Protein AF-A0A6A6R6V8-F1 (afdb_monomer_lite)

Structure (mmCIF, N/CA/C/O backbone):
data_AF-A0A6A6R6V8-F1
#
_entry.id   AF-A0A6A6R6V8-F1
#
loop_
_atom_site.group_PDB
_atom_site.id
_atom_site.type_symbol
_atom_site.label_atom_id
_atom_site.label_alt_id
_atom_site.label_comp_id
_atom_site.label_asym_id
_atom_site.label_entity_id
_atom_site.label_seq_id
_atom_site.pdbx_PDB_ins_code
_atom_site.Cartn_x
_atom_site.Cartn_y
_atom_site.Cartn_z
_atom_site.occupancy
_atom_site.B_iso_or_equiv
_atom_site.auth_seq_id
_atom_site.auth_comp_id
_atom_site.auth_asym_id
_atom_site.auth_atom_id
_atom_site.pdbx_PDB_model_num
ATOM 1 N N . MET A 1 1 ? -10.733 -10.592 30.084 1.00 70.94 1 MET A N 1
ATOM 2 C CA . MET A 1 1 ? -10.089 -10.961 28.802 1.00 70.94 1 MET A CA 1
ATOM 3 C C . MET A 1 1 ? -10.813 -10.243 27.678 1.00 70.94 1 MET A C 1
ATOM 5 O O . MET A 1 1 ? -12.031 -10.105 27.795 1.00 70.94 1 MET A O 1
ATOM 9 N N . PRO A 1 2 ? -10.103 -9.745 26.654 1.00 89.00 2 PRO A N 1
ATOM 10 C CA . PRO A 1 2 ? -10.753 -9.093 25.526 1.00 89.00 2 PRO A CA 1
ATOM 11 C C . PRO A 1 2 ? -11.587 -10.086 24.707 1.00 89.00 2 PRO A C 1
ATOM 13 O O . PRO A 1 2 ? -11.248 -11.266 24.635 1.00 89.00 2 PRO A O 1
ATOM 16 N N . ILE A 1 3 ? -12.652 -9.597 24.074 1.00 94.94 3 ILE A N 1
ATOM 17 C CA . ILE A 1 3 ? -13.376 -10.326 23.028 1.00 94.94 3 ILE A CA 1
ATOM 18 C C . ILE A 1 3 ? -12.622 -10.097 21.720 1.00 94.94 3 ILE A C 1
ATOM 20 O O . ILE A 1 3 ? -12.532 -8.960 21.260 1.00 94.94 3 ILE A O 1
ATOM 24 N N . ILE A 1 4 ? -12.068 -11.151 21.125 1.00 96.69 4 ILE A N 1
ATOM 25 C CA . ILE A 1 4 ? -11.413 -11.041 19.818 1.00 96.69 4 ILE A CA 1
ATOM 26 C C . ILE A 1 4 ? -12.488 -10.956 18.732 1.00 96.69 4 ILE A C 1
ATOM 28 O O . ILE A 1 4 ? -13.376 -11.805 18.679 1.00 96.69 4 ILE A O 1
ATOM 32 N N . LYS A 1 5 ? -12.405 -9.944 17.865 1.00 97.56 5 LYS A N 1
ATOM 33 C CA . LYS A 1 5 ? -13.323 -9.762 16.734 1.00 97.56 5 LYS A CA 1
ATOM 34 C C . LYS A 1 5 ? -12.534 -9.572 15.446 1.00 97.56 5 LYS A C 1
ATOM 36 O O . LYS A 1 5 ? -11.915 -8.526 15.257 1.00 97.56 5 LYS A O 1
ATOM 41 N N . THR A 1 6 ? -12.594 -10.557 14.556 1.00 98.00 6 THR A N 1
ATOM 42 C CA . THR A 1 6 ? -12.046 -10.434 13.201 1.00 98.00 6 THR A CA 1
ATOM 43 C C . THR A 1 6 ? -13.027 -9.692 12.306 1.00 98.00 6 THR A C 1
ATOM 45 O O . THR A 1 6 ? -14.222 -9.987 12.297 1.00 98.00 6 THR A O 1
ATOM 48 N N . ILE A 1 7 ? -12.526 -8.699 11.580 1.00 98.12 7 ILE A N 1
ATOM 49 C CA . ILE A 1 7 ? -13.296 -7.856 10.673 1.00 98.12 7 ILE A CA 1
ATOM 50 C C . ILE A 1 7 ? -12.628 -7.926 9.313 1.00 98.12 7 ILE A C 1
ATOM 52 O O . ILE A 1 7 ? -11.507 -7.450 9.128 1.00 98.12 7 ILE A O 1
ATOM 56 N N . GLN A 1 8 ? -13.359 -8.500 8.368 1.00 97.81 8 GLN A N 1
ATOM 57 C CA . GLN A 1 8 ? -12.901 -8.652 7.001 1.00 97.81 8 GLN A CA 1
ATOM 58 C C . GLN A 1 8 ? -13.144 -7.369 6.210 1.00 97.81 8 GLN A C 1
ATOM 60 O O . GLN A 1 8 ? -14.230 -6.781 6.254 1.00 97.81 8 GLN A O 1
ATOM 65 N N . LYS A 1 9 ? -12.120 -6.934 5.480 1.00 96.88 9 LYS A N 1
ATOM 66 C CA . LYS A 1 9 ? -12.185 -5.859 4.494 1.00 96.88 9 LYS A CA 1
ATOM 67 C C . LYS A 1 9 ? -11.776 -6.436 3.149 1.00 96.88 9 LYS A C 1
ATOM 69 O O . LYS A 1 9 ? -10.635 -6.843 2.956 1.00 96.88 9 LYS A O 1
ATOM 74 N N . GLN A 1 10 ? -12.730 -6.500 2.231 1.00 96.75 10 GLN A N 1
ATOM 75 C CA . GLN A 1 10 ? -12.463 -6.986 0.887 1.00 96.75 10 GLN A CA 1
ATOM 76 C C . GLN A 1 10 ? -11.745 -5.906 0.080 1.00 96.75 10 GLN A C 1
ATOM 78 O O . GLN A 1 10 ? -12.210 -4.766 0.006 1.00 96.75 10 GLN A O 1
ATOM 83 N N . CYS A 1 11 ? -10.622 -6.260 -0.537 1.00 96.62 11 CYS A N 1
ATOM 84 C CA . CYS A 1 11 ? -9.948 -5.383 -1.478 1.00 96.62 11 CYS A CA 1
ATOM 85 C C . CYS A 1 11 ? -10.754 -5.304 -2.778 1.00 96.62 11 CYS A C 1
ATOM 87 O O . CYS A 1 11 ? -11.062 -6.324 -3.397 1.00 96.62 11 CYS A O 1
ATOM 89 N N . ASP A 1 12 ? -11.116 -4.089 -3.177 1.00 94.75 12 ASP A N 1
ATOM 90 C CA . ASP A 1 12 ? -11.937 -3.830 -4.357 1.00 94.75 12 ASP A CA 1
ATOM 91 C C . ASP A 1 12 ? -11.038 -3.759 -5.603 1.00 94.75 12 ASP A C 1
ATOM 93 O O . ASP A 1 12 ? -10.549 -2.686 -5.961 1.00 94.75 12 ASP A O 1
ATOM 97 N N . PHE A 1 13 ? -10.787 -4.909 -6.246 1.00 92.19 13 PHE A N 1
ATOM 98 C CA . PHE A 1 13 ? -9.963 -4.986 -7.464 1.00 92.19 13 PHE A CA 1
ATOM 99 C C . PHE A 1 13 ? -10.490 -4.110 -8.598 1.00 92.19 13 PHE A C 1
ATOM 101 O O . PHE A 1 13 ? -9.693 -3.616 -9.393 1.00 92.19 13 PHE A O 1
ATOM 108 N N . ALA A 1 14 ? -11.809 -3.915 -8.678 1.00 89.88 14 ALA A N 1
ATOM 109 C CA . ALA A 1 14 ? -12.393 -3.069 -9.704 1.00 89.88 14 ALA A CA 1
ATOM 110 C C . ALA A 1 14 ? -11.923 -1.623 -9.510 1.00 89.88 14 ALA A C 1
ATOM 112 O O . ALA A 1 14 ? -11.436 -1.007 -10.448 1.00 89.88 14 ALA A O 1
ATOM 113 N N . LYS A 1 15 ? -11.966 -1.094 -8.282 1.00 91.44 15 LYS A N 1
ATOM 114 C CA . LYS A 1 15 ? -11.592 0.308 -8.024 1.00 91.44 15 LYS A CA 1
ATOM 115 C C . LYS A 1 15 ? -10.100 0.552 -7.819 1.00 91.44 15 LYS A C 1
ATOM 117 O O . LYS A 1 15 ? -9.621 1.638 -8.143 1.00 91.44 15 LYS A O 1
ATOM 122 N N . HIS A 1 16 ? -9.388 -0.400 -7.222 1.00 94.19 16 HIS A N 1
ATOM 123 C CA . HIS A 1 16 ? -8.018 -0.220 -6.728 1.00 94.19 16 HIS A CA 1
ATOM 124 C C . HIS A 1 16 ? -7.118 -1.396 -7.129 1.00 94.19 16 HIS A C 1
ATOM 126 O O . HIS A 1 16 ? -6.409 -1.967 -6.300 1.00 94.19 16 HIS A O 1
ATOM 132 N N . SER A 1 17 ? -7.184 -1.784 -8.404 1.00 93.75 17 SER A N 1
ATOM 133 C CA . SER A 1 17 ? -6.499 -2.945 -8.979 1.00 93.75 17 SER A CA 1
ATOM 134 C C . SER A 1 17 ? -5.032 -3.097 -8.557 1.00 93.75 17 SER A C 1
ATOM 136 O O . SER A 1 17 ? -4.663 -4.134 -8.014 1.00 93.75 17 SER A O 1
ATOM 138 N N . GLN A 1 18 ? -4.204 -2.064 -8.723 1.00 96.50 18 GLN A N 1
ATOM 139 C CA . GLN A 1 18 ? -2.767 -2.089 -8.459 1.00 96.50 18 GLN A CA 1
ATOM 140 C C . GLN A 1 18 ? -2.451 -2.167 -6.964 1.00 96.50 18 GLN A C 1
ATOM 142 O O . GLN A 1 18 ? -1.501 -2.849 -6.576 1.00 96.50 18 GLN A O 1
ATOM 147 N N . ALA A 1 19 ? -3.268 -1.530 -6.121 1.00 97.44 19 ALA A N 1
ATOM 148 C CA . ALA A 1 19 ? -3.169 -1.663 -4.669 1.00 97.44 19 ALA A CA 1
ATOM 149 C C . ALA A 1 19 ? -3.526 -3.095 -4.231 1.00 97.44 19 ALA A C 1
ATOM 151 O O . ALA A 1 19 ? -2.767 -3.751 -3.522 1.00 97.44 19 ALA A O 1
ATOM 152 N N . CYS A 1 20 ? -4.635 -3.643 -4.731 1.00 97.50 20 CYS A N 1
ATOM 153 C CA . CYS A 1 20 ? -5.040 -5.011 -4.415 1.00 97.50 20 CYS A CA 1
ATOM 154 C C . CYS A 1 20 ? -4.056 -6.061 -4.952 1.00 97.50 20 CYS A C 1
ATOM 156 O O . CYS A 1 20 ? -3.781 -7.042 -4.258 1.00 97.50 20 CYS A O 1
ATOM 158 N N . TYR A 1 21 ? -3.481 -5.848 -6.143 1.00 97.56 21 TYR A N 1
ATOM 159 C CA . TYR A 1 21 ? -2.396 -6.672 -6.673 1.00 97.56 21 TYR A CA 1
ATOM 160 C C . TYR A 1 21 ? -1.187 -6.660 -5.741 1.00 97.56 21 TYR A C 1
ATOM 162 O O . TYR A 1 21 ? -0.679 -7.732 -5.427 1.00 97.56 21 TYR A O 1
ATOM 170 N N . HIS A 1 22 ? -0.767 -5.487 -5.254 1.00 98.06 22 HIS A N 1
ATOM 171 C CA . HIS A 1 22 ? 0.332 -5.365 -4.295 1.00 98.06 22 HIS A CA 1
ATOM 172 C C . HIS A 1 22 ? 0.082 -6.161 -3.012 1.00 98.06 22 HIS A C 1
ATOM 174 O O . HIS A 1 22 ? 0.929 -6.956 -2.608 1.00 98.06 22 HIS A O 1
ATOM 180 N N . TYR A 1 23 ? -1.077 -5.976 -2.378 1.00 97.94 23 TYR A N 1
ATOM 181 C CA . TYR A 1 23 ? -1.377 -6.638 -1.107 1.00 97.94 23 TYR A CA 1
ATOM 182 C C . TYR A 1 23 ? -1.431 -8.148 -1.277 1.00 97.94 23 TYR A C 1
ATOM 184 O O . TYR A 1 23 ? -0.831 -8.886 -0.498 1.00 97.94 23 TYR A O 1
ATOM 192 N N . TYR A 1 24 ? -2.104 -8.613 -2.331 1.00 97.62 24 TYR A N 1
ATOM 193 C CA . TYR A 1 24 ? -2.189 -10.035 -2.613 1.00 97.62 24 TYR A CA 1
ATOM 194 C C . TYR A 1 24 ? -0.814 -10.636 -2.915 1.00 97.62 24 TYR A C 1
ATOM 196 O O . TYR A 1 24 ? -0.453 -11.649 -2.318 1.00 97.62 24 TYR A O 1
ATOM 204 N N . SER A 1 25 ? -0.024 -10.007 -3.791 1.00 96.19 25 SER A N 1
ATOM 205 C CA . SER A 1 25 ? 1.296 -10.516 -4.172 1.00 96.19 25 SER A CA 1
ATOM 206 C C . SER A 1 25 ? 2.257 -10.539 -2.990 1.00 96.19 25 SER A C 1
ATOM 208 O O . SER A 1 25 ? 2.974 -11.519 -2.817 1.00 96.19 25 SER A O 1
ATOM 210 N N . ALA A 1 26 ? 2.234 -9.512 -2.136 1.00 96.06 26 ALA A N 1
ATOM 211 C CA . ALA A 1 26 ? 3.025 -9.481 -0.912 1.00 96.06 26 ALA A CA 1
ATOM 212 C C . ALA A 1 26 ? 2.677 -10.668 0.002 1.00 96.06 26 ALA A C 1
ATOM 214 O O . ALA A 1 26 ? 3.571 -11.372 0.460 1.00 96.06 26 ALA A O 1
ATOM 215 N N . ILE A 1 27 ? 1.383 -10.933 0.217 1.00 96.19 27 ILE A N 1
ATOM 216 C CA . ILE A 1 27 ? 0.904 -12.037 1.065 1.00 96.19 27 ILE A CA 1
ATOM 217 C C . ILE A 1 27 ? 1.247 -13.408 0.471 1.00 96.19 27 ILE A C 1
ATOM 219 O O . ILE A 1 27 ? 1.635 -14.311 1.205 1.00 96.19 27 ILE A O 1
ATOM 223 N N . GLN A 1 28 ? 1.082 -13.591 -0.840 1.00 94.69 28 GLN A N 1
ATOM 224 C CA . GLN A 1 28 ? 1.309 -14.893 -1.474 1.00 94.69 28 GLN A CA 1
ATOM 225 C C . GLN A 1 28 ? 2.787 -15.212 -1.693 1.00 94.69 28 GLN A C 1
ATOM 227 O O . GLN A 1 28 ? 3.165 -16.383 -1.684 1.00 94.69 28 GLN A O 1
ATOM 232 N N . ASN A 1 29 ? 3.613 -14.195 -1.941 1.00 91.38 29 ASN A N 1
ATOM 233 C CA . ASN A 1 29 ? 4.980 -14.395 -2.412 1.00 91.38 29 ASN A CA 1
ATOM 234 C C . ASN A 1 29 ? 6.040 -14.216 -1.314 1.00 91.38 29 ASN A C 1
ATOM 236 O O . ASN A 1 29 ? 7.200 -14.565 -1.524 1.00 91.38 29 ASN A O 1
ATOM 240 N N . ASP A 1 30 ? 5.662 -13.709 -0.138 1.00 90.81 30 ASP A N 1
ATOM 241 C CA . ASP A 1 30 ? 6.565 -13.532 0.997 1.00 90.81 30 ASP A CA 1
ATOM 242 C C . ASP A 1 30 ? 5.942 -14.076 2.290 1.00 90.81 30 ASP A C 1
ATOM 244 O O . ASP A 1 30 ? 5.004 -13.510 2.847 1.00 90.81 30 ASP A O 1
ATOM 248 N N . ALA A 1 31 ? 6.518 -15.163 2.813 1.00 90.50 31 ALA A N 1
ATOM 249 C CA . ALA A 1 31 ? 6.041 -15.850 4.016 1.00 90.50 31 ALA A CA 1
ATOM 250 C C . ALA A 1 31 ? 6.082 -14.995 5.300 1.00 90.50 31 ALA A C 1
ATOM 252 O O . ALA A 1 31 ? 5.558 -15.407 6.334 1.00 90.50 31 ALA A O 1
ATOM 253 N N . ARG A 1 32 ? 6.724 -13.820 5.268 1.00 90.50 32 ARG A N 1
ATOM 254 C CA . ARG A 1 32 ? 6.736 -12.861 6.383 1.00 90.50 32 ARG A CA 1
ATOM 255 C C . ARG A 1 32 ? 5.489 -11.974 6.405 1.00 90.50 32 ARG A C 1
ATOM 257 O O . ARG A 1 32 ? 5.271 -11.271 7.392 1.00 90.50 32 ARG A O 1
ATOM 264 N N . MET A 1 33 ? 4.712 -11.962 5.323 1.00 93.75 33 MET A N 1
ATOM 265 C CA . MET A 1 33 ? 3.512 -11.145 5.171 1.00 93.75 33 MET A CA 1
ATOM 266 C C . MET A 1 33 ? 2.276 -11.899 5.659 1.00 93.75 33 MET A C 1
ATOM 268 O O . MET A 1 33 ? 2.191 -13.120 5.577 1.00 93.75 33 MET A O 1
ATOM 272 N N . SER A 1 34 ? 1.296 -11.153 6.165 1.00 95.00 34 SER A N 1
ATOM 273 C CA . SER A 1 34 ? 0.033 -11.691 6.670 1.00 95.00 34 SER A CA 1
ATOM 274 C C . SER A 1 34 ? -1.132 -10.956 6.012 1.00 95.00 34 SER A C 1
ATOM 276 O O . SER A 1 34 ? -1.008 -9.786 5.650 1.00 95.00 34 SER A O 1
ATOM 278 N N . SER A 1 35 ? -2.279 -11.619 5.871 1.00 96.88 35 SER A N 1
ATOM 279 C CA . SER A 1 35 ? -3.554 -10.946 5.588 1.00 96.88 35 SER A CA 1
ATOM 280 C C . SER A 1 35 ? -4.213 -10.398 6.858 1.00 96.88 35 SER A C 1
ATOM 282 O O . SER A 1 35 ? -5.145 -9.602 6.770 1.00 96.88 35 SER A O 1
ATOM 284 N N . VAL A 1 36 ? -3.731 -10.814 8.033 1.00 97.06 36 VAL A N 1
ATOM 285 C CA . VAL A 1 36 ? -4.365 -10.616 9.339 1.00 97.06 36 VAL A CA 1
ATOM 286 C C . VAL A 1 36 ? -3.474 -9.783 10.264 1.00 97.06 36 VAL A C 1
ATOM 288 O O . VAL A 1 36 ? -2.313 -10.136 10.489 1.00 97.06 36 VAL A O 1
ATOM 291 N N . TYR A 1 37 ? -4.028 -8.715 10.847 1.00 95.56 37 TYR A N 1
ATOM 292 C CA . TYR A 1 37 ? -3.339 -7.812 11.772 1.00 95.56 37 TYR A CA 1
ATOM 293 C C . TYR A 1 37 ? -4.209 -7.445 12.977 1.00 95.56 37 TYR A C 1
ATOM 295 O O . TYR A 1 37 ? -5.278 -6.853 12.850 1.00 95.56 37 TYR A O 1
ATOM 303 N N . THR A 1 38 ? -3.721 -7.750 14.178 1.00 95.06 38 THR A N 1
ATOM 304 C CA . THR A 1 38 ? -4.405 -7.416 15.433 1.00 95.06 38 THR A CA 1
ATOM 305 C C . THR A 1 38 ? -4.090 -5.988 15.869 1.00 95.06 38 THR A C 1
ATOM 307 O O . THR A 1 38 ? -2.925 -5.588 15.933 1.00 95.06 38 THR A O 1
ATOM 310 N N . CYS A 1 39 ? -5.123 -5.229 16.230 1.00 95.19 39 CYS A N 1
ATOM 311 C CA . CYS A 1 39 ? -4.962 -3.909 16.823 1.00 95.19 39 CYS A CA 1
ATOM 312 C C . CYS A 1 39 ? -4.189 -3.978 18.143 1.00 95.19 39 CYS A C 1
ATOM 314 O O . CYS A 1 39 ? -4.372 -4.882 18.956 1.00 95.19 39 CYS A O 1
ATOM 316 N N . ARG A 1 40 ? -3.330 -2.989 18.382 1.00 91.81 40 ARG A N 1
ATOM 317 C CA . ARG A 1 40 ? -2.621 -2.820 19.657 1.00 91.81 40 ARG A CA 1
ATOM 318 C C . ARG A 1 40 ? -3.219 -1.665 20.431 1.00 91.81 40 ARG A C 1
ATOM 320 O O . ARG A 1 40 ? -3.938 -0.846 19.869 1.00 91.81 40 ARG A O 1
ATOM 327 N N . ASP A 1 41 ? -2.869 -1.565 21.703 1.00 91.38 41 ASP A N 1
ATOM 328 C CA . ASP A 1 41 ? -3.176 -0.368 22.477 1.00 91.38 41 ASP A CA 1
ATOM 329 C C . ASP A 1 41 ? -2.436 0.846 21.900 1.00 91.38 41 ASP A C 1
ATOM 331 O O . ASP A 1 41 ? -1.282 0.744 21.472 1.00 91.38 41 ASP A O 1
ATOM 335 N N . ASN A 1 42 ? -3.104 1.999 21.909 1.00 90.31 42 ASN A N 1
ATOM 336 C CA . ASN A 1 42 ? -2.634 3.261 21.347 1.00 90.31 42 ASN A CA 1
ATOM 337 C C . ASN A 1 42 ? -2.187 3.118 19.885 1.00 90.31 42 ASN A C 1
ATOM 339 O O . ASN A 1 42 ? -1.107 3.597 19.517 1.00 90.31 42 ASN A O 1
ATOM 343 N N . ASN A 1 43 ? -2.977 2.428 19.056 1.00 91.38 43 ASN A N 1
ATOM 344 C CA . ASN A 1 43 ? -2.556 2.133 17.695 1.00 91.38 43 ASN A CA 1
ATOM 345 C C . ASN A 1 43 ? -2.399 3.427 16.890 1.00 91.38 43 ASN A C 1
ATOM 347 O O . ASN A 1 43 ? -3.340 4.196 16.706 1.00 91.38 43 ASN A O 1
ATOM 351 N N . LYS A 1 44 ? -1.189 3.664 16.391 1.00 88.69 44 LYS A N 1
ATOM 352 C CA . LYS A 1 44 ? -0.851 4.823 15.568 1.00 88.69 44 LYS A CA 1
ATOM 353 C C . LYS A 1 44 ? 0.018 4.369 14.413 1.00 88.69 44 LYS A C 1
ATOM 355 O O . LYS A 1 44 ? 0.818 3.447 14.561 1.00 88.69 44 LYS A O 1
ATOM 360 N N . ARG A 1 45 ? -0.123 5.053 13.276 1.00 88.94 45 ARG A N 1
ATOM 361 C CA . ARG A 1 45 ? 0.742 4.838 12.117 1.00 88.94 45 ARG A CA 1
ATOM 362 C C . ARG A 1 45 ? 2.196 5.087 12.502 1.00 88.94 45 ARG A C 1
ATOM 364 O O . ARG A 1 45 ? 2.528 6.144 13.035 1.00 88.94 45 ARG A O 1
ATOM 371 N N . VAL A 1 46 ? 3.047 4.131 12.157 1.00 87.94 46 VAL A N 1
ATOM 372 C CA . VAL A 1 46 ? 4.499 4.247 12.231 1.00 87.94 46 VAL A CA 1
ATOM 373 C C . VAL A 1 46 ? 5.023 4.151 10.807 1.00 87.94 46 VAL A C 1
ATOM 375 O O . VAL A 1 46 ? 4.936 3.100 10.171 1.00 87.94 46 VAL A O 1
ATOM 378 N N . ASN A 1 47 ? 5.540 5.267 10.292 1.00 83.12 47 ASN A N 1
ATOM 379 C CA . ASN A 1 47 ? 6.181 5.282 8.978 1.00 83.12 47 ASN A CA 1
ATOM 380 C C . ASN A 1 47 ? 7.388 4.351 9.021 1.00 83.12 47 ASN A C 1
ATOM 382 O O . ASN A 1 47 ? 8.250 4.566 9.867 1.00 83.12 47 ASN A O 1
ATOM 386 N N . GLY A 1 48 ? 7.420 3.337 8.158 1.00 78.50 48 GLY A N 1
ATOM 387 C CA . GLY A 1 48 ? 8.556 2.430 8.050 1.00 78.50 48 GLY A CA 1
ATOM 388 C C . GLY A 1 48 ? 9.729 3.056 7.292 1.00 78.50 48 GLY A C 1
ATOM 389 O O . GLY A 1 48 ? 9.658 4.176 6.783 1.00 78.50 48 GLY A O 1
ATOM 390 N N . VAL A 1 49 ? 10.823 2.302 7.183 1.00 85.75 49 VAL A N 1
ATOM 391 C CA . VAL A 1 49 ? 12.014 2.708 6.414 1.00 85.75 49 VAL A CA 1
ATOM 392 C C . VAL A 1 49 ? 11.953 2.293 4.942 1.00 85.75 49 VAL A C 1
ATOM 394 O O . VAL A 1 49 ? 12.726 2.792 4.131 1.00 85.75 49 VAL A O 1
ATOM 397 N N . LYS A 1 50 ? 11.021 1.414 4.563 1.00 89.88 50 LYS A N 1
ATOM 398 C CA . LYS A 1 50 ? 11.037 0.743 3.256 1.00 89.88 50 LYS A CA 1
ATOM 399 C C . LYS A 1 50 ? 10.707 1.659 2.082 1.00 89.88 50 LYS A C 1
ATOM 401 O O . LYS A 1 50 ? 11.300 1.518 1.018 1.00 89.88 50 LYS A O 1
ATOM 406 N N . THR A 1 51 ? 9.876 2.681 2.275 1.00 91.12 51 THR A N 1
ATOM 407 C CA . THR A 1 51 ? 9.651 3.712 1.244 1.00 91.12 51 THR A CA 1
ATOM 408 C C . THR A 1 51 ? 10.879 4.591 1.006 1.00 91.12 51 THR A C 1
ATOM 410 O O . THR A 1 51 ? 11.104 5.050 -0.118 1.00 91.12 51 THR A O 1
ATOM 413 N N . ARG A 1 52 ? 11.709 4.802 2.036 1.00 90.81 52 ARG A N 1
ATOM 414 C CA . ARG A 1 52 ? 13.027 5.434 1.890 1.00 90.81 52 ARG A CA 1
ATOM 415 C C . ARG A 1 52 ? 13.988 4.504 1.154 1.00 90.81 52 ARG A C 1
ATOM 417 O O . ARG A 1 52 ? 14.669 4.971 0.248 1.00 90.81 52 ARG A O 1
ATOM 424 N N . ASP A 1 53 ? 14.018 3.221 1.499 1.00 91.88 53 ASP A N 1
ATOM 425 C CA . ASP A 1 53 ? 14.882 2.240 0.832 1.00 91.88 53 ASP A CA 1
ATOM 426 C C . ASP A 1 53 ? 14.538 2.126 -0.659 1.00 91.88 53 ASP A C 1
ATOM 428 O O . ASP A 1 53 ? 15.436 2.185 -1.496 1.00 91.88 53 ASP A O 1
ATOM 432 N N . TRP A 1 54 ? 13.246 2.099 -1.003 1.00 93.69 54 TRP A N 1
ATOM 433 C CA . TRP A 1 54 ? 12.782 2.150 -2.391 1.00 93.69 54 TRP A CA 1
ATOM 434 C C . TRP A 1 54 ? 13.310 3.394 -3.111 1.00 93.69 54 TRP A C 1
ATOM 436 O O . TRP A 1 54 ? 13.848 3.298 -4.210 1.00 93.69 54 TRP A O 1
ATOM 446 N N . ARG A 1 55 ? 13.238 4.572 -2.476 1.00 92.12 55 ARG A N 1
ATOM 447 C CA . ARG A 1 55 ? 13.763 5.819 -3.058 1.00 92.12 55 ARG A CA 1
ATOM 448 C C . ARG A 1 55 ? 15.275 5.768 -3.278 1.00 92.12 55 ARG A C 1
ATOM 450 O O . ARG A 1 55 ? 15.755 6.315 -4.259 1.00 92.12 55 ARG A O 1
ATOM 457 N N . ILE A 1 56 ? 16.023 5.140 -2.372 1.00 91.56 56 ILE A N 1
ATOM 458 C CA . ILE A 1 56 ? 17.476 4.964 -2.511 1.00 91.56 56 ILE A CA 1
ATOM 459 C C . ILE A 1 56 ? 17.796 4.012 -3.666 1.00 91.56 56 ILE A C 1
ATOM 461 O O . ILE A 1 56 ? 18.767 4.233 -4.388 1.00 91.56 56 ILE A O 1
ATOM 465 N N . GLN A 1 57 ? 16.998 2.958 -3.839 1.00 91.50 57 GLN A N 1
ATOM 466 C CA . GLN A 1 57 ? 17.149 2.035 -4.958 1.00 91.50 57 GLN A CA 1
ATOM 467 C C . GLN A 1 57 ? 16.891 2.747 -6.289 1.00 91.50 57 GLN A C 1
ATOM 469 O O . GLN A 1 57 ? 17.687 2.554 -7.190 1.00 91.50 57 GLN A O 1
ATOM 474 N N . HIS A 1 58 ? 15.907 3.649 -6.359 1.00 91.12 58 HIS A N 1
ATOM 475 C CA . HIS A 1 58 ? 15.492 4.372 -7.573 1.00 91.12 58 HIS A CA 1
ATOM 476 C C . HIS A 1 58 ? 15.933 5.846 -7.584 1.00 91.12 58 HIS A C 1
ATOM 478 O O . HIS A 1 58 ? 15.192 6.734 -8.006 1.00 91.12 58 HIS A O 1
ATOM 484 N N . ALA A 1 59 ? 17.120 6.148 -7.051 1.00 85.19 59 ALA A N 1
ATOM 485 C CA . ALA A 1 59 ? 17.525 7.528 -6.765 1.00 85.19 59 ALA A CA 1
ATOM 486 C C . ALA A 1 59 ? 17.841 8.375 -8.013 1.00 85.19 59 ALA A C 1
ATOM 488 O O . ALA A 1 59 ? 17.898 9.605 -7.923 1.00 85.19 59 ALA A O 1
ATOM 489 N N . LYS A 1 60 ? 18.103 7.743 -9.164 1.00 83.00 60 LYS A N 1
ATOM 490 C CA . LYS A 1 60 ? 18.434 8.453 -10.404 1.00 83.00 60 LYS A CA 1
ATOM 491 C C . LYS A 1 60 ? 17.171 9.028 -11.036 1.00 83.00 60 LYS A C 1
ATOM 493 O O . LYS A 1 60 ? 16.169 8.341 -11.171 1.00 83.00 60 LYS A O 1
ATOM 498 N N . LYS A 1 61 ? 17.231 10.309 -11.403 1.00 77.50 61 LYS A N 1
ATOM 499 C CA . LYS A 1 61 ? 16.141 11.026 -12.080 1.00 77.50 61 LYS A CA 1
ATOM 500 C C . LYS A 1 61 ? 16.098 10.674 -13.572 1.00 77.50 61 LYS A C 1
ATOM 502 O O . LYS A 1 61 ? 17.090 10.186 -14.107 1.00 77.50 61 LYS A O 1
ATOM 507 N N . GLY A 1 62 ? 14.974 10.966 -14.222 1.00 79.25 62 GLY A N 1
ATOM 508 C CA . GLY A 1 62 ? 14.791 10.858 -15.674 1.00 79.25 62 GLY A CA 1
ATOM 509 C C . GLY A 1 62 ? 13.884 9.707 -16.105 1.00 79.25 62 GLY A C 1
ATOM 510 O O . GLY A 1 62 ? 13.132 9.858 -17.052 1.00 79.25 62 GLY A O 1
ATOM 511 N N . TRP A 1 63 ? 13.855 8.582 -15.380 1.00 85.00 63 TRP A N 1
ATOM 512 C CA . TRP A 1 63 ? 12.941 7.478 -15.720 1.00 85.00 63 TRP A CA 1
ATOM 513 C C . TRP A 1 63 ? 11.460 7.845 -15.506 1.00 85.00 63 TRP A C 1
ATOM 515 O O . TRP A 1 63 ? 10.596 7.326 -16.206 1.00 85.00 63 TRP A O 1
ATOM 525 N N . GLU A 1 64 ? 11.165 8.753 -14.567 1.00 87.56 64 GLU A N 1
ATOM 526 C CA . GLU A 1 64 ? 9.805 9.249 -14.301 1.00 87.56 64 GLU A CA 1
ATOM 527 C C . GLU A 1 64 ? 9.227 10.030 -15.494 1.00 87.56 64 GLU A C 1
ATOM 529 O O . GLU A 1 64 ? 8.011 10.034 -15.683 1.00 87.56 64 GLU A O 1
ATOM 534 N N . ASP A 1 65 ? 10.081 10.631 -16.331 1.00 86.06 65 ASP A N 1
ATOM 535 C CA . ASP A 1 65 ? 9.662 11.370 -17.531 1.00 86.06 65 ASP A CA 1
ATOM 536 C C . ASP A 1 65 ? 9.062 10.434 -18.595 1.00 86.06 65 ASP A C 1
ATOM 538 O O . ASP A 1 65 ? 8.295 10.869 -19.455 1.00 86.06 65 ASP A O 1
ATOM 542 N N . TYR A 1 66 ? 9.347 9.133 -18.481 1.00 87.12 66 TYR A N 1
ATOM 543 C CA . TYR A 1 66 ? 8.837 8.085 -19.360 1.00 87.12 66 TYR A CA 1
ATOM 544 C C . TYR A 1 66 ? 7.559 7.419 -18.846 1.00 87.12 66 TYR A C 1
ATOM 546 O O . TYR A 1 66 ? 7.072 6.453 -19.438 1.00 87.12 66 TYR A O 1
ATOM 554 N N . LEU A 1 67 ? 6.995 7.917 -17.745 1.00 90.50 67 LEU A N 1
ATOM 555 C CA . LEU A 1 67 ? 5.681 7.483 -17.295 1.00 90.50 67 LEU A CA 1
ATOM 556 C C . LEU A 1 67 ? 4.582 8.081 -18.188 1.00 90.50 67 LEU A C 1
ATOM 558 O O . LEU A 1 67 ? 4.701 9.215 -18.664 1.00 90.50 67 LEU A O 1
ATOM 562 N N . PRO A 1 68 ? 3.459 7.367 -18.382 1.00 89.00 68 PRO A N 1
ATOM 563 C CA . PRO A 1 68 ? 2.289 7.938 -19.030 1.00 89.00 68 PRO A CA 1
ATOM 564 C C . PRO A 1 68 ? 1.858 9.239 -18.340 1.00 89.00 68 PRO A C 1
ATOM 566 O O . PRO A 1 68 ? 1.678 9.286 -17.126 1.00 89.00 68 PRO A O 1
ATOM 569 N N . LYS A 1 69 ? 1.617 10.304 -19.114 1.00 88.38 69 LYS A N 1
ATOM 570 C CA . LYS A 1 69 ? 1.161 11.599 -18.564 1.00 88.38 69 LYS A CA 1
ATOM 571 C C . LYS A 1 69 ? -0.222 11.513 -17.910 1.00 88.38 69 LYS A C 1
ATOM 573 O O . LYS A 1 69 ? -0.547 12.292 -17.012 1.00 88.38 69 LYS A O 1
ATOM 578 N N . SER A 1 70 ? -1.048 10.582 -18.381 1.00 90.44 70 SER A N 1
ATOM 579 C CA . SER A 1 70 ? -2.403 10.358 -17.888 1.00 90.44 70 SER A CA 1
ATOM 580 C C . SER A 1 70 ? -2.741 8.875 -17.849 1.00 90.44 70 SER A C 1
ATOM 582 O O . SER A 1 70 ? -2.142 8.075 -18.567 1.00 90.44 70 SER A O 1
ATOM 584 N N . TYR A 1 71 ? -3.705 8.530 -17.007 1.00 89.94 71 TYR A N 1
ATOM 585 C CA . TYR A 1 71 ? -4.183 7.175 -16.796 1.00 89.94 71 TYR A CA 1
ATOM 586 C C . TYR A 1 71 ? -5.698 7.185 -16.579 1.00 89.94 71 TYR A C 1
ATOM 588 O O . TYR A 1 71 ? -6.245 8.100 -15.954 1.00 89.94 71 TYR A O 1
ATOM 596 N N . MET A 1 72 ? -6.380 6.175 -17.118 1.00 88.50 72 MET A N 1
ATOM 597 C CA . MET A 1 72 ? -7.810 5.977 -16.903 1.00 88.50 72 MET A CA 1
ATOM 598 C C . MET A 1 72 ? -8.013 5.223 -15.590 1.00 88.50 72 MET A C 1
ATOM 600 O O . MET A 1 72 ? -7.887 4.003 -15.539 1.00 88.50 72 MET A O 1
ATOM 604 N N . PHE A 1 73 ? -8.322 5.953 -14.524 1.00 84.88 73 PHE A N 1
ATOM 605 C CA . PHE A 1 73 ? -8.726 5.335 -13.264 1.00 84.88 73 PHE A CA 1
ATOM 606 C C . PHE A 1 73 ? -10.130 4.746 -13.406 1.00 84.88 73 PHE A C 1
ATOM 608 O O . PHE A 1 73 ? -10.976 5.314 -14.092 1.00 84.88 73 PHE A O 1
ATOM 615 N N . HIS A 1 74 ? -10.405 3.636 -12.726 1.00 77.94 74 HIS A N 1
ATOM 616 C CA . HIS A 1 74 ? -11.680 2.926 -12.868 1.00 77.94 74 HIS A CA 1
ATOM 617 C C . HIS A 1 74 ? -12.913 3.784 -12.524 1.00 77.94 74 HIS A C 1
ATOM 619 O O . HIS A 1 74 ? -13.984 3.617 -13.098 1.00 77.94 74 HIS A O 1
ATOM 625 N N . ASP A 1 75 ? -12.786 4.710 -11.575 1.00 78.25 75 ASP A N 1
ATOM 626 C CA . ASP A 1 75 ? -13.863 5.617 -11.161 1.00 78.25 75 ASP A CA 1
ATOM 627 C C . ASP A 1 75 ? -14.015 6.853 -12.067 1.00 78.25 75 ASP A C 1
ATOM 629 O O . ASP A 1 75 ? -14.834 7.737 -11.801 1.00 78.25 75 ASP A O 1
ATOM 633 N N . SER A 1 76 ? -13.199 6.948 -13.114 1.00 83.94 76 SER A N 1
ATOM 634 C CA . SER A 1 76 ? -13.053 8.142 -13.931 1.00 83.94 76 SER A CA 1
ATOM 635 C C . SER A 1 76 ? -13.656 7.931 -15.315 1.00 83.94 76 SER A C 1
ATOM 637 O O . SER A 1 76 ? -13.520 6.878 -15.925 1.00 83.94 76 SER A O 1
ATOM 639 N N . LYS A 1 77 ? -14.351 8.958 -15.813 1.00 88.62 77 LYS A N 1
ATOM 640 C CA . LYS A 1 77 ? -14.929 8.971 -17.170 1.00 88.62 77 LYS A CA 1
ATOM 641 C C . LYS A 1 77 ? -13.937 9.444 -18.233 1.00 88.62 77 LYS A C 1
ATOM 643 O O . LYS A 1 77 ? -14.192 9.304 -19.422 1.00 88.62 77 LYS A O 1
ATOM 648 N N . GLU A 1 78 ? -12.834 10.032 -17.791 1.00 90.19 78 GLU A N 1
ATOM 649 C CA . GLU A 1 78 ? -11.786 10.612 -18.617 1.00 90.19 78 GLU A CA 1
ATOM 650 C C . GLU A 1 78 ? -10.413 10.309 -17.999 1.00 90.19 78 GLU A C 1
ATOM 652 O O . GLU A 1 78 ? -10.321 10.127 -16.776 1.00 90.19 78 GLU A O 1
ATOM 657 N N . PRO A 1 79 ? -9.339 10.254 -18.809 1.00 90.62 79 PRO A N 1
ATOM 658 C CA . PRO A 1 79 ? -7.989 10.085 -18.293 1.00 90.62 79 PRO A CA 1
ATOM 659 C C . PRO A 1 79 ? -7.624 11.230 -17.347 1.00 90.62 79 PRO A C 1
ATOM 661 O O . PRO A 1 79 ? -7.763 12.405 -17.685 1.00 90.62 79 PRO A O 1
ATOM 664 N N . LYS A 1 80 ? -7.101 10.896 -16.168 1.00 90.75 80 LYS A N 1
ATOM 665 C CA . LYS A 1 80 ? -6.588 11.881 -15.207 1.00 90.75 80 LYS A CA 1
ATOM 666 C C . LYS A 1 80 ? -5.071 11.885 -15.228 1.00 90.75 80 LYS A C 1
ATOM 668 O O . LYS A 1 80 ? -4.449 10.893 -15.601 1.00 90.75 80 LYS A O 1
ATOM 673 N N . LYS A 1 81 ? -4.466 12.991 -14.785 1.00 92.19 81 LYS A N 1
ATOM 674 C CA . LYS A 1 81 ? -3.013 13.078 -14.598 1.00 92.19 81 LYS A CA 1
ATOM 675 C C . LYS A 1 81 ? -2.535 11.914 -13.729 1.00 92.19 81 LYS A C 1
ATOM 677 O O . LYS A 1 81 ? -3.037 11.731 -12.619 1.00 92.19 81 LYS A O 1
ATOM 682 N N . LEU A 1 82 ? -1.563 11.155 -14.230 1.00 93.75 82 LEU A N 1
ATOM 683 C CA . LEU A 1 82 ? -0.959 10.079 -13.460 1.00 93.75 82 LEU A CA 1
ATOM 684 C C . LEU A 1 82 ? -0.040 10.692 -12.400 1.00 93.75 82 LEU A C 1
ATOM 686 O O . LEU A 1 82 ? 0.851 11.486 -12.698 1.00 93.75 82 LEU A O 1
ATOM 690 N N . ALA A 1 83 ? -0.282 10.325 -11.150 1.00 94.81 83 ALA A N 1
ATOM 691 C CA . ALA A 1 83 ? 0.635 10.539 -10.047 1.00 94.81 83 ALA A CA 1
ATOM 692 C C . ALA A 1 83 ? 0.825 9.190 -9.364 1.00 94.81 83 ALA A C 1
ATOM 694 O O . ALA A 1 83 ? -0.144 8.456 -9.175 1.00 94.81 83 ALA A O 1
ATOM 695 N N . CYS A 1 84 ? 2.064 8.865 -9.021 1.00 96.31 84 CYS A N 1
ATOM 696 C CA . CYS A 1 84 ? 2.425 7.561 -8.492 1.00 96.31 84 CYS A CA 1
ATOM 697 C C . CYS A 1 84 ? 3.015 7.702 -7.086 1.00 96.31 84 CYS A C 1
ATOM 699 O O . CYS A 1 84 ? 3.748 8.647 -6.775 1.00 96.31 84 CYS A O 1
ATOM 701 N N . GLU A 1 85 ? 2.682 6.753 -6.222 1.00 96.50 85 GLU A N 1
ATOM 702 C CA . GLU A 1 85 ? 3.062 6.714 -4.818 1.00 96.50 85 GLU A CA 1
ATOM 703 C C . GLU A 1 85 ? 3.634 5.352 -4.445 1.00 96.50 85 GLU A C 1
ATOM 705 O O . GLU A 1 85 ? 3.381 4.341 -5.090 1.00 96.50 85 GLU A O 1
ATOM 710 N N . ARG A 1 86 ? 4.438 5.341 -3.383 1.00 96.69 86 ARG A N 1
ATOM 711 C CA . ARG A 1 86 ? 5.028 4.126 -2.824 1.00 96.69 86 ARG A CA 1
ATOM 712 C C . ARG A 1 86 ? 4.060 3.577 -1.789 1.00 96.69 86 ARG A C 1
ATOM 714 O O . ARG A 1 86 ? 4.034 4.071 -0.661 1.00 96.69 86 ARG A O 1
ATOM 721 N N . ASP A 1 87 ? 3.252 2.624 -2.208 1.00 97.62 87 ASP A N 1
ATOM 722 C CA . ASP A 1 87 ? 2.327 1.921 -1.336 1.00 97.62 87 ASP A CA 1
ATOM 723 C C . ASP A 1 87 ? 3.066 0.845 -0.533 1.00 97.62 87 ASP A C 1
ATOM 725 O O . ASP A 1 87 ? 4.093 0.328 -0.972 1.00 97.62 87 ASP A O 1
ATOM 729 N N . GLU A 1 88 ? 2.575 0.540 0.665 1.00 95.62 88 GLU A N 1
ATOM 730 C CA . GLU A 1 88 ? 3.263 -0.268 1.674 1.00 95.62 88 GLU A CA 1
ATOM 731 C C . GLU A 1 88 ? 2.400 -1.465 2.101 1.00 95.62 88 GLU A C 1
ATOM 733 O O . GLU A 1 88 ? 1.272 -1.272 2.558 1.00 95.62 88 GLU A O 1
ATOM 738 N N . TRP A 1 89 ? 2.953 -2.686 2.063 1.00 95.31 89 TRP A N 1
ATOM 739 C CA . TRP A 1 89 ? 2.330 -3.855 2.697 1.00 95.31 89 TRP A CA 1
ATOM 740 C C . TRP A 1 89 ? 3.279 -4.562 3.678 1.00 95.31 89 TRP A C 1
ATOM 742 O O . TRP A 1 89 ? 4.367 -4.956 3.265 1.00 95.31 89 TRP A O 1
ATOM 752 N N . PRO A 1 90 ? 2.899 -4.750 4.957 1.00 93.88 90 PRO A N 1
ATOM 753 C CA . PRO A 1 90 ? 1.705 -4.202 5.576 1.00 93.88 90 PRO A CA 1
ATOM 754 C C . PRO A 1 90 ? 1.718 -2.675 5.591 1.00 93.88 90 PRO A C 1
ATOM 756 O O . PRO A 1 90 ? 2.791 -2.059 5.585 1.00 93.88 90 PRO A O 1
ATOM 759 N N . PRO A 1 91 ? 0.536 -2.051 5.697 1.00 93.56 91 PRO A N 1
ATOM 760 C CA . PRO A 1 91 ? 0.448 -0.618 5.878 1.00 93.56 91 PRO A CA 1
ATOM 761 C C . PRO A 1 91 ? 1.208 -0.196 7.132 1.00 93.56 91 PRO A C 1
ATOM 763 O O . PRO A 1 91 ? 1.107 -0.845 8.180 1.00 93.56 91 PRO A O 1
ATOM 766 N N . GLY A 1 92 ? 1.862 0.968 7.091 1.00 91.44 92 GLY A N 1
ATOM 767 C CA . GLY A 1 92 ? 2.509 1.545 8.274 1.00 91.44 92 GLY A CA 1
ATOM 768 C C . GLY A 1 92 ? 1.585 1.718 9.491 1.00 91.44 92 GLY A C 1
ATOM 769 O O . GLY A 1 92 ? 2.053 1.898 10.613 1.00 91.44 92 GLY A O 1
ATOM 770 N N . TYR A 1 93 ? 0.265 1.631 9.303 1.00 92.31 93 TYR A N 1
ATOM 771 C CA . TYR A 1 93 ? -0.724 1.588 10.383 1.00 92.31 93 TYR A CA 1
ATOM 772 C C . TYR A 1 93 ? -0.581 0.369 11.314 1.00 92.31 93 TYR A C 1
ATOM 774 O O . TYR A 1 93 ? -0.870 0.476 12.507 1.00 92.31 93 TYR A O 1
ATOM 782 N N . PHE A 1 94 ? -0.103 -0.766 10.797 1.00 91.88 94 PHE A N 1
ATOM 783 C CA . PHE A 1 94 ? 0.084 -2.002 11.563 1.00 91.88 94 PHE A CA 1
ATOM 784 C C . PHE A 1 94 ? 1.548 -2.265 11.951 1.00 91.88 94 PHE A C 1
ATOM 786 O O . PHE A 1 94 ? 1.820 -3.132 12.789 1.00 91.88 94 PHE A O 1
ATOM 793 N N . ASN A 1 95 ? 2.492 -1.462 11.450 1.00 89.50 95 ASN A N 1
ATOM 794 C CA . ASN A 1 95 ? 3.903 -1.537 11.838 1.00 89.50 95 ASN A CA 1
ATOM 795 C C . ASN A 1 95 ? 4.083 -1.424 13.356 1.00 89.50 95 ASN A C 1
ATOM 797 O O . ASN A 1 95 ? 3.407 -0.608 13.987 1.00 89.50 95 ASN A O 1
ATOM 801 N N . PRO A 1 96 ? 4.977 -2.213 13.976 1.00 84.00 96 PRO A N 1
ATOM 802 C CA . PRO A 1 96 ? 5.219 -2.133 15.411 1.00 84.00 96 PRO A CA 1
ATOM 803 C C . PRO A 1 96 ? 5.739 -0.754 15.844 1.00 84.00 96 PRO A C 1
ATOM 805 O O . PRO A 1 96 ? 6.420 -0.088 15.065 1.00 84.00 96 PRO A O 1
ATOM 808 N N . PRO A 1 97 ? 5.465 -0.305 17.089 1.00 83.31 97 PRO A N 1
ATOM 809 C CA . PRO A 1 97 ? 5.910 1.006 17.584 1.00 83.31 97 PRO A CA 1
ATOM 810 C C . PRO A 1 97 ? 7.420 1.245 17.456 1.00 83.31 97 PRO A C 1
ATOM 812 O O . PRO A 1 97 ? 7.878 2.380 17.365 1.00 83.31 97 PRO A O 1
ATOM 815 N N . ASN A 1 98 ? 8.202 0.166 17.450 1.00 82.50 98 ASN A N 1
ATOM 816 C CA . ASN A 1 98 ? 9.651 0.164 17.312 1.00 82.50 98 ASN A CA 1
ATOM 817 C C . ASN A 1 98 ? 10.140 -0.163 15.888 1.00 82.50 98 ASN A C 1
ATOM 819 O O . ASN A 1 98 ? 11.332 -0.409 15.737 1.00 82.50 98 ASN A O 1
ATOM 823 N N . ALA A 1 99 ? 9.285 -0.127 14.857 1.00 80.88 99 ALA A N 1
ATOM 824 C CA . ALA A 1 99 ? 9.648 -0.446 13.465 1.00 80.88 99 ALA A CA 1
ATOM 825 C C . ALA A 1 99 ? 10.787 0.411 12.880 1.00 80.88 99 ALA A C 1
ATOM 827 O O . ALA A 1 99 ? 11.376 0.039 11.873 1.00 80.88 99 ALA A O 1
ATOM 828 N N . ASN A 1 100 ? 11.096 1.549 13.508 1.00 74.44 100 ASN A N 1
ATOM 829 C CA . ASN A 1 100 ? 12.173 2.453 13.096 1.00 74.44 100 ASN A CA 1
ATOM 830 C C . ASN A 1 100 ? 13.448 2.316 13.934 1.00 74.44 100 ASN A C 1
ATOM 832 O O . ASN A 1 100 ? 14.404 3.061 13.718 1.00 74.44 100 ASN A O 1
ATOM 836 N N . ARG A 1 101 ? 13.475 1.412 14.922 1.00 75.94 101 ARG A N 1
ATOM 837 C CA . ARG A 1 101 ? 14.678 1.187 15.725 1.00 75.94 101 ARG A CA 1
ATOM 838 C C . ARG A 1 101 ? 15.700 0.379 14.919 1.00 75.94 101 ARG A C 1
ATOM 840 O O . ARG A 1 101 ? 15.311 -0.590 14.265 1.00 75.94 101 ARG A O 1
ATOM 847 N N . PRO A 1 102 ? 17.001 0.713 15.002 1.00 68.75 102 PRO A N 1
ATOM 848 C CA . PRO A 1 102 ? 18.053 -0.119 14.428 1.00 68.75 102 PRO A CA 1
ATOM 849 C C . PRO A 1 102 ? 17.905 -1.581 14.878 1.00 68.75 102 PRO A C 1
ATOM 851 O O . PRO A 1 102 ? 17.685 -1.846 16.058 1.00 68.75 102 PRO A O 1
ATOM 854 N N . GLY A 1 103 ? 17.983 -2.520 13.933 1.00 67.50 103 GLY A N 1
ATOM 855 C CA . GLY A 1 103 ? 17.835 -3.958 14.195 1.00 67.50 103 GLY A CA 1
ATOM 856 C C . GLY A 1 103 ? 16.394 -4.487 14.223 1.00 67.50 103 GLY A C 1
ATOM 857 O O . GLY A 1 103 ? 16.209 -5.700 14.219 1.00 67.50 103 GLY A O 1
ATOM 858 N N . VAL A 1 104 ? 15.372 -3.622 14.191 1.00 67.75 104 VAL A N 1
ATOM 859 C CA . VAL A 1 104 ? 13.964 -4.028 14.050 1.00 67.75 104 VAL A CA 1
ATOM 860 C C . VAL A 1 104 ? 13.507 -3.698 12.635 1.00 67.75 104 VAL A C 1
ATOM 862 O O . VAL A 1 104 ? 13.157 -2.562 12.336 1.00 67.75 104 VAL A O 1
ATOM 865 N N . VAL A 1 105 ? 13.515 -4.693 11.749 1.00 63.56 105 VAL A N 1
ATOM 866 C CA . VAL A 1 105 ? 13.004 -4.527 10.383 1.00 63.56 105 VAL A CA 1
ATOM 867 C C . VAL A 1 105 ? 11.580 -5.059 10.350 1.00 63.56 105 VAL A C 1
ATOM 869 O O . VAL A 1 105 ? 11.368 -6.271 10.351 1.00 63.56 105 VAL A O 1
ATOM 872 N N . ALA A 1 106 ? 10.596 -4.156 10.337 1.00 72.94 106 ALA A N 1
ATOM 873 C CA . ALA A 1 106 ? 9.237 -4.553 9.993 1.00 72.94 106 ALA A CA 1
ATOM 874 C C . ALA A 1 106 ? 9.265 -5.156 8.575 1.00 72.94 106 ALA A C 1
ATOM 876 O O . ALA A 1 106 ? 9.837 -4.528 7.674 1.00 72.94 106 ALA A O 1
ATOM 877 N N . PRO A 1 107 ? 8.715 -6.366 8.365 1.00 82.81 107 PRO A N 1
ATOM 878 C CA . PRO A 1 107 ? 8.660 -6.962 7.042 1.00 82.81 107 PRO A CA 1
ATOM 879 C C . PRO A 1 107 ? 7.630 -6.170 6.243 1.00 82.81 107 PRO A C 1
ATOM 881 O O . PRO A 1 107 ? 6.445 -6.444 6.339 1.00 82.81 107 PRO A O 1
ATOM 884 N N . GLN A 1 108 ? 8.084 -5.139 5.535 1.00 91.44 108 GLN A N 1
ATOM 885 C CA . GLN A 1 108 ? 7.259 -4.286 4.693 1.00 91.44 108 GLN A CA 1
ATOM 886 C C . GLN A 1 108 ? 7.825 -4.297 3.274 1.00 91.44 108 GLN A C 1
ATOM 888 O O . GLN A 1 108 ? 9.030 -4.122 3.070 1.00 91.44 108 GLN A O 1
ATOM 893 N N . LEU A 1 109 ? 6.952 -4.543 2.308 1.00 94.88 109 LEU A N 1
ATOM 894 C CA . LEU A 1 109 ? 7.216 -4.438 0.883 1.00 94.88 109 LEU A CA 1
ATOM 895 C C . LEU A 1 109 ? 6.640 -3.128 0.362 1.00 94.88 109 LEU A C 1
ATOM 897 O O . LEU A 1 109 ? 5.789 -2.501 1.003 1.00 94.88 109 LEU A O 1
ATOM 901 N N . VAL A 1 110 ? 7.171 -2.694 -0.776 1.00 97.06 110 VAL A N 1
ATOM 902 C CA . VAL A 1 110 ? 6.752 -1.464 -1.437 1.00 97.06 110 VAL A CA 1
ATOM 903 C C . VAL A 1 110 ? 6.503 -1.745 -2.904 1.00 97.06 110 VAL A C 1
ATOM 905 O O . VAL A 1 110 ? 7.352 -2.345 -3.563 1.00 97.06 110 VAL A O 1
ATOM 908 N N . ARG A 1 111 ? 5.385 -1.224 -3.412 1.00 98.00 111 ARG A N 1
ATOM 909 C CA . ARG A 1 111 ? 5.093 -1.128 -4.842 1.00 98.00 111 ARG A CA 1
ATOM 910 C C . ARG A 1 111 ? 4.773 0.318 -5.201 1.00 98.00 111 ARG A C 1
ATOM 912 O O . ARG A 1 111 ? 4.021 0.996 -4.502 1.00 98.00 111 ARG A O 1
ATOM 919 N N . TYR A 1 112 ? 5.349 0.797 -6.294 1.00 97.94 112 TYR A N 1
ATOM 920 C CA . TYR A 1 112 ? 5.056 2.104 -6.863 1.00 97.94 112 TYR A CA 1
ATOM 921 C C . TYR A 1 112 ? 3.791 2.013 -7.720 1.00 97.94 112 TYR A C 1
ATOM 923 O O . TYR A 1 112 ? 3.797 1.349 -8.754 1.00 97.94 112 TYR A O 1
ATOM 931 N N . ILE A 1 113 ? 2.691 2.612 -7.268 1.00 97.88 113 ILE A N 1
ATOM 932 C CA . ILE A 1 113 ? 1.349 2.457 -7.855 1.00 97.88 113 ILE A CA 1
ATOM 933 C C . ILE A 1 113 ? 0.641 3.811 -8.005 1.00 97.88 113 ILE A C 1
ATOM 935 O O . ILE A 1 113 ? 1.071 4.789 -7.389 1.00 97.88 113 ILE A O 1
ATOM 939 N N . PRO A 1 114 ? -0.458 3.906 -8.776 1.00 97.44 114 PRO A N 1
ATOM 940 C CA . PRO A 1 114 ? -1.213 5.149 -8.905 1.00 97.44 114 PRO A CA 1
ATOM 941 C C . PRO A 1 114 ? -1.732 5.662 -7.557 1.00 97.44 114 PRO A C 1
ATOM 943 O O . PRO A 1 114 ? -2.349 4.920 -6.793 1.00 97.44 114 PRO A O 1
ATOM 946 N N . SER A 1 115 ? -1.544 6.953 -7.284 1.00 95.12 115 SER A N 1
ATOM 947 C CA . SER A 1 115 ? -1.910 7.591 -6.012 1.00 95.12 115 SER A CA 1
ATOM 948 C C . SER A 1 115 ? -3.403 7.486 -5.700 1.00 95.12 115 SER A C 1
ATOM 950 O O . SER A 1 115 ? -3.782 7.278 -4.550 1.00 95.12 115 SER A O 1
ATOM 952 N N . GLY A 1 116 ? -4.261 7.574 -6.723 1.00 93.38 116 GLY A N 1
ATOM 953 C CA . GLY A 1 116 ? -5.708 7.402 -6.574 1.00 93.38 116 GLY A CA 1
ATOM 954 C C . GLY A 1 116 ? -6.095 6.005 -6.077 1.00 93.38 116 GLY A C 1
ATOM 955 O O . GLY A 1 116 ? -6.989 5.874 -5.244 1.00 93.38 116 GLY A O 1
ATOM 956 N N . GLU A 1 117 ? -5.385 4.967 -6.528 1.00 95.38 117 GLU A N 1
ATOM 957 C CA . GLU A 1 117 ? -5.616 3.590 -6.081 1.00 95.38 117 GLU A CA 1
ATOM 958 C C . GLU A 1 117 ? -5.024 3.346 -4.688 1.00 95.38 117 GLU A C 1
ATOM 960 O O . GLU A 1 117 ? -5.702 2.772 -3.838 1.00 95.38 117 GLU A O 1
ATOM 965 N N . ASN A 1 118 ? -3.818 3.863 -4.418 1.00 96.50 118 ASN A N 1
ATOM 966 C CA . ASN A 1 118 ? -3.185 3.822 -3.096 1.00 96.50 118 ASN A CA 1
ATOM 967 C C . ASN A 1 118 ? -4.069 4.477 -2.018 1.00 96.50 118 ASN A C 1
ATOM 969 O O . ASN A 1 118 ? -4.478 3.847 -1.041 1.00 96.50 118 ASN A O 1
ATOM 973 N N . GLY A 1 119 ? -4.424 5.750 -2.215 1.00 93.69 119 GLY A N 1
ATOM 974 C CA . GLY A 1 119 ? -5.217 6.521 -1.258 1.00 93.69 119 GLY A CA 1
ATOM 975 C C . GLY A 1 119 ? -6.643 5.994 -1.084 1.00 93.69 119 GLY A C 1
ATOM 976 O O . GLY A 1 119 ? -7.196 6.081 0.018 1.00 93.69 119 GLY A O 1
ATOM 977 N N . GLY A 1 120 ? -7.227 5.431 -2.147 1.00 92.81 120 GLY A N 1
ATOM 978 C CA . GLY A 1 120 ? -8.539 4.792 -2.116 1.00 92.81 120 GLY A CA 1
ATOM 979 C C . GLY A 1 120 ? -8.538 3.499 -1.300 1.00 92.81 120 GLY A C 1
ATOM 980 O O . GLY A 1 120 ? -9.323 3.369 -0.358 1.00 92.81 120 GLY A O 1
ATOM 981 N N . ALA A 1 121 ? -7.602 2.587 -1.575 1.00 95.12 121 ALA A N 1
ATOM 982 C CA . ALA A 1 121 ? -7.473 1.348 -0.813 1.00 95.12 121 ALA A CA 1
ATOM 983 C C . ALA A 1 121 ? -7.112 1.609 0.661 1.00 95.12 121 ALA A C 1
ATOM 985 O O . ALA A 1 121 ? -7.652 0.958 1.559 1.00 95.12 121 ALA A O 1
ATOM 986 N N . ALA A 1 122 ? -6.303 2.639 0.938 1.00 93.38 122 ALA A N 1
ATOM 987 C CA . ALA A 1 122 ? -5.912 3.017 2.295 1.00 93.38 122 ALA A CA 1
ATOM 988 C C . ALA A 1 122 ? -7.074 3.388 3.227 1.00 93.38 122 ALA A C 1
ATOM 990 O O . ALA A 1 122 ? -6.941 3.311 4.456 1.00 93.38 122 ALA A O 1
ATOM 991 N N . GLN A 1 123 ? -8.239 3.744 2.681 1.00 92.00 123 GLN A N 1
ATOM 992 C CA . GLN A 1 123 ? -9.434 4.002 3.486 1.00 92.00 123 GLN A CA 1
ATOM 993 C C . GLN A 1 123 ? -9.899 2.769 4.274 1.00 92.00 123 GLN A C 1
ATOM 995 O O . GLN A 1 123 ? -10.575 2.922 5.288 1.00 92.00 123 GLN A O 1
ATOM 1000 N N . GLN A 1 124 ? -9.518 1.554 3.863 1.00 93.25 124 GLN A N 1
ATOM 1001 C CA . GLN A 1 124 ? -9.957 0.319 4.519 1.00 93.25 124 GLN A CA 1
ATOM 1002 C C . GLN A 1 124 ? -9.363 0.125 5.922 1.00 93.25 124 GLN A C 1
ATOM 1004 O O . GLN A 1 124 ? -10.031 -0.440 6.791 1.00 93.25 124 GLN A O 1
ATOM 1009 N N . TRP A 1 125 ? -8.140 0.610 6.163 1.00 93.06 125 TRP A N 1
ATOM 1010 C CA . TRP A 1 125 ? -7.466 0.534 7.470 1.00 93.06 125 TRP A CA 1
ATOM 1011 C C . TRP A 1 125 ? -7.277 1.890 8.152 1.00 93.06 125 TRP A C 1
ATOM 1013 O O . TRP A 1 125 ? -6.848 1.940 9.307 1.00 93.06 125 TRP A O 1
ATOM 1023 N N . THR A 1 126 ? -7.592 3.001 7.480 1.00 90.12 126 THR A N 1
ATOM 1024 C CA . THR A 1 126 ? -7.506 4.331 8.092 1.00 90.12 126 THR A CA 1
ATOM 1025 C C . THR A 1 126 ? -8.392 4.397 9.335 1.00 90.12 126 THR A C 1
ATOM 1027 O O . THR A 1 126 ? -9.603 4.202 9.265 1.00 90.12 126 THR A O 1
ATOM 1030 N N . SER A 1 127 ? -7.773 4.658 10.492 1.00 91.12 127 SER A N 1
ATOM 1031 C CA . SER A 1 127 ? -8.442 4.680 11.802 1.00 91.12 127 SER A CA 1
ATOM 1032 C C . SER A 1 127 ? -9.179 3.386 12.176 1.00 91.12 127 SER A C 1
ATOM 1034 O O . SER A 1 127 ? -10.023 3.412 13.065 1.00 91.12 127 SER A O 1
ATOM 1036 N N . PHE A 1 128 ? -8.855 2.244 11.559 1.00 95.00 128 PHE A N 1
ATOM 1037 C CA . PHE A 1 128 ? -9.543 0.977 11.823 1.00 95.00 128 PHE A CA 1
ATOM 1038 C C . PHE A 1 128 ? -9.574 0.624 13.317 1.00 95.00 128 PHE A C 1
ATOM 1040 O O . PHE A 1 128 ? -10.641 0.355 13.861 1.00 95.00 128 PHE A O 1
ATOM 1047 N N . CYS A 1 129 ? -8.438 0.711 14.016 1.00 94.94 129 CYS A N 1
ATOM 1048 C CA . CYS A 1 129 ? -8.397 0.400 15.446 1.00 94.94 129 CYS A CA 1
ATOM 1049 C C . CYS A 1 129 ? -9.157 1.434 16.284 1.00 94.94 129 CYS A C 1
ATOM 1051 O O . CYS A 1 129 ? -9.816 1.068 17.247 1.00 94.94 129 CYS A O 1
ATOM 1053 N N . ASP A 1 130 ? -9.152 2.712 15.901 1.00 93.06 130 ASP A N 1
ATOM 1054 C CA . ASP A 1 130 ? -9.939 3.733 16.606 1.00 93.06 130 ASP A CA 1
ATOM 1055 C C . ASP A 1 130 ? -11.453 3.508 16.475 1.00 93.06 130 ASP A C 1
ATOM 1057 O O . ASP A 1 130 ? -12.228 3.964 17.317 1.00 93.06 130 ASP A O 1
ATOM 1061 N N . LEU A 1 131 ? -11.883 2.837 15.405 1.00 92.19 131 LEU A N 1
ATOM 1062 C CA . LEU A 1 131 ? -13.291 2.600 15.103 1.00 92.19 131 LEU A CA 1
ATOM 1063 C C . LEU A 1 131 ? -13.801 1.253 15.615 1.00 92.19 131 LEU A C 1
ATOM 1065 O O . LEU A 1 131 ? -14.984 1.168 15.946 1.00 92.19 131 LEU A O 1
ATOM 1069 N N . GLU A 1 132 ? -12.932 0.244 15.675 1.00 95.19 132 GLU A N 1
ATOM 1070 C CA . GLU A 1 132 ? -13.312 -1.155 15.896 1.00 95.19 132 GLU A CA 1
ATOM 1071 C C . GLU A 1 132 ? -12.696 -1.782 17.161 1.00 95.19 132 GLU A C 1
ATOM 1073 O O . GLU A 1 132 ? -13.167 -2.824 17.618 1.00 95.19 132 GLU A O 1
ATOM 1078 N N . ASP A 1 133 ? -11.655 -1.180 17.751 1.00 96.50 133 ASP A N 1
ATOM 1079 C CA . ASP A 1 133 ? -10.942 -1.720 18.916 1.00 96.50 133 ASP A CA 1
ATOM 1080 C C . ASP A 1 133 ? -11.286 -0.955 20.204 1.00 96.50 133 ASP A C 1
ATOM 1082 O O . ASP A 1 133 ? -11.127 0.262 20.297 1.00 96.50 133 ASP A O 1
ATOM 1086 N N . GLY A 1 134 ? -11.731 -1.683 21.230 1.00 95.69 134 GLY A N 1
ATOM 1087 C CA . GLY A 1 134 ? -12.011 -1.162 22.573 1.00 95.69 134 GLY A CA 1
ATOM 1088 C C . GLY A 1 134 ? -10.806 -1.216 23.518 1.00 95.69 134 GLY A C 1
ATOM 1089 O O . GLY A 1 134 ? -10.962 -1.031 24.725 1.00 95.69 134 GLY A O 1
ATOM 1090 N N . GLY A 1 135 ? -9.611 -1.518 23.011 1.00 93.38 135 GLY A N 1
ATOM 1091 C CA . GLY A 1 135 ? -8.369 -1.501 23.772 1.00 93.38 135 GLY A CA 1
ATOM 1092 C C . GLY A 1 135 ? -7.917 -0.091 24.144 1.00 93.38 135 GLY A C 1
ATOM 1093 O O . GLY A 1 135 ? -8.435 0.919 23.654 1.00 93.38 135 GLY A O 1
ATOM 1094 N N . LEU A 1 136 ? -6.935 -0.022 25.044 1.00 91.62 136 LEU A N 1
ATOM 1095 C CA . LEU A 1 136 ? -6.478 1.239 25.619 1.00 91.62 136 LEU A CA 1
ATOM 1096 C C . LEU A 1 136 ? -6.024 2.208 24.525 1.00 91.62 136 LEU A C 1
ATOM 1098 O O . LEU A 1 136 ? -5.214 1.855 23.676 1.00 91.62 136 LEU A O 1
ATOM 1102 N N . GLY A 1 137 ? -6.526 3.442 24.563 1.00 90.38 137 GLY A N 1
ATOM 1103 C CA . GLY A 1 137 ? -6.103 4.505 23.645 1.00 90.38 137 GLY A CA 1
ATOM 1104 C C . GLY A 1 137 ? -6.763 4.490 22.265 1.00 90.38 137 GLY A C 1
ATOM 1105 O O . GLY A 1 137 ? -6.587 5.457 21.526 1.00 90.38 137 GLY A O 1
ATOM 1106 N N . ASN A 1 138 ? -7.568 3.472 21.957 1.00 93.62 138 ASN A N 1
ATOM 1107 C CA . ASN A 1 138 ? -8.282 3.337 20.689 1.00 93.62 138 ASN A CA 1
ATOM 1108 C C . ASN A 1 138 ? -9.726 3.882 20.813 1.00 93.62 138 ASN A C 1
ATOM 1110 O O . ASN A 1 138 ? -9.941 5.010 21.287 1.00 93.62 138 ASN A O 1
ATOM 1114 N N . GLY A 1 139 ? -10.719 3.078 20.417 1.00 93.69 139 GLY A N 1
ATOM 1115 C CA . GLY A 1 139 ? -12.141 3.412 20.329 1.00 93.69 139 GLY A CA 1
ATOM 1116 C C . GLY A 1 139 ? -12.941 3.291 21.626 1.00 93.69 139 GLY A C 1
ATOM 1117 O O . GLY A 1 139 ? -14.168 3.347 21.574 1.00 93.69 139 GLY A O 1
ATOM 1118 N N . GLN A 1 140 ? -12.281 3.145 22.784 1.00 93.19 140 GLN A N 1
ATOM 1119 C CA . GLN A 1 140 ? -12.922 3.043 24.110 1.00 93.19 140 GLN A CA 1
ATOM 1120 C C . GLN A 1 140 ? -13.916 4.162 24.399 1.00 93.19 140 GLN A C 1
ATOM 1122 O O . GLN A 1 140 ? -14.959 3.939 25.008 1.00 93.19 140 GLN A O 1
ATOM 1127 N N . ILE A 1 141 ? -13.556 5.369 23.971 1.00 92.00 141 ILE A N 1
ATOM 1128 C CA . ILE A 1 141 ? -14.330 6.586 24.152 1.00 92.00 141 ILE A CA 1
ATOM 1129 C C . ILE A 1 141 ? -14.734 7.089 22.774 1.00 92.00 141 ILE A C 1
ATOM 1131 O O . ILE A 1 141 ? -13.909 7.131 21.856 1.00 92.00 141 ILE A O 1
ATOM 1135 N N . ARG A 1 142 ? -15.993 7.501 22.627 1.00 90.06 142 ARG A N 1
ATOM 1136 C CA . ARG A 1 142 ? -16.514 8.068 21.385 1.00 90.06 142 ARG A CA 1
ATOM 1137 C C . ARG A 1 142 ? -15.788 9.376 21.087 1.00 90.06 142 ARG A C 1
ATOM 1139 O O . ARG A 1 142 ? -15.841 10.328 21.862 1.00 90.06 142 ARG A O 1
ATOM 1146 N N . LYS A 1 143 ? -15.127 9.428 19.935 1.00 88.44 143 LYS A N 1
ATOM 1147 C CA . LYS A 1 143 ? -14.368 10.582 19.442 1.00 88.44 143 LYS A CA 1
ATOM 1148 C C . LYS A 1 143 ? -14.848 10.937 18.036 1.00 88.44 143 LYS A C 1
ATOM 1150 O O . LYS A 1 143 ? -15.338 10.072 17.310 1.00 88.44 143 LYS A O 1
ATOM 1155 N N . ALA A 1 144 ? -14.678 12.196 17.648 1.00 83.69 144 ALA A N 1
ATOM 1156 C CA . ALA A 1 144 ? -14.877 12.622 16.269 1.00 83.69 144 ALA A CA 1
ATOM 1157 C C . ALA A 1 144 ? -13.671 12.168 15.430 1.00 83.69 144 ALA A C 1
ATOM 1159 O O . ALA A 1 144 ? -12.608 12.781 15.501 1.00 83.69 144 ALA A O 1
ATOM 1160 N N . ILE A 1 145 ? -13.807 11.063 14.692 1.00 79.62 145 ILE A N 1
ATOM 1161 C CA . ILE A 1 145 ? -12.715 10.459 13.909 1.00 79.62 145 ILE A CA 1
ATOM 1162 C C . ILE A 1 145 ? -13.226 10.055 12.524 1.00 79.62 145 ILE A C 1
ATOM 1164 O O . ILE A 1 145 ? -14.303 9.469 12.388 1.00 79.62 145 ILE A O 1
ATOM 1168 N N . GLY A 1 146 ? -12.432 10.353 11.491 1.00 70.25 146 GLY A N 1
ATOM 1169 C CA . GLY A 1 146 ? -12.726 9.994 10.103 1.00 70.25 146 GLY A CA 1
ATOM 1170 C C . GLY A 1 146 ? -14.086 10.526 9.639 1.00 70.25 146 GLY A C 1
ATOM 1171 O O . GLY A 1 146 ? -14.387 11.714 9.766 1.00 70.25 146 GLY A O 1
ATOM 1172 N N . ALA A 1 147 ? -14.926 9.632 9.113 1.00 61.91 147 ALA A N 1
ATOM 1173 C CA . ALA A 1 147 ? -16.279 9.961 8.662 1.00 61.91 147 ALA A CA 1
ATOM 1174 C C . ALA A 1 147 ? -17.291 10.162 9.811 1.00 61.91 147 ALA A C 1
ATOM 1176 O O . ALA A 1 147 ? -18.349 10.758 9.597 1.00 61.91 147 ALA A O 1
ATOM 1177 N N . ARG A 1 148 ? -16.990 9.717 11.044 1.00 72.06 148 ARG A N 1
ATOM 1178 C CA . ARG A 1 148 ? -17.870 9.904 12.213 1.00 72.06 148 ARG A CA 1
ATOM 1179 C C . ARG A 1 148 ? -17.736 11.329 12.751 1.00 72.06 148 ARG A C 1
ATOM 1181 O O . ARG A 1 148 ? -17.066 11.585 13.747 1.00 72.06 148 ARG A O 1
ATOM 1188 N N . LYS A 1 149 ? -18.406 12.269 12.078 1.00 77.12 149 LYS A N 1
ATOM 1189 C CA . LYS A 1 149 ? -18.463 13.691 12.471 1.00 77.12 149 LYS A CA 1
ATOM 1190 C C . LYS A 1 149 ? -19.568 14.010 13.483 1.00 77.12 149 LYS A C 1
ATOM 1192 O O . LYS A 1 149 ? -19.616 15.124 13.995 1.00 77.12 149 LYS A O 1
ATOM 1197 N N . LYS A 1 150 ? -20.455 13.055 13.775 1.00 82.75 150 LYS A N 1
ATOM 1198 C CA . LYS A 1 150 ? -21.526 13.184 14.772 1.00 82.75 150 LYS A CA 1
ATOM 1199 C C . LYS A 1 150 ? -21.640 11.889 15.584 1.00 82.75 150 LYS A C 1
ATOM 1201 O O . LYS A 1 150 ? -21.454 10.816 15.005 1.00 82.75 150 LYS A O 1
ATOM 1206 N N . PRO A 1 151 ? -21.919 11.968 16.896 1.00 82.75 151 PRO A N 1
ATOM 1207 C CA . PRO A 1 151 ? -22.221 10.785 17.687 1.00 82.75 151 PRO A CA 1
ATOM 1208 C C . PRO A 1 151 ? -23.590 10.202 17.280 1.00 82.75 151 PRO A C 1
ATOM 1210 O O . PRO A 1 151 ? -24.415 10.923 16.710 1.00 82.75 151 PRO A O 1
ATOM 1213 N N . PRO A 1 152 ? -23.852 8.913 17.567 1.00 84.50 152 PRO A N 1
ATOM 1214 C CA . PRO A 1 152 ? -25.182 8.330 17.407 1.00 84.50 152 PRO A CA 1
ATOM 1215 C C . PRO A 1 152 ? -26.252 9.104 18.197 1.00 84.50 152 PRO A C 1
ATOM 1217 O O . PRO A 1 152 ? -25.920 9.732 19.209 1.00 84.50 152 PRO A O 1
ATOM 1220 N N . PRO A 1 153 ? -27.533 9.041 17.785 1.00 88.38 153 PRO A N 1
ATOM 1221 C CA . PRO A 1 153 ? -28.629 9.651 18.532 1.00 88.38 153 PRO A CA 1
ATOM 1222 C C . PRO A 1 153 ? -28.595 9.252 20.014 1.00 88.38 153 PRO A C 1
ATOM 1224 O O . PRO A 1 153 ? -28.454 8.078 20.347 1.00 88.38 153 PRO A O 1
ATOM 1227 N N . GLY A 1 154 ? -28.693 10.241 20.905 1.00 88.81 154 GLY A N 1
ATOM 1228 C CA . GLY A 1 154 ? -28.676 10.022 22.356 1.00 88.81 154 GLY A CA 1
ATOM 1229 C C . GLY A 1 154 ? -27.293 9.804 22.985 1.00 88.81 154 GLY A C 1
ATOM 1230 O O . GLY A 1 154 ? -27.221 9.591 24.191 1.00 88.81 154 GLY A O 1
ATOM 1231 N N . LYS A 1 155 ? -26.199 9.880 22.217 1.00 90.81 155 LYS A N 1
ATOM 1232 C CA . LYS A 1 155 ? -24.818 9.790 22.722 1.00 90.81 155 LYS A CA 1
ATOM 1233 C C . LYS A 1 155 ? -24.042 11.082 22.444 1.00 90.81 155 LYS A C 1
ATOM 1235 O O . LYS A 1 155 ? -24.410 11.872 21.573 1.00 90.81 155 LYS A O 1
ATOM 1240 N N . LYS A 1 156 ? -22.942 11.298 23.163 1.00 91.12 156 LYS A N 1
ATOM 1241 C CA . LYS A 1 156 ? -22.018 12.429 23.003 1.00 91.12 156 LYS A CA 1
ATOM 1242 C C . LYS A 1 156 ? -20.594 11.935 22.757 1.00 91.12 156 LYS A C 1
ATOM 1244 O O . LYS A 1 156 ? -20.231 10.802 23.071 1.00 91.12 156 LYS A O 1
ATOM 1249 N N . PHE A 1 157 ? -19.764 12.793 22.172 1.00 90.88 157 PHE A N 1
ATOM 1250 C CA . PHE A 1 157 ? -18.321 12.561 22.215 1.00 90.88 157 PHE A CA 1
ATOM 1251 C C . PHE A 1 157 ? -17.836 12.672 23.663 1.00 90.88 157 PHE A C 1
ATOM 1253 O O . PHE A 1 157 ? -18.319 13.520 24.408 1.00 90.88 157 PHE A O 1
ATOM 1260 N N . GLY A 1 158 ? -16.901 11.810 24.050 1.00 89.56 158 GLY A N 1
ATOM 1261 C CA . GLY A 1 158 ? -16.492 11.635 25.444 1.00 89.56 158 GLY A CA 1
ATOM 1262 C C . GLY A 1 158 ? -17.210 10.490 26.164 1.00 89.56 158 GLY A C 1
ATOM 1263 O O . GLY A 1 158 ? -16.681 9.998 27.156 1.00 89.56 158 GLY A O 1
ATOM 1264 N N . ASP A 1 159 ? -18.340 10.002 25.640 1.00 92.25 159 ASP A N 1
ATOM 1265 C CA . ASP A 1 159 ? -19.026 8.840 26.210 1.00 92.25 159 ASP A CA 1
ATOM 1266 C C . ASP A 1 159 ? -18.237 7.551 25.968 1.00 92.25 159 ASP A C 1
ATOM 1268 O O . ASP A 1 159 ? -17.546 7.397 24.953 1.00 92.25 159 ASP A O 1
ATOM 1272 N N . ILE A 1 160 ? -18.411 6.579 26.862 1.00 91.56 160 ILE A N 1
ATOM 1273 C CA . ILE A 1 160 ? -17.923 5.217 26.648 1.00 91.56 160 ILE A CA 1
ATOM 1274 C C . ILE A 1 160 ? -18.583 4.645 25.394 1.00 91.56 160 ILE A C 1
ATOM 1276 O O . ILE A 1 160 ? -19.793 4.753 25.167 1.00 91.56 160 ILE A O 1
ATOM 1280 N N . ASN A 1 161 ? -17.766 4.031 24.547 1.00 93.75 161 ASN A N 1
ATOM 1281 C CA . ASN A 1 161 ? -18.252 3.342 23.374 1.00 93.75 161 ASN A CA 1
ATOM 1282 C C . ASN A 1 161 ? -18.756 1.950 23.764 1.00 93.75 161 ASN A C 1
ATOM 1284 O O . ASN A 1 161 ? -18.022 0.968 23.700 1.00 93.75 161 ASN A O 1
ATOM 1288 N N . GLU A 1 162 ? -20.023 1.884 24.162 1.00 92.94 162 GLU A N 1
ATOM 1289 C CA . GLU A 1 162 ? -20.703 0.653 24.593 1.00 92.94 162 GLU A CA 1
ATOM 1290 C C . GLU A 1 162 ? -20.703 -0.473 23.539 1.00 92.94 162 GLU A C 1
ATOM 1292 O O . GLU A 1 162 ? -20.883 -1.635 23.889 1.00 92.94 162 GLU A O 1
ATOM 1297 N N . GLU A 1 163 ? -20.453 -0.164 22.259 1.00 91.81 163 GLU A N 1
ATOM 1298 C CA . GLU A 1 163 ? -20.283 -1.172 21.196 1.00 91.81 163 GLU A CA 1
ATOM 1299 C C . GLU A 1 163 ? -18.944 -1.920 21.307 1.00 91.81 163 GLU A C 1
ATOM 1301 O O . GLU A 1 163 ? -18.812 -3.048 20.834 1.00 91.81 163 GLU A O 1
ATOM 1306 N N . LEU A 1 164 ? -17.936 -1.286 21.912 1.00 95.06 164 LEU A N 1
ATOM 1307 C CA . LEU A 1 164 ? -16.571 -1.802 22.010 1.00 95.06 164 LEU A CA 1
ATOM 1308 C C . LEU A 1 164 ? -16.153 -2.116 23.446 1.00 95.06 164 LEU A C 1
ATOM 1310 O O . LEU A 1 164 ? -15.203 -2.874 23.640 1.00 95.06 164 LEU A O 1
ATOM 1314 N N . VAL A 1 165 ? -16.828 -1.533 24.438 1.00 95.31 165 VAL A N 1
ATOM 1315 C CA . VAL A 1 165 ? -16.509 -1.661 25.860 1.00 95.31 165 VAL A CA 1
ATOM 1316 C C . VAL A 1 165 ? -17.785 -1.898 26.655 1.00 95.31 165 VAL A C 1
ATOM 1318 O O . VAL A 1 165 ? -18.671 -1.051 26.708 1.00 95.31 165 VAL A O 1
ATOM 1321 N N . ARG A 1 166 ? -17.841 -3.032 27.350 1.00 94.31 166 ARG A N 1
ATOM 1322 C CA . ARG A 1 166 ? -18.891 -3.365 28.308 1.00 94.31 166 ARG A CA 1
ATOM 1323 C C . ARG A 1 166 ? -18.349 -3.232 29.725 1.00 94.31 166 ARG A C 1
ATOM 1325 O O . ARG A 1 166 ? -17.478 -4.002 30.132 1.00 94.31 166 ARG A O 1
ATOM 1332 N N . LEU A 1 167 ? -18.895 -2.286 30.485 1.00 92.25 167 LEU A N 1
ATOM 1333 C CA . LEU A 1 167 ? -18.653 -2.200 31.924 1.00 92.25 167 LEU A CA 1
ATOM 1334 C C . LEU A 1 167 ? -19.387 -3.348 32.623 1.00 92.25 167 LEU A C 1
ATOM 1336 O O . LEU A 1 167 ? -20.551 -3.615 32.327 1.00 92.25 167 LEU A O 1
ATOM 1340 N N . ILE A 1 168 ? -18.699 -4.051 33.518 1.00 88.94 168 ILE A N 1
ATOM 1341 C CA . ILE A 1 168 ? -19.226 -5.244 34.188 1.00 88.94 168 ILE A CA 1
ATOM 1342 C C . ILE A 1 168 ? -19.624 -4.906 35.618 1.00 88.94 168 ILE A C 1
ATOM 1344 O O . ILE A 1 168 ? -20.760 -5.147 36.015 1.00 88.94 168 ILE A O 1
ATOM 1348 N N . ARG A 1 169 ? -18.685 -4.371 36.405 1.00 81.06 169 ARG A N 1
ATOM 1349 C CA . ARG A 1 169 ? -18.911 -4.052 37.817 1.00 81.06 169 ARG A CA 1
ATOM 1350 C C . ARG A 1 169 ? -18.230 -2.740 38.185 1.00 81.06 169 ARG A C 1
ATOM 1352 O O . ARG A 1 169 ? -17.052 -2.589 37.848 1.00 81.06 169 ARG A O 1
ATOM 1359 N N . PRO A 1 170 ? -18.934 -1.823 38.871 1.00 82.44 170 PRO A N 1
ATOM 1360 C CA . PRO A 1 170 ? -18.286 -0.687 39.502 1.00 82.44 170 PRO A CA 1
ATOM 1361 C C . PRO A 1 170 ? -17.364 -1.191 40.617 1.00 82.44 170 PRO A C 1
ATOM 1363 O O . PRO A 1 170 ? -17.719 -2.056 41.418 1.00 82.44 170 PRO A O 1
ATOM 1366 N N . GLY A 1 171 ? -16.151 -0.667 40.619 1.00 78.00 171 GLY A N 1
ATOM 1367 C CA . GLY A 1 171 ? -15.186 -0.727 41.700 1.00 78.00 171 GLY A CA 1
ATOM 1368 C C . GLY A 1 171 ? -15.475 0.347 42.747 1.00 78.00 171 GLY A C 1
ATOM 1369 O O . GLY A 1 171 ? -16.567 0.905 42.818 1.00 78.00 171 GLY A O 1
ATOM 1370 N N . LYS A 1 172 ? -14.484 0.633 43.596 1.00 79.75 172 LYS A N 1
ATOM 1371 C CA . LYS A 1 172 ? -14.640 1.618 44.673 1.00 79.75 172 LYS A CA 1
ATOM 1372 C C . LYS A 1 172 ? -14.656 3.039 44.115 1.00 79.75 172 LYS A C 1
ATOM 1374 O O . LYS A 1 172 ? -13.802 3.394 43.301 1.00 79.75 172 LYS A O 1
ATOM 1379 N N . GLU A 1 173 ? -15.576 3.851 44.618 1.00 87.56 173 GLU A N 1
ATOM 1380 C CA . GLU A 1 173 ? -15.571 5.291 44.390 1.00 87.56 173 GLU A CA 1
ATOM 1381 C C . GLU A 1 173 ? -14.423 5.948 45.164 1.00 87.56 173 GLU A C 1
ATOM 1383 O O . GLU A 1 173 ? -14.152 5.625 46.323 1.00 87.56 173 GLU A O 1
ATOM 1388 N N . LYS A 1 174 ? -13.733 6.877 44.509 1.00 87.38 174 LYS A N 1
ATOM 1389 C CA . LYS A 1 174 ? -12.705 7.730 45.102 1.00 87.38 174 LYS A CA 1
ATOM 1390 C C . LYS A 1 174 ? -13.135 9.176 44.928 1.00 87.38 174 LYS A C 1
ATOM 1392 O O . LYS A 1 174 ? -13.192 9.659 43.801 1.00 87.38 174 LYS A O 1
ATOM 1397 N N . VAL A 1 175 ? -13.410 9.859 46.032 1.00 86.88 175 VAL A N 1
ATOM 1398 C CA . VAL A 1 175 ? -13.724 11.290 46.035 1.00 86.88 175 VAL A CA 1
ATOM 1399 C C . VAL A 1 175 ? -12.442 12.066 46.308 1.00 86.88 175 VAL A C 1
ATOM 1401 O O . VAL A 1 175 ? -11.799 11.864 47.334 1.00 86.88 175 VAL A O 1
ATOM 1404 N N . ASN A 1 176 ? -12.062 12.946 45.388 1.00 85.94 176 ASN A N 1
ATOM 1405 C CA . ASN A 1 176 ? -10.914 13.835 45.535 1.00 85.94 176 ASN A CA 1
ATOM 1406 C C . ASN A 1 176 ? -11.381 15.287 45.489 1.00 85.94 176 ASN A C 1
ATOM 1408 O O . ASN A 1 176 ? -12.125 15.668 44.588 1.00 85.94 176 ASN A O 1
ATOM 1412 N N . LYS A 1 177 ? -10.909 16.116 46.421 1.00 88.31 177 LYS A N 1
ATOM 1413 C CA . LYS A 1 177 ? -11.194 17.553 46.424 1.00 88.31 177 LYS A CA 1
ATOM 1414 C C . LYS A 1 177 ? -10.131 18.296 45.613 1.00 88.31 177 LYS A C 1
ATOM 1416 O O . LYS A 1 177 ? -8.940 18.207 45.910 1.00 88.31 177 LYS A O 1
ATOM 1421 N N . GLY A 1 178 ? -10.558 18.982 44.561 1.00 82.88 178 GLY A N 1
ATOM 1422 C CA . GLY A 1 178 ? -9.715 19.794 43.696 1.00 82.88 178 GLY A CA 1
ATOM 1423 C C . GLY A 1 178 ? -9.187 21.044 44.402 1.00 82.88 178 GLY A C 1
ATOM 1424 O O . GLY A 1 178 ? -9.712 21.477 45.429 1.00 82.88 178 GLY A O 1
ATOM 1425 N N . LYS A 1 179 ? -8.145 21.658 43.825 1.00 83.06 179 LYS A N 1
ATOM 1426 C CA . LYS A 1 179 ? -7.579 22.935 44.310 1.00 83.06 179 LYS A CA 1
ATOM 1427 C C . LYS A 1 179 ? -8.579 24.098 44.237 1.00 83.06 179 LYS A C 1
ATOM 1429 O O . LYS A 1 179 ? -8.400 25.094 44.923 1.00 83.06 179 LYS A O 1
ATOM 1434 N N . ASP A 1 180 ? -9.615 23.960 43.417 1.00 87.88 180 ASP A N 1
ATOM 1435 C CA . ASP A 1 180 ? -10.758 24.866 43.286 1.00 87.88 180 ASP A CA 1
ATOM 1436 C C . ASP A 1 180 ? -11.869 24.594 44.321 1.00 87.88 180 ASP A C 1
ATOM 1438 O O . ASP A 1 180 ? -12.932 25.207 44.267 1.00 87.88 180 ASP A O 1
ATOM 1442 N N . GLY A 1 181 ? -11.646 23.658 45.250 1.00 85.25 181 GLY A N 1
ATOM 1443 C CA . GLY A 1 181 ? -12.603 23.261 46.279 1.00 85.25 181 GLY A CA 1
ATOM 1444 C C . GLY A 1 181 ? -13.697 22.306 45.797 1.00 85.25 181 GLY A C 1
ATOM 1445 O O . GLY A 1 181 ? -14.500 21.875 46.627 1.00 85.25 181 GLY A O 1
ATOM 1446 N N . LYS A 1 182 ? -13.734 21.942 44.506 1.00 89.44 182 LYS A N 1
ATOM 1447 C CA . LYS A 1 182 ? -14.749 21.036 43.950 1.00 89.44 182 LYS A CA 1
ATOM 1448 C C . LYS A 1 182 ? -14.395 19.578 44.202 1.00 89.44 182 LYS A C 1
ATOM 1450 O O . LYS A 1 182 ? -13.253 19.166 44.026 1.00 89.44 182 LYS A O 1
ATOM 1455 N N . GLU A 1 183 ? -15.381 18.776 44.573 1.00 90.88 183 GLU A N 1
ATOM 1456 C CA . GLU A 1 183 ? -15.206 17.333 44.738 1.00 90.88 183 GLU A CA 1
ATOM 1457 C C . GLU A 1 183 ? -15.383 16.618 43.394 1.00 90.88 183 GLU A C 1
ATOM 1459 O O . GLU A 1 183 ? -16.311 16.891 42.638 1.00 90.88 183 GLU A O 1
ATOM 1464 N N . THR A 1 184 ? -14.458 15.717 43.078 1.00 87.69 184 THR A N 1
ATOM 1465 C CA . THR A 1 184 ? -14.497 14.846 41.902 1.00 87.69 184 THR A CA 1
ATOM 1466 C C . THR A 1 184 ? -14.582 13.406 42.375 1.00 87.69 184 THR A C 1
ATOM 1468 O O . THR A 1 184 ? -13.656 12.918 43.024 1.00 87.69 184 THR A O 1
ATOM 1471 N N . THR A 1 185 ? -15.668 12.721 42.025 1.00 87.19 185 THR A N 1
ATOM 1472 C CA . THR A 1 185 ? -15.832 11.287 42.280 1.00 87.19 185 THR A CA 1
ATOM 1473 C C . THR A 1 185 ? -15.364 10.490 41.069 1.00 87.19 185 THR A C 1
ATOM 1475 O O . THR A 1 185 ? -15.893 10.641 39.969 1.00 87.19 185 THR A O 1
ATOM 1478 N N . THR A 1 186 ? -14.391 9.609 41.274 1.00 87.06 186 THR A N 1
ATOM 1479 C CA . THR A 1 186 ? -13.911 8.655 40.274 1.00 87.06 186 THR A CA 1
ATOM 1480 C C . THR A 1 186 ? -14.387 7.260 40.644 1.00 87.06 186 THR A C 1
ATOM 1482 O O . THR A 1 186 ? -14.076 6.776 41.729 1.00 87.06 186 THR A O 1
ATOM 1485 N N . THR A 1 187 ? -15.079 6.588 39.727 1.00 86.44 187 THR A N 1
ATOM 1486 C CA . THR A 1 187 ? -15.455 5.175 39.877 1.00 86.44 187 THR A CA 1
ATOM 1487 C C . THR A 1 187 ? -14.586 4.336 38.951 1.00 86.44 187 THR A C 1
ATOM 1489 O O . THR A 1 187 ? -14.558 4.566 37.743 1.00 86.44 187 THR A O 1
ATOM 1492 N N . GLU A 1 188 ? -13.850 3.378 39.506 1.00 86.75 188 GLU A N 1
ATOM 1493 C CA . GLU A 1 188 ? -13.133 2.376 38.706 1.00 86.75 188 GLU A CA 1
ATOM 1494 C C . GLU A 1 188 ? -14.122 1.304 38.227 1.00 86.75 188 GLU A C 1
ATOM 1496 O O . GLU A 1 188 ? -15.116 1.072 38.896 1.00 86.75 188 GLU A O 1
ATOM 1501 N N . PHE A 1 189 ? -13.894 0.641 37.091 1.00 87.12 189 PHE A N 1
ATOM 1502 C CA . PHE A 1 189 ? -14.771 -0.435 36.609 1.00 87.12 189 PHE A CA 1
ATOM 1503 C C . PHE A 1 189 ? -13.961 -1.625 36.103 1.00 87.12 189 PHE A C 1
ATOM 1505 O O . PHE A 1 189 ? -12.960 -1.449 35.406 1.00 87.12 189 PHE A O 1
ATOM 1512 N N . ASP A 1 190 ? -14.463 -2.834 36.358 1.00 89.06 190 ASP A N 1
ATOM 1513 C CA . ASP A 1 190 ? -14.108 -3.997 35.544 1.00 89.06 190 ASP A CA 1
ATOM 1514 C C . ASP A 1 190 ? -14.758 -3.827 34.166 1.00 89.06 190 ASP A C 1
ATOM 1516 O O . ASP A 1 190 ? -15.976 -3.648 34.072 1.00 89.06 190 ASP A O 1
ATOM 1520 N N . ALA A 1 191 ? -13.973 -3.922 33.093 1.00 90.12 191 ALA A N 1
ATOM 1521 C CA . ALA A 1 191 ? -14.474 -3.805 31.729 1.00 90.12 191 ALA A CA 1
ATOM 1522 C C . ALA A 1 191 ? -14.051 -4.996 30.862 1.00 90.12 191 ALA A C 1
ATOM 1524 O O . ALA A 1 191 ? -12.909 -5.461 30.903 1.00 90.12 191 ALA A O 1
ATOM 1525 N N . GLN A 1 192 ? -14.976 -5.462 30.030 1.00 94.12 192 GLN A N 1
ATOM 1526 C CA . GLN A 1 192 ? -14.679 -6.319 28.891 1.00 94.12 192 GLN A CA 1
ATOM 1527 C C . GLN A 1 192 ? -14.665 -5.452 27.640 1.00 94.12 192 GLN A C 1
ATOM 1529 O O . GLN A 1 192 ? -15.565 -4.643 27.436 1.00 94.12 192 GLN A O 1
ATOM 1534 N N . PHE A 1 193 ? -13.652 -5.615 26.799 1.00 95.19 193 PHE A N 1
ATOM 1535 C CA . PHE A 1 193 ? -13.503 -4.807 25.598 1.00 95.19 193 PHE A CA 1
ATOM 1536 C C . PHE A 1 193 ? -13.184 -5.660 24.378 1.00 95.19 193 PHE A C 1
ATOM 1538 O O . PHE A 1 193 ? -12.668 -6.774 24.498 1.00 95.19 193 PHE A O 1
ATOM 1545 N N . THR A 1 194 ? -13.486 -5.120 23.206 1.00 97.38 194 THR A N 1
ATOM 1546 C CA . THR A 1 194 ? -13.178 -5.737 21.919 1.00 97.38 194 THR A CA 1
ATOM 1547 C C . THR A 1 194 ? -11.708 -5.535 21.577 1.00 97.38 194 THR A C 1
ATOM 1549 O O . THR A 1 194 ? -11.202 -4.417 21.654 1.00 97.38 194 THR A O 1
ATOM 1552 N N . ARG A 1 195 ? -11.035 -6.607 21.163 1.00 97.31 195 ARG A N 1
ATOM 1553 C CA . ARG A 1 195 ? -9.744 -6.561 20.479 1.00 97.31 195 ARG A CA 1
ATOM 1554 C C . ARG A 1 195 ? -9.987 -6.857 19.003 1.00 97.31 195 ARG A C 1
ATOM 1556 O O . ARG A 1 195 ? -10.293 -7.996 18.645 1.00 97.31 195 ARG A O 1
ATOM 1563 N N . ALA A 1 196 ? -9.899 -5.832 18.169 1.00 97.81 196 ALA A N 1
ATOM 1564 C CA . ALA A 1 196 ? -10.166 -5.956 16.746 1.00 97.81 196 ALA A CA 1
ATOM 1565 C C . ALA A 1 196 ? -8.982 -6.589 16.015 1.00 97.81 196 ALA A C 1
ATOM 1567 O O . ALA A 1 196 ? -7.815 -6.284 16.278 1.00 97.81 196 ALA A O 1
ATOM 1568 N N . VAL A 1 197 ? -9.308 -7.448 15.059 1.00 97.88 197 VAL A N 1
ATOM 1569 C CA . VAL A 1 197 ? -8.369 -8.065 14.131 1.00 97.88 197 VAL A CA 1
ATOM 1570 C C . VAL A 1 197 ? -8.800 -7.672 12.725 1.00 97.88 197 VAL A C 1
ATOM 1572 O O . VAL A 1 197 ? -9.906 -7.990 12.297 1.00 97.88 197 VAL A O 1
ATOM 1575 N N . TYR A 1 198 ? -7.947 -6.934 12.025 1.00 98.12 198 TYR A N 1
ATOM 1576 C CA . TYR A 1 198 ? -8.121 -6.615 10.616 1.00 98.12 198 TYR A CA 1
ATOM 1577 C C . TYR A 1 198 ? -7.758 -7.839 9.781 1.00 98.12 198 TYR A C 1
ATOM 1579 O O . TYR A 1 198 ? -6.693 -8.414 9.989 1.00 98.12 198 TYR A O 1
ATOM 1587 N N . GLU A 1 199 ? -8.600 -8.207 8.823 1.00 98.19 199 GLU A N 1
ATOM 1588 C CA . GLU A 1 199 ? -8.278 -9.206 7.807 1.00 98.19 199 GLU A CA 1
ATOM 1589 C C . GLU A 1 199 ? -8.586 -8.636 6.421 1.00 98.19 199 GLU A C 1
ATOM 1591 O O . GLU A 1 199 ? -9.723 -8.247 6.154 1.00 98.19 199 GLU A O 1
ATOM 1596 N N . ILE A 1 200 ? -7.591 -8.586 5.533 1.00 98.12 200 ILE A N 1
ATOM 1597 C CA . ILE A 1 200 ? -7.845 -8.286 4.121 1.00 98.12 200 ILE A CA 1
ATOM 1598 C C . ILE A 1 200 ? -8.269 -9.557 3.386 1.00 98.12 200 ILE A C 1
ATOM 1600 O O . ILE A 1 200 ? -7.644 -10.610 3.526 1.00 98.12 200 ILE A O 1
ATOM 1604 N N . THR A 1 201 ? -9.322 -9.454 2.582 1.00 97.81 201 THR A N 1
ATOM 1605 C CA . THR A 1 201 ? -9.810 -10.541 1.727 1.00 97.81 201 THR A CA 1
ATOM 1606 C C . THR A 1 201 ? -9.823 -10.116 0.262 1.00 97.81 201 THR A C 1
ATOM 1608 O O . THR A 1 201 ? -9.770 -8.929 -0.062 1.00 97.81 201 THR A O 1
ATOM 1611 N N . PHE A 1 202 ? -9.870 -11.093 -0.642 1.00 97.25 202 PHE A N 1
ATOM 1612 C CA . PHE A 1 202 ? -9.717 -10.875 -2.079 1.00 97.25 202 PHE A CA 1
ATOM 1613 C C . PHE A 1 202 ? -10.785 -11.648 -2.846 1.00 97.25 202 PHE A C 1
ATOM 1615 O O . PHE A 1 202 ? -11.033 -12.818 -2.548 1.00 97.25 202 PHE A O 1
ATOM 1622 N N . ASP A 1 203 ? -11.394 -11.006 -3.844 1.00 93.94 203 ASP A N 1
ATOM 1623 C CA . ASP A 1 203 ? -12.300 -11.689 -4.767 1.00 93.94 203 ASP A CA 1
ATOM 1624 C C . ASP A 1 203 ? -11.507 -12.531 -5.773 1.00 93.94 203 ASP A C 1
ATOM 1626 O O . ASP A 1 203 ? -10.924 -11.995 -6.714 1.00 93.94 203 ASP A O 1
ATOM 1630 N N . LYS A 1 204 ? -11.499 -13.854 -5.583 1.00 90.75 204 LYS A N 1
ATOM 1631 C CA . LYS A 1 204 ? -10.820 -14.801 -6.483 1.00 90.75 204 LYS A CA 1
ATOM 1632 C C . LYS A 1 204 ? -11.499 -14.948 -7.847 1.00 90.75 204 LYS A C 1
ATOM 1634 O O . LYS A 1 204 ? -10.907 -15.544 -8.740 1.00 90.75 204 LYS A O 1
ATOM 1639 N N . HIS A 1 205 ? -12.713 -14.427 -8.014 1.00 91.62 205 HIS A N 1
ATOM 1640 C CA . HIS A 1 205 ? -13.440 -14.456 -9.283 1.00 91.62 205 HIS A CA 1
ATOM 1641 C C . HIS A 1 205 ? -13.177 -13.224 -10.153 1.00 91.62 205 HIS A C 1
ATOM 1643 O O . HIS A 1 205 ? -13.712 -13.128 -11.258 1.00 91.62 205 HIS A O 1
ATOM 1649 N N . PHE A 1 206 ? -12.340 -12.290 -9.695 1.00 90.94 206 PHE A N 1
ATOM 1650 C CA . PHE A 1 206 ? -11.928 -11.156 -10.509 1.00 90.94 206 PHE A CA 1
ATOM 1651 C C . PHE A 1 206 ? -11.230 -11.634 -11.794 1.00 90.94 206 PHE A C 1
ATOM 1653 O O . PHE A 1 206 ? -10.276 -12.404 -11.744 1.00 90.94 206 PHE A O 1
ATOM 1660 N N . ALA A 1 207 ? -11.681 -11.163 -12.960 1.00 87.81 207 ALA A N 1
ATOM 1661 C CA . ALA A 1 207 ? -11.250 -11.702 -14.256 1.00 87.81 207 ALA A CA 1
ATOM 1662 C C . ALA A 1 207 ? -9.730 -11.624 -14.502 1.00 87.81 207 ALA A C 1
ATOM 1664 O O . ALA A 1 207 ? -9.174 -12.473 -15.193 1.00 87.81 207 ALA A O 1
ATOM 1665 N N . ARG A 1 208 ? -9.052 -10.619 -13.933 1.00 88.69 208 ARG A N 1
ATOM 1666 C CA . ARG A 1 208 ? -7.591 -10.446 -14.018 1.00 88.69 208 ARG A CA 1
ATOM 1667 C C . ARG A 1 208 ? -6.922 -10.703 -12.667 1.00 88.69 208 ARG A C 1
ATOM 1669 O O . ARG A 1 208 ? -6.019 -9.976 -12.275 1.00 88.69 208 ARG A O 1
ATOM 1676 N N . PHE A 1 209 ? -7.402 -11.696 -11.919 1.00 93.38 209 PHE A N 1
ATOM 1677 C CA . PHE A 1 209 ? -6.875 -12.016 -10.594 1.00 93.38 209 PHE A CA 1
ATOM 1678 C C . PHE A 1 209 ? -5.336 -12.160 -10.609 1.00 93.38 209 PHE A C 1
ATOM 1680 O O . PHE A 1 209 ? -4.792 -12.781 -11.527 1.00 93.38 209 PHE A O 1
ATOM 1687 N N . PRO A 1 210 ? -4.610 -11.573 -9.640 1.00 92.88 210 PRO A N 1
ATOM 1688 C CA . PRO A 1 210 ? -3.150 -11.630 -9.610 1.00 92.88 210 PRO A CA 1
ATOM 1689 C C . PRO A 1 210 ? -2.648 -13.060 -9.377 1.00 92.88 210 PRO A C 1
ATOM 1691 O O . PRO A 1 210 ? -3.117 -13.775 -8.493 1.00 92.88 210 PRO A O 1
ATOM 1694 N N . SER A 1 211 ? -1.656 -13.457 -10.161 1.00 91.81 211 SER A N 1
ATOM 1695 C CA . SER A 1 211 ? -1.079 -14.799 -10.219 1.00 91.81 211 SER A CA 1
ATOM 1696 C C . SER A 1 211 ? 0.384 -14.716 -10.666 1.00 91.81 211 SER A C 1
ATOM 1698 O O . SER A 1 211 ? 0.864 -13.644 -11.035 1.00 91.81 211 SER A O 1
ATOM 1700 N N . LYS A 1 212 ? 1.115 -15.834 -10.662 1.00 88.56 212 LYS A N 1
ATOM 1701 C CA . LYS A 1 212 ? 2.487 -15.838 -11.199 1.00 88.56 212 LYS A CA 1
ATOM 1702 C C . LYS A 1 212 ? 2.485 -15.677 -12.718 1.00 88.56 212 LYS A C 1
ATOM 1704 O O . LYS A 1 212 ? 3.367 -15.033 -13.272 1.00 88.56 212 LYS A O 1
ATOM 1709 N N . GLU A 1 213 ? 1.472 -16.234 -13.369 1.00 86.62 213 GLU A N 1
ATOM 1710 C CA . GLU A 1 213 ? 1.309 -16.308 -14.817 1.00 86.62 213 GLU A CA 1
ATOM 1711 C C . GLU A 1 213 ? 1.072 -14.930 -15.446 1.00 86.62 213 GLU A C 1
ATOM 1713 O O . GLU A 1 213 ? 1.469 -14.695 -16.584 1.00 86.62 213 GLU A O 1
ATOM 1718 N N . ASN A 1 214 ? 0.465 -14.004 -14.699 1.00 89.75 214 ASN A N 1
ATOM 1719 C CA . ASN A 1 214 ? 0.282 -12.609 -15.101 1.00 89.75 214 ASN A CA 1
ATOM 1720 C C . ASN A 1 214 ? 1.170 -11.647 -14.306 1.00 89.75 214 ASN A C 1
ATOM 1722 O O . ASN A 1 214 ? 0.732 -10.533 -14.049 1.00 89.75 214 ASN A O 1
ATOM 1726 N N . ASP A 1 215 ? 2.352 -12.095 -13.865 1.00 90.81 215 ASP A N 1
ATOM 1727 C CA . ASP A 1 215 ? 3.348 -11.303 -13.130 1.00 90.81 215 ASP A CA 1
ATOM 1728 C C . ASP A 1 215 ? 2.803 -10.483 -11.955 1.00 90.81 215 ASP A C 1
ATOM 1730 O O . ASP A 1 215 ? 3.316 -9.416 -11.634 1.00 90.81 215 ASP A O 1
ATOM 1734 N N . TRP A 1 216 ? 1.768 -10.981 -11.277 1.00 94.12 216 TRP A N 1
ATOM 1735 C CA . TRP A 1 216 ? 1.092 -10.264 -10.196 1.00 94.12 216 TRP A CA 1
ATOM 1736 C C . TRP A 1 216 ? 0.556 -8.885 -10.631 1.00 94.12 216 TRP A C 1
ATOM 1738 O O . TRP A 1 216 ? 0.507 -7.933 -9.838 1.00 94.12 216 TRP A O 1
ATOM 1748 N N . GLY A 1 217 ? 0.189 -8.764 -11.909 1.00 94.56 217 GLY A N 1
ATOM 1749 C CA . GLY A 1 217 ? -0.328 -7.556 -12.542 1.00 94.56 217 GLY A CA 1
ATOM 1750 C C . GLY A 1 217 ? 0.680 -6.409 -12.615 1.00 94.56 217 GLY A C 1
ATOM 1751 O O . GLY A 1 217 ? 0.269 -5.246 -12.634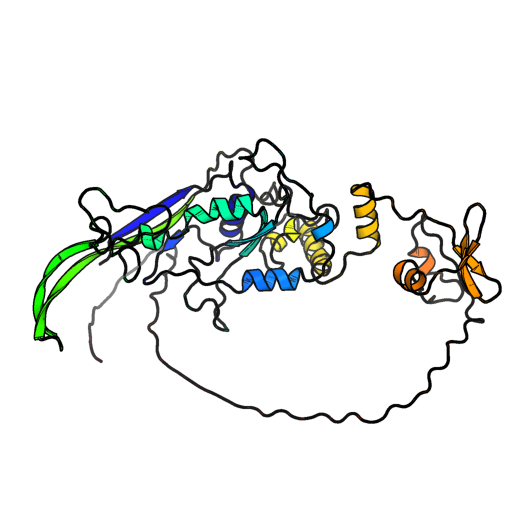 1.00 94.56 217 GLY A O 1
ATOM 1752 N N . LEU A 1 218 ? 1.985 -6.697 -12.567 1.00 96.06 218 LEU A N 1
ATOM 1753 C CA . LEU A 1 218 ? 3.060 -5.704 -12.664 1.00 96.06 218 LEU A CA 1
ATOM 1754 C C . LEU A 1 218 ? 3.089 -5.048 -14.044 1.00 96.06 218 LEU A C 1
ATOM 1756 O O . LEU A 1 218 ? 3.233 -3.829 -14.122 1.00 96.06 218 LEU A O 1
ATOM 1760 N N . ARG A 1 219 ? 2.861 -5.806 -15.123 1.00 93.62 219 ARG A N 1
ATOM 1761 C CA . ARG A 1 219 ? 2.783 -5.239 -16.484 1.00 93.62 219 ARG A CA 1
ATOM 1762 C C . ARG A 1 219 ? 1.570 -4.345 -16.718 1.00 93.62 219 ARG A C 1
ATOM 1764 O O . ARG A 1 219 ? 1.621 -3.474 -17.581 1.00 93.62 219 ARG A O 1
ATOM 1771 N N . ASP A 1 220 ? 0.505 -4.527 -15.940 1.00 92.44 220 ASP A N 1
ATOM 1772 C CA . ASP A 1 220 ? -0.674 -3.654 -15.966 1.00 92.44 220 ASP A CA 1
ATOM 1773 C C . ASP A 1 220 ? -0.454 -2.345 -15.179 1.00 92.44 220 ASP A C 1
ATOM 1775 O O . ASP A 1 220 ? -1.320 -1.470 -15.185 1.00 92.44 220 ASP A O 1
ATOM 1779 N N . ASN A 1 221 ? 0.673 -2.191 -14.472 1.00 96.19 221 ASN A N 1
ATOM 1780 C CA . ASN A 1 221 ? 0.932 -1.018 -13.647 1.00 96.19 221 ASN A CA 1
ATOM 1781 C C . ASN A 1 221 ? 1.302 0.198 -14.513 1.00 96.19 221 ASN A C 1
ATOM 1783 O O . ASN A 1 221 ? 2.379 0.209 -15.107 1.00 96.19 221 ASN A O 1
ATOM 1787 N N . PRO A 1 222 ? 0.499 1.276 -14.547 1.00 94.88 222 PRO A N 1
ATOM 1788 C CA . PRO A 1 222 ? 0.847 2.463 -15.329 1.00 94.88 222 PRO A CA 1
ATOM 1789 C C . PRO A 1 222 ? 2.043 3.231 -14.741 1.00 94.88 222 PRO A C 1
ATOM 1791 O O . PRO A 1 222 ? 2.621 4.066 -15.427 1.00 94.88 222 PRO A O 1
ATOM 1794 N N . CYS A 1 223 ? 2.427 2.962 -13.488 1.00 96.44 223 CYS A N 1
ATOM 1795 C CA . CYS A 1 223 ? 3.610 3.539 -12.848 1.00 96.44 223 CYS A CA 1
ATOM 1796 C C . CYS A 1 223 ? 4.906 2.786 -13.181 1.00 96.44 223 CYS A C 1
ATOM 1798 O O . CYS A 1 223 ? 5.966 3.132 -12.659 1.00 96.44 223 CYS A O 1
ATOM 1800 N N . TRP A 1 224 ? 4.837 1.753 -14.025 1.00 95.06 224 TRP A N 1
ATOM 1801 C CA . TRP A 1 224 ? 6.008 1.087 -14.574 1.00 95.06 224 TRP A CA 1
ATOM 1802 C C . TRP A 1 224 ? 6.524 1.855 -15.805 1.00 95.06 224 TRP A C 1
ATOM 1804 O O . TRP A 1 224 ? 5.776 2.022 -16.774 1.00 95.06 224 TRP A O 1
ATOM 1814 N N . PRO A 1 225 ? 7.793 2.311 -15.817 1.00 91.00 225 PRO A N 1
ATOM 1815 C CA . PRO A 1 225 ? 8.390 2.994 -16.966 1.00 91.00 225 PRO A CA 1
ATOM 1816 C C . PRO A 1 225 ? 8.752 2.002 -18.083 1.00 91.00 225 PRO A C 1
ATOM 1818 O O . PRO A 1 225 ? 9.924 1.787 -18.398 1.00 91.00 225 PRO A O 1
ATOM 1821 N N . LYS A 1 226 ? 7.728 1.402 -18.703 1.00 88.69 226 LYS A N 1
ATOM 1822 C CA . LYS A 1 226 ? 7.857 0.383 -19.759 1.00 88.6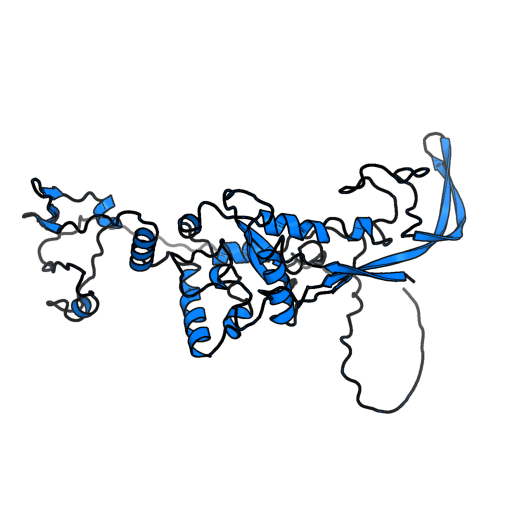9 226 LYS A CA 1
ATOM 1823 C C . LYS A 1 226 ? 8.722 0.834 -20.938 1.00 88.69 226 LYS A C 1
ATOM 1825 O O . LYS A 1 226 ? 9.343 0.004 -21.591 1.00 88.69 226 LYS A O 1
ATOM 1830 N N . ASP A 1 227 ? 8.769 2.137 -21.213 1.00 84.12 227 ASP A N 1
ATOM 1831 C CA . ASP A 1 227 ? 9.553 2.669 -22.325 1.00 84.12 227 ASP A CA 1
ATOM 1832 C C . ASP A 1 227 ? 11.048 2.678 -22.009 1.00 84.12 227 ASP A C 1
ATOM 1834 O O . ASP A 1 227 ? 11.838 2.635 -22.940 1.00 84.12 227 ASP A O 1
ATOM 1838 N N . ILE A 1 228 ? 11.454 2.691 -20.737 1.00 84.12 228 ILE A N 1
ATOM 1839 C CA . ILE A 1 228 ? 12.866 2.635 -20.342 1.00 84.12 228 ILE A CA 1
ATOM 1840 C C . ILE A 1 228 ? 13.265 1.219 -19.950 1.00 84.12 228 ILE A C 1
ATOM 1842 O O . ILE A 1 228 ? 14.301 0.756 -20.398 1.00 84.12 228 ILE A O 1
ATOM 1846 N N . VAL A 1 229 ? 12.445 0.492 -19.194 1.00 85.94 229 VAL A N 1
ATOM 1847 C CA . VAL A 1 229 ? 12.738 -0.883 -18.741 1.00 85.94 229 VAL A CA 1
ATOM 1848 C C . VAL A 1 229 ? 11.636 -1.856 -19.182 1.00 85.94 229 VAL A C 1
ATOM 1850 O O . VAL A 1 229 ? 10.889 -2.366 -18.348 1.00 85.94 229 VAL A O 1
ATOM 1853 N N . PRO A 1 230 ? 11.512 -2.146 -20.494 1.00 83.69 230 PRO A N 1
ATOM 1854 C CA . PRO A 1 230 ? 10.408 -2.944 -21.051 1.00 83.69 230 PRO A CA 1
ATOM 1855 C C . PRO A 1 230 ? 10.375 -4.407 -20.580 1.00 83.69 230 PRO A C 1
ATOM 1857 O O . PRO A 1 230 ? 9.327 -5.062 -20.636 1.00 83.69 230 PRO A O 1
ATOM 1860 N N . ASN A 1 231 ? 11.505 -4.921 -20.092 1.00 85.38 231 ASN A N 1
ATOM 1861 C CA . ASN A 1 231 ? 11.651 -6.320 -19.697 1.00 85.38 231 ASN A CA 1
ATOM 1862 C C . ASN A 1 231 ? 11.550 -6.542 -18.179 1.00 85.38 231 ASN A C 1
ATOM 1864 O O . ASN A 1 231 ? 11.311 -7.675 -17.770 1.00 85.38 231 ASN A O 1
ATOM 1868 N N . ASP A 1 232 ? 11.651 -5.491 -17.359 1.00 91.00 232 ASP A N 1
ATOM 1869 C CA . ASP A 1 232 ? 11.555 -5.579 -15.896 1.00 91.00 232 ASP A CA 1
ATOM 1870 C C . ASP A 1 232 ? 10.336 -4.809 -15.367 1.00 91.00 232 ASP A C 1
ATOM 1872 O O . ASP A 1 232 ? 10.453 -3.660 -14.926 1.00 91.00 232 ASP A O 1
ATOM 1876 N N . PRO A 1 233 ? 9.141 -5.433 -15.377 1.00 93.56 233 PRO A N 1
ATOM 1877 C CA . PRO A 1 233 ? 7.959 -4.856 -14.745 1.00 93.56 233 PRO A CA 1
ATOM 1878 C C . PRO A 1 233 ? 8.089 -4.778 -13.216 1.00 93.56 233 PRO A C 1
ATOM 1880 O O . PRO A 1 233 ? 7.316 -4.074 -12.570 1.00 93.56 233 PRO A O 1
ATOM 1883 N N . GLY A 1 234 ? 9.093 -5.432 -12.622 1.00 94.75 234 GLY A N 1
ATOM 1884 C CA . GLY A 1 234 ? 9.429 -5.311 -11.210 1.00 94.75 234 GLY A CA 1
ATOM 1885 C C . GLY A 1 234 ? 10.127 -3.996 -10.841 1.00 94.75 234 GLY A C 1
ATOM 1886 O O . GLY A 1 234 ? 10.315 -3.754 -9.651 1.00 94.75 234 GLY A O 1
ATOM 1887 N N . TRP A 1 235 ? 10.445 -3.103 -11.794 1.00 94.31 235 TRP A N 1
ATOM 1888 C CA . TRP A 1 235 ? 10.949 -1.738 -11.523 1.00 94.31 235 TRP A CA 1
ATOM 1889 C C . TRP A 1 235 ? 10.136 -0.972 -10.481 1.00 94.31 235 TRP A C 1
ATOM 1891 O O . TRP A 1 235 ? 10.639 -0.129 -9.752 1.00 94.31 235 TRP A O 1
ATOM 1901 N N . VAL A 1 236 ? 8.852 -1.276 -10.360 1.00 95.62 236 VAL A N 1
ATOM 1902 C CA . VAL A 1 236 ? 7.985 -0.648 -9.362 1.00 95.62 236 VAL A CA 1
ATOM 1903 C C . VAL A 1 236 ? 8.166 -1.209 -7.944 1.00 95.62 236 VAL A C 1
ATOM 1905 O O . VAL A 1 236 ? 7.597 -0.652 -7.010 1.00 95.62 236 VAL A O 1
ATOM 1908 N N . LEU A 1 237 ? 8.930 -2.283 -7.744 1.00 96.44 237 LEU A N 1
ATOM 1909 C CA . LEU A 1 237 ? 9.110 -2.997 -6.473 1.00 96.44 237 LEU A CA 1
ATOM 1910 C C . LEU A 1 237 ? 10.434 -2.652 -5.788 1.00 96.44 237 LEU A C 1
ATOM 1912 O O . LEU A 1 237 ? 11.286 -1.949 -6.326 1.00 96.44 237 LEU A O 1
ATOM 1916 N N . LEU A 1 238 ? 10.632 -3.177 -4.579 1.00 94.06 238 LEU A N 1
ATOM 1917 C CA . LEU A 1 238 ? 11.964 -3.244 -3.984 1.00 94.06 238 LEU A CA 1
ATOM 1918 C C . LEU A 1 238 ? 12.816 -4.325 -4.664 1.00 94.06 238 LEU A C 1
ATOM 1920 O O . LEU A 1 238 ? 12.334 -5.403 -5.005 1.00 94.06 238 LEU A O 1
ATOM 1924 N N . THR A 1 239 ? 14.124 -4.099 -4.768 1.00 92.44 239 THR A N 1
ATOM 1925 C CA . THR A 1 239 ? 15.060 -5.083 -5.336 1.00 92.44 239 THR A CA 1
ATOM 1926 C C . THR A 1 239 ? 15.241 -6.340 -4.477 1.00 92.44 239 THR A C 1
ATOM 1928 O O . THR A 1 239 ? 15.768 -7.338 -4.975 1.00 92.44 239 THR A O 1
ATOM 1931 N N . ASP A 1 240 ? 14.823 -6.327 -3.207 1.00 90.62 240 ASP A N 1
ATOM 1932 C CA . ASP A 1 240 ? 14.789 -7.497 -2.318 1.00 90.62 240 ASP A CA 1
ATOM 1933 C C . ASP A 1 240 ? 13.437 -8.234 -2.324 1.00 90.62 240 ASP A C 1
ATOM 1935 O O . ASP A 1 240 ? 13.288 -9.217 -1.594 1.00 90.62 240 ASP A O 1
ATOM 1939 N N . ASP A 1 241 ? 12.483 -7.811 -3.163 1.00 93.81 241 ASP A N 1
ATOM 1940 C CA . ASP A 1 241 ? 11.186 -8.470 -3.318 1.00 93.81 241 ASP A CA 1
ATOM 1941 C C . ASP A 1 241 ? 11.335 -9.909 -3.850 1.00 93.81 241 ASP A C 1
ATOM 1943 O O . ASP A 1 241 ? 12.203 -10.220 -4.680 1.00 93.81 241 ASP A O 1
ATOM 1947 N N . ALA A 1 242 ? 10.473 -10.805 -3.366 1.00 92.19 242 ALA A N 1
ATOM 1948 C CA . ALA A 1 242 ? 10.451 -12.209 -3.755 1.00 92.19 242 ALA A CA 1
ATOM 1949 C C . ALA A 1 242 ? 10.149 -12.415 -5.248 1.00 92.19 242 ALA A C 1
ATOM 1951 O O . ALA A 1 242 ? 10.558 -13.438 -5.806 1.00 92.19 242 ALA A O 1
ATOM 1952 N N . PHE A 1 243 ? 9.504 -11.450 -5.915 1.00 92.62 243 PHE A N 1
ATOM 1953 C CA . PHE A 1 243 ? 9.295 -11.438 -7.365 1.00 92.62 243 PHE A CA 1
ATOM 1954 C C . PHE A 1 243 ? 10.585 -11.774 -8.125 1.00 92.62 243 PHE A C 1
ATOM 1956 O O . PHE A 1 243 ? 10.607 -12.697 -8.936 1.00 92.62 243 PHE A O 1
ATOM 1963 N N . TYR A 1 244 ? 11.711 -11.165 -7.750 1.00 92.25 244 TYR A N 1
ATOM 1964 C CA . TYR A 1 244 ? 13.011 -11.387 -8.394 1.00 92.25 244 TYR A CA 1
ATOM 1965 C C . TYR A 1 244 ? 13.612 -12.783 -8.225 1.00 92.25 244 TYR A C 1
ATOM 1967 O O . TYR A 1 244 ? 14.716 -13.041 -8.699 1.00 92.25 244 TYR A O 1
ATOM 1975 N N . LYS A 1 245 ? 12.943 -13.671 -7.497 1.00 90.00 245 LYS A N 1
ATOM 1976 C CA . LYS A 1 245 ? 13.335 -15.072 -7.316 1.00 90.00 245 LYS A CA 1
ATOM 1977 C C . LYS A 1 245 ? 12.278 -16.037 -7.850 1.00 90.00 245 LYS A C 1
ATOM 1979 O O . LYS A 1 245 ? 12.512 -17.238 -7.866 1.00 90.00 245 LYS A O 1
ATOM 1984 N N . THR A 1 246 ? 11.106 -15.525 -8.222 1.00 87.56 246 THR A N 1
ATOM 1985 C CA . THR A 1 246 ? 9.890 -16.318 -8.454 1.00 87.56 246 THR A CA 1
ATOM 1986 C C . THR A 1 246 ? 9.141 -15.934 -9.730 1.00 87.56 246 THR A C 1
ATOM 1988 O O . THR A 1 246 ? 8.136 -16.570 -10.035 1.00 87.56 246 THR A O 1
ATOM 1991 N N . ALA A 1 247 ? 9.625 -14.935 -10.480 1.00 83.94 247 ALA A N 1
ATOM 1992 C CA . ALA A 1 247 ? 8.989 -14.368 -11.673 1.00 83.94 247 ALA A CA 1
ATOM 1993 C C . ALA A 1 247 ? 8.869 -15.321 -12.879 1.00 83.94 247 ALA A C 1
ATOM 1995 O O . ALA A 1 247 ? 8.328 -14.920 -13.904 1.00 83.94 247 ALA A O 1
ATOM 1996 N N . GLY A 1 248 ? 9.363 -16.559 -12.789 1.00 84.06 248 GLY A N 1
ATOM 1997 C CA . GLY A 1 248 ? 9.256 -17.544 -13.862 1.00 84.06 248 GLY A CA 1
ATOM 1998 C C . GLY A 1 248 ? 10.478 -18.463 -13.948 1.00 84.06 248 GLY A C 1
ATOM 1999 O O . GLY A 1 248 ? 11.074 -18.775 -12.913 1.00 84.06 248 GLY A O 1
ATOM 2000 N N . PRO A 1 249 ? 10.845 -18.914 -15.164 1.00 86.00 249 PRO A N 1
ATOM 2001 C CA . PRO A 1 249 ? 12.024 -19.745 -15.400 1.00 86.00 249 PRO A CA 1
ATOM 2002 C C . PRO A 1 249 ? 13.324 -19.100 -14.898 1.00 86.00 249 PRO A C 1
ATOM 2004 O O . PRO A 1 249 ? 13.434 -17.876 -14.807 1.00 86.00 249 PRO A O 1
ATOM 2007 N N . LEU A 1 250 ? 14.335 -19.929 -14.621 1.00 86.69 250 LEU A N 1
ATOM 2008 C CA . LEU A 1 250 ? 15.631 -19.481 -14.090 1.00 86.69 250 LEU A CA 1
ATOM 2009 C C . LEU A 1 250 ? 16.325 -18.441 -14.983 1.00 86.69 250 LEU A C 1
ATOM 2011 O O . LEU A 1 250 ? 16.965 -17.532 -14.463 1.00 86.69 250 LEU A O 1
ATOM 2015 N N . GLU A 1 251 ? 16.167 -18.549 -16.301 1.00 87.44 251 GLU A N 1
ATOM 2016 C CA . GLU A 1 251 ? 16.725 -17.604 -17.276 1.00 87.44 251 GLU A CA 1
ATOM 2017 C C . GLU A 1 251 ? 16.127 -16.202 -17.114 1.00 87.44 251 GLU A C 1
ATOM 2019 O O . GLU A 1 251 ? 16.866 -15.228 -16.986 1.00 87.44 251 GLU A O 1
ATOM 2024 N N . LEU A 1 252 ? 14.796 -16.104 -17.006 1.00 86.19 252 LEU A N 1
ATOM 2025 C CA . LEU A 1 252 ? 14.106 -14.837 -16.752 1.00 86.19 252 LEU A CA 1
ATOM 2026 C C . LEU A 1 252 ? 14.512 -14.250 -15.396 1.00 86.19 252 LEU A C 1
ATOM 2028 O O . LEU A 1 252 ? 14.748 -13.052 -15.274 1.00 86.19 252 LEU A O 1
ATOM 2032 N N . VAL A 1 253 ? 14.633 -15.091 -14.366 1.00 88.69 253 VAL A N 1
ATOM 2033 C CA . VAL A 1 253 ? 15.119 -14.653 -13.051 1.00 88.69 253 VAL A CA 1
ATOM 2034 C C . VAL A 1 253 ? 16.537 -14.083 -13.149 1.00 88.69 253 VAL A C 1
ATOM 2036 O O . VAL A 1 253 ? 16.806 -13.037 -12.560 1.00 88.69 253 VAL A O 1
ATOM 2039 N N . ALA A 1 254 ? 17.436 -14.726 -13.896 1.00 87.12 254 ALA A N 1
ATOM 2040 C CA . ALA A 1 254 ? 18.793 -14.231 -14.105 1.00 87.12 254 ALA A CA 1
ATOM 2041 C C . ALA A 1 254 ? 18.803 -12.889 -14.857 1.00 87.12 254 ALA A C 1
ATOM 2043 O O . ALA A 1 254 ? 19.517 -11.972 -14.446 1.00 87.12 254 ALA A O 1
ATOM 2044 N N . GLU A 1 255 ? 17.969 -12.740 -15.891 1.00 87.31 255 GLU A N 1
ATOM 2045 C CA . GLU A 1 255 ? 17.821 -11.485 -16.638 1.00 87.31 255 GLU A CA 1
ATOM 2046 C C . GLU A 1 255 ? 17.332 -10.346 -15.729 1.00 87.31 255 GLU A C 1
ATOM 2048 O O . GLU A 1 255 ? 17.960 -9.288 -15.661 1.00 87.31 255 GLU A O 1
ATOM 2053 N N . LEU A 1 256 ? 16.266 -10.577 -14.957 1.00 89.62 256 LEU A N 1
ATOM 2054 C CA . LEU A 1 256 ? 15.721 -9.590 -14.021 1.00 89.62 256 LEU A CA 1
ATOM 2055 C C . LEU A 1 256 ? 16.740 -9.201 -12.938 1.00 89.62 256 LEU A C 1
ATOM 2057 O O . LEU A 1 256 ? 16.832 -8.039 -12.552 1.00 89.62 256 LEU A O 1
ATOM 2061 N N . GLN A 1 257 ? 17.538 -10.151 -12.442 1.00 86.19 257 GLN A N 1
ATOM 2062 C CA . GLN A 1 257 ? 18.603 -9.858 -11.476 1.00 86.19 257 GLN A CA 1
ATOM 2063 C C . GLN A 1 257 ? 19.713 -8.997 -12.086 1.00 86.19 257 GLN A C 1
ATOM 2065 O O . GLN A 1 257 ? 20.200 -8.090 -11.412 1.00 86.19 257 GLN A O 1
ATOM 2070 N N . ALA A 1 258 ? 20.086 -9.236 -13.347 1.00 83.75 258 ALA A N 1
ATOM 2071 C CA . ALA A 1 258 ? 21.056 -8.403 -14.053 1.00 83.75 258 ALA A CA 1
ATOM 2072 C C . ALA A 1 258 ? 20.528 -6.971 -14.262 1.00 83.75 258 ALA A C 1
ATOM 2074 O O . ALA A 1 258 ? 21.262 -6.002 -14.051 1.00 83.75 258 ALA A O 1
ATOM 2075 N N . GLN A 1 259 ? 19.237 -6.820 -14.579 1.00 82.50 259 GLN A N 1
ATOM 2076 C CA . GLN A 1 259 ? 18.605 -5.511 -14.790 1.00 82.50 259 GLN A CA 1
ATOM 2077 C C . GLN A 1 259 ? 18.550 -4.643 -13.525 1.00 82.50 259 GLN A C 1
ATOM 2079 O O . GLN A 1 259 ? 18.555 -3.416 -13.634 1.00 82.50 259 GLN A O 1
ATOM 2084 N N . LYS A 1 260 ? 18.641 -5.225 -12.319 1.00 84.06 260 LYS A N 1
ATOM 2085 C CA . LYS A 1 260 ? 18.737 -4.452 -11.062 1.00 84.06 260 LYS A CA 1
ATOM 2086 C C . LYS A 1 260 ? 19.902 -3.469 -11.024 1.00 84.06 260 LYS A C 1
ATOM 2088 O O . LYS A 1 260 ? 19.840 -2.485 -10.284 1.00 84.06 260 LYS A O 1
ATOM 2093 N N . ALA A 1 261 ? 20.962 -3.704 -11.801 1.00 75.06 261 ALA A N 1
ATOM 2094 C CA . ALA A 1 261 ? 22.065 -2.756 -11.929 1.00 75.06 261 ALA A CA 1
ATOM 2095 C C . ALA A 1 261 ? 21.581 -1.367 -12.395 1.00 75.06 261 ALA A C 1
ATOM 2097 O O . ALA A 1 261 ? 22.135 -0.352 -11.975 1.00 75.06 261 ALA A O 1
ATOM 2098 N N . LEU A 1 262 ? 20.502 -1.310 -13.182 1.00 77.06 262 LEU A N 1
ATOM 2099 C CA . LEU A 1 262 ? 19.938 -0.077 -13.731 1.00 77.06 262 LEU A CA 1
ATOM 2100 C C . LEU A 1 262 ? 19.264 0.817 -12.682 1.00 77.06 262 LEU A C 1
ATOM 2102 O O . LEU A 1 262 ? 19.136 2.011 -12.903 1.00 77.06 262 LEU A O 1
ATOM 2106 N N . TYR A 1 263 ? 18.885 0.290 -11.517 1.00 83.06 263 TYR A N 1
ATOM 2107 C CA . TYR A 1 263 ? 18.074 1.013 -10.525 1.00 83.06 263 TYR A CA 1
ATOM 2108 C C . TYR A 1 263 ? 18.810 2.240 -9.976 1.00 83.06 263 TYR A C 1
ATOM 2110 O O . TYR A 1 263 ? 18.260 3.335 -9.835 1.00 83.06 263 TYR A O 1
ATOM 2118 N N . LYS A 1 264 ? 20.104 2.049 -9.698 1.00 78.94 264 LYS A N 1
ATOM 2119 C CA . LYS A 1 264 ? 20.998 3.082 -9.157 1.00 78.94 264 LYS A CA 1
ATOM 2120 C C . LYS A 1 264 ? 21.808 3.802 -10.233 1.00 78.94 264 LYS A C 1
ATOM 2122 O O . LYS A 1 264 ? 22.501 4.775 -9.916 1.00 78.94 264 LYS A O 1
ATOM 2127 N N . LEU A 1 265 ? 21.757 3.324 -11.473 1.00 75.44 265 LEU A N 1
ATOM 2128 C CA . LEU A 1 265 ? 22.492 3.875 -12.605 1.00 75.44 265 LEU A CA 1
ATOM 2129 C C . LEU A 1 265 ? 21.554 4.699 -13.490 1.00 75.44 265 LEU A C 1
ATOM 2131 O O . LEU A 1 265 ? 20.335 4.617 -13.384 1.00 75.44 265 LEU A O 1
ATOM 2135 N N . ALA A 1 266 ? 22.123 5.573 -14.315 1.00 72.88 266 ALA A N 1
ATOM 2136 C CA . ALA A 1 266 ? 21.330 6.174 -15.379 1.00 72.88 266 ALA A CA 1
ATOM 2137 C C . ALA A 1 266 ? 20.989 5.082 -16.401 1.00 72.88 266 ALA A C 1
ATOM 2139 O O . ALA A 1 266 ? 21.812 4.191 -16.634 1.00 72.88 266 ALA A O 1
ATOM 2140 N N . ALA A 1 267 ? 19.803 5.161 -17.008 1.00 75.75 267 ALA A N 1
ATOM 2141 C CA . ALA A 1 267 ? 19.478 4.294 -18.130 1.00 75.75 267 ALA A CA 1
ATOM 2142 C C . ALA A 1 267 ? 20.531 4.490 -19.244 1.00 75.75 267 ALA A C 1
ATOM 2144 O O . ALA A 1 267 ? 20.891 5.637 -19.534 1.00 75.75 267 ALA A O 1
ATOM 2145 N N . PRO A 1 268 ? 21.049 3.403 -19.842 1.00 75.75 268 PRO A N 1
ATOM 2146 C CA . PRO A 1 268 ? 21.936 3.464 -20.995 1.00 75.75 268 PRO A CA 1
ATOM 2147 C C . PRO A 1 268 ? 21.391 4.382 -22.101 1.00 75.75 268 PRO A C 1
ATOM 2149 O O . PRO A 1 268 ? 20.178 4.447 -22.322 1.00 75.75 268 PRO A O 1
ATOM 2152 N N . LYS A 1 269 ? 22.278 5.118 -22.788 1.00 77.06 269 LYS A N 1
ATOM 2153 C CA . LYS A 1 269 ? 21.884 6.119 -23.802 1.00 77.06 269 LYS A CA 1
ATOM 2154 C C . LYS A 1 269 ? 21.037 5.504 -24.920 1.00 77.06 269 LYS A C 1
ATOM 2156 O O . LYS A 1 269 ? 20.083 6.124 -25.371 1.00 77.06 269 LYS A O 1
ATOM 2161 N N . ASP A 1 270 ? 21.347 4.282 -25.329 1.00 76.94 270 ASP A N 1
ATOM 2162 C CA . ASP A 1 270 ? 20.597 3.523 -26.329 1.00 76.94 270 ASP A CA 1
ATOM 2163 C C . ASP A 1 270 ? 19.174 3.175 -25.852 1.00 76.94 270 ASP A C 1
ATOM 2165 O O . ASP A 1 270 ? 18.230 3.164 -26.642 1.00 76.94 270 ASP A O 1
ATOM 2169 N N . MET A 1 271 ? 18.981 2.913 -24.555 1.00 76.69 271 MET A N 1
ATOM 2170 C CA . MET A 1 271 ? 17.656 2.665 -23.978 1.00 76.69 271 MET A CA 1
ATOM 2171 C C . MET A 1 271 ? 16.828 3.948 -23.950 1.00 76.69 271 MET A C 1
ATOM 2173 O O . MET A 1 271 ? 15.657 3.914 -24.321 1.00 76.69 271 MET A O 1
ATOM 2177 N N . VAL A 1 272 ? 17.453 5.071 -23.583 1.00 81.31 272 VAL A N 1
ATOM 2178 C CA . VAL A 1 272 ? 16.857 6.416 -23.621 1.00 81.31 272 VAL A CA 1
ATOM 2179 C C . VAL A 1 272 ? 16.447 6.788 -25.047 1.00 81.31 272 VAL A C 1
ATOM 2181 O O . VAL A 1 272 ? 15.290 7.113 -25.277 1.00 81.31 272 VAL A O 1
ATOM 2184 N N . GLN A 1 273 ? 17.334 6.630 -26.032 1.00 79.88 273 GLN A N 1
ATOM 2185 C CA . GLN A 1 273 ? 17.017 6.906 -27.438 1.00 79.88 273 GLN A CA 1
ATOM 2186 C C . GLN A 1 273 ? 15.864 6.036 -27.954 1.00 79.88 273 GLN A C 1
ATOM 2188 O O . GLN A 1 273 ? 14.952 6.530 -28.615 1.00 79.88 273 GLN A O 1
ATOM 2193 N N . ARG A 1 274 ? 15.863 4.737 -27.626 1.00 79.00 274 ARG A N 1
ATOM 2194 C CA . ARG A 1 274 ? 14.755 3.835 -27.976 1.00 79.00 274 ARG A CA 1
ATOM 2195 C C . ARG A 1 274 ? 13.445 4.244 -27.295 1.00 79.00 274 ARG A C 1
ATOM 2197 O O . ARG A 1 274 ? 12.384 4.083 -27.895 1.00 79.00 274 ARG A O 1
ATOM 2204 N N . ALA A 1 275 ? 13.504 4.757 -26.069 1.00 79.75 275 ALA A N 1
ATOM 2205 C CA . ALA A 1 275 ? 12.346 5.272 -25.344 1.00 79.75 275 ALA A CA 1
ATOM 2206 C C . ALA A 1 275 ? 11.805 6.564 -25.974 1.00 79.75 275 ALA A C 1
ATOM 2208 O O . ALA A 1 275 ? 10.602 6.671 -26.195 1.00 79.75 275 ALA A O 1
ATOM 2209 N N . ASP A 1 276 ? 12.686 7.493 -26.346 1.00 81.38 276 ASP A N 1
ATOM 2210 C CA . ASP A 1 276 ? 12.326 8.736 -27.031 1.00 81.38 276 ASP A CA 1
ATOM 2211 C C . ASP A 1 276 ? 11.607 8.440 -28.356 1.00 81.38 276 ASP A C 1
ATOM 2213 O O . ASP A 1 276 ? 10.512 8.954 -28.597 1.00 81.38 276 ASP A O 1
ATOM 2217 N N . ILE A 1 277 ? 12.146 7.508 -29.155 1.00 77.25 277 ILE A N 1
ATOM 2218 C CA . ILE A 1 277 ? 11.504 7.024 -30.389 1.00 77.25 277 ILE A CA 1
ATOM 2219 C C . ILE A 1 277 ? 10.108 6.454 -30.096 1.00 77.25 277 ILE A C 1
ATOM 2221 O O . ILE A 1 277 ? 9.150 6.794 -30.792 1.00 77.25 277 ILE A O 1
ATOM 2225 N N . ARG A 1 278 ? 9.962 5.616 -29.056 1.00 76.88 278 ARG A N 1
ATOM 2226 C CA . ARG A 1 278 ? 8.660 5.049 -28.650 1.00 76.88 278 ARG A CA 1
ATOM 2227 C C . ARG A 1 278 ? 7.641 6.122 -28.269 1.00 76.88 278 ARG A C 1
ATOM 2229 O O . ARG A 1 278 ? 6.455 5.945 -28.536 1.00 76.88 278 ARG A O 1
ATOM 2236 N N . GLN A 1 279 ? 8.087 7.226 -27.676 1.00 73.56 279 GLN A N 1
ATOM 2237 C CA . GLN A 1 279 ? 7.225 8.345 -27.294 1.00 73.56 279 GLN A CA 1
ATOM 2238 C C . GLN A 1 279 ? 6.964 9.343 -28.428 1.00 73.56 279 GLN A C 1
ATOM 2240 O O . GLN A 1 279 ? 6.268 10.339 -28.218 1.00 73.56 279 GLN A O 1
ATOM 2245 N N . GLY A 1 280 ? 7.500 9.097 -29.628 1.00 67.62 280 GLY A N 1
ATOM 2246 C CA . GLY A 1 280 ? 7.410 10.036 -30.744 1.00 67.62 280 GLY A CA 1
ATOM 2247 C C . GLY A 1 280 ? 8.187 11.331 -30.495 1.00 67.62 280 GLY A C 1
ATOM 2248 O O . GLY A 1 280 ? 7.925 12.342 -31.147 1.00 67.62 280 GLY A O 1
ATOM 2249 N N . LEU A 1 281 ? 9.130 11.319 -29.548 1.00 63.97 281 LEU A N 1
ATOM 2250 C CA . LEU A 1 281 ? 10.128 12.368 -29.419 1.00 63.97 281 LEU A CA 1
ATOM 2251 C C . LEU A 1 281 ? 11.120 12.152 -30.559 1.00 63.97 281 LEU A C 1
ATOM 2253 O O . LEU A 1 281 ? 11.713 11.082 -30.684 1.00 63.97 281 LEU A O 1
ATOM 2257 N N . ASN A 1 282 ? 11.252 13.148 -31.438 1.00 51.34 282 ASN A N 1
ATOM 2258 C CA . ASN A 1 282 ? 12.174 13.053 -32.563 1.00 51.34 282 ASN A CA 1
ATOM 2259 C C . ASN A 1 282 ? 13.582 12.777 -32.016 1.00 51.34 282 ASN A C 1
ATOM 2261 O O . ASN A 1 282 ? 14.101 13.636 -31.291 1.00 51.34 282 ASN A O 1
ATOM 2265 N N . PRO A 1 283 ? 14.219 11.639 -32.358 1.00 48.72 283 PRO A N 1
ATOM 2266 C CA . PRO A 1 283 ? 15.631 11.480 -32.062 1.00 48.72 283 PRO A CA 1
ATOM 2267 C C . PRO A 1 283 ? 16.364 12.659 -32.716 1.00 48.72 283 PRO A C 1
ATOM 2269 O O . PRO A 1 283 ? 15.972 13.082 -33.814 1.00 48.72 283 PRO A O 1
ATOM 2272 N N . PRO A 1 284 ? 17.388 13.243 -32.066 1.00 47.19 284 PRO A N 1
ATOM 2273 C CA . PRO A 1 284 ? 18.199 14.256 -32.720 1.00 47.19 284 PRO A CA 1
ATOM 2274 C C . PRO A 1 284 ? 18.657 13.662 -34.050 1.00 47.19 284 PRO A C 1
ATOM 2276 O O . PRO A 1 284 ? 19.217 12.568 -34.077 1.00 47.19 284 PRO A O 1
ATOM 2279 N N . SER A 1 285 ? 18.319 14.335 -35.157 1.00 44.91 285 SER A N 1
ATOM 2280 C CA . SER A 1 285 ? 18.666 13.881 -36.504 1.00 44.91 285 SER A CA 1
ATOM 2281 C C . SER A 1 285 ? 20.123 13.424 -36.492 1.00 44.91 285 SER A C 1
ATOM 2283 O O . SER A 1 285 ? 20.968 14.224 -36.080 1.00 44.91 285 SER A O 1
ATOM 2285 N N . LYS A 1 286 ? 20.420 12.188 -36.912 1.00 48.16 286 LYS A N 1
ATOM 2286 C CA . LYS A 1 286 ? 21.804 11.765 -37.155 1.00 48.16 286 LYS A CA 1
ATOM 2287 C C . LYS A 1 286 ? 22.384 12.758 -38.162 1.00 48.16 286 LYS A C 1
ATOM 2289 O O . LYS A 1 286 ? 21.976 12.761 -39.321 1.00 48.16 286 LYS A O 1
ATOM 2294 N N . ARG A 1 287 ? 23.207 13.701 -37.700 1.00 53.44 287 ARG A N 1
ATOM 2295 C CA . ARG A 1 287 ? 23.904 14.641 -38.578 1.00 53.44 287 ARG A CA 1
ATOM 2296 C C . ARG A 1 287 ? 25.328 14.125 -38.686 1.00 53.44 287 ARG A C 1
ATOM 2298 O O . ARG A 1 287 ? 25.939 13.956 -37.633 1.00 53.44 287 ARG A O 1
ATOM 2305 N N . PRO A 1 288 ? 25.834 13.869 -39.898 1.00 55.84 288 PRO A N 1
ATOM 2306 C CA . PRO A 1 288 ? 27.206 13.430 -40.064 1.00 55.84 288 PRO A CA 1
ATOM 2307 C C . PRO A 1 288 ? 28.146 14.479 -39.458 1.00 55.84 288 PRO A C 1
ATOM 2309 O O . PRO A 1 288 ? 27.966 15.693 -39.643 1.00 55.84 288 PRO A O 1
ATOM 2312 N N . PHE A 1 289 ? 29.110 13.997 -38.680 1.00 61.16 289 PHE A N 1
ATOM 2313 C CA . PHE A 1 289 ? 30.151 14.815 -38.072 1.00 61.16 289 PHE A CA 1
ATOM 2314 C C . PHE A 1 289 ? 31.401 14.779 -38.952 1.00 61.16 289 PHE A C 1
ATOM 2316 O O . PHE A 1 289 ? 31.723 13.746 -39.529 1.00 61.16 289 PHE A O 1
ATOM 2323 N N . ASP A 1 290 ? 32.106 15.903 -39.037 1.00 62.72 290 ASP A N 1
ATOM 2324 C CA . ASP A 1 290 ? 33.353 16.045 -39.793 1.00 62.72 290 ASP A CA 1
ATOM 2325 C C . ASP A 1 290 ? 34.465 16.583 -38.875 1.00 62.72 290 ASP A C 1
ATOM 2327 O O . ASP A 1 290 ? 34.202 17.337 -37.927 1.00 62.72 290 ASP A O 1
ATOM 2331 N N . LEU A 1 291 ? 35.715 16.212 -39.170 1.00 61.88 291 LEU A N 1
ATOM 2332 C CA . LEU A 1 291 ? 36.902 16.828 -38.567 1.00 61.88 291 LEU A CA 1
ATOM 2333 C C . LEU A 1 291 ? 37.203 18.148 -39.274 1.00 61.88 291 LEU A C 1
ATOM 2335 O O . LEU A 1 291 ? 37.301 18.203 -40.499 1.00 61.88 291 LEU A O 1
ATOM 2339 N N . THR A 1 292 ? 37.379 19.217 -38.504 1.00 63.56 292 THR A N 1
ATOM 2340 C CA . THR A 1 292 ? 37.891 20.485 -39.026 1.00 63.56 292 THR A CA 1
ATOM 2341 C C . THR A 1 292 ? 39.410 20.420 -39.190 1.00 63.56 292 THR A C 1
ATOM 2343 O O . THR A 1 292 ? 40.083 19.629 -38.532 1.00 63.56 292 THR A O 1
ATOM 2346 N N . GLU A 1 293 ? 39.970 21.271 -40.055 1.00 59.56 293 GLU A N 1
ATOM 2347 C CA . GLU A 1 293 ? 41.411 21.291 -40.378 1.00 59.56 293 GLU A CA 1
ATOM 2348 C C . GLU A 1 293 ? 42.327 21.508 -39.159 1.00 59.56 293 GLU A C 1
ATOM 2350 O O . GLU A 1 293 ? 43.492 21.124 -39.174 1.00 59.56 293 GLU A O 1
ATOM 2355 N N . ASP A 1 294 ? 41.800 22.081 -38.078 1.00 61.59 294 ASP A N 1
ATOM 2356 C CA . ASP A 1 294 ? 42.495 22.299 -36.807 1.00 61.59 294 ASP A CA 1
ATOM 2357 C C . ASP A 1 294 ? 42.222 21.210 -35.750 1.00 61.59 294 ASP A C 1
ATOM 2359 O O . ASP A 1 294 ? 42.490 21.414 -34.568 1.00 61.59 294 ASP A O 1
ATOM 2363 N N . GLY A 1 295 ? 41.662 20.063 -36.149 1.00 61.47 295 GLY A N 1
ATOM 2364 C CA . GLY A 1 295 ? 41.414 18.919 -35.263 1.00 61.47 295 GLY A CA 1
ATOM 2365 C C . GLY A 1 295 ? 40.174 19.043 -34.369 1.00 61.47 295 GLY A C 1
ATOM 2366 O O . GLY A 1 295 ? 40.008 18.257 -33.438 1.00 61.47 295 GLY A O 1
ATOM 2367 N N . GLY A 1 296 ? 39.297 20.017 -34.627 1.00 63.59 296 GLY A N 1
ATOM 2368 C CA . GLY A 1 296 ? 38.004 20.158 -33.954 1.00 63.59 296 GLY A CA 1
ATOM 2369 C C . GLY A 1 296 ? 36.906 19.286 -34.575 1.00 63.59 296 GLY A C 1
ATOM 2370 O O . GLY A 1 296 ? 37.019 18.836 -35.712 1.00 63.59 296 GLY A O 1
ATOM 2371 N N . LEU A 1 297 ? 35.811 19.067 -33.840 1.00 71.25 297 LEU A N 1
ATOM 2372 C CA . LEU A 1 297 ? 34.627 18.362 -34.349 1.00 71.25 297 LEU A CA 1
ATOM 2373 C C . LEU A 1 297 ? 33.546 19.363 -34.778 1.00 71.25 297 LEU A C 1
ATOM 2375 O O . LEU A 1 297 ? 33.187 20.285 -34.032 1.00 71.25 297 LEU A O 1
ATOM 2379 N N . ALA A 1 298 ? 33.008 19.170 -35.980 1.00 70.69 298 ALA A N 1
ATOM 2380 C CA . ALA A 1 298 ? 31.934 19.978 -36.543 1.00 70.69 298 ALA A CA 1
ATOM 2381 C C . ALA A 1 298 ? 30.751 19.119 -37.001 1.00 70.69 298 ALA A C 1
ATOM 2383 O O . ALA A 1 298 ? 30.897 17.966 -37.389 1.00 70.69 298 ALA A O 1
ATOM 2384 N N . ILE A 1 299 ? 29.563 19.717 -36.972 1.00 65.50 299 ILE A N 1
ATOM 2385 C CA . ILE A 1 299 ? 28.341 19.156 -37.544 1.00 65.50 299 ILE A CA 1
ATOM 2386 C C . ILE A 1 299 ? 28.206 19.678 -38.971 1.00 65.50 299 ILE A C 1
ATOM 2388 O O . ILE A 1 299 ? 28.190 20.899 -39.177 1.00 65.50 299 ILE A O 1
ATOM 2392 N N . ARG A 1 300 ? 28.032 18.773 -39.940 1.00 54.41 300 ARG A N 1
ATOM 2393 C CA . ARG A 1 300 ? 27.751 19.136 -41.330 1.00 54.41 300 ARG A CA 1
ATOM 2394 C C . ARG A 1 300 ? 26.245 19.282 -41.543 1.00 54.41 300 ARG A C 1
ATOM 2396 O O . ARG A 1 300 ? 25.485 18.319 -41.471 1.00 54.41 300 ARG A O 1
ATOM 2403 N N . GLY A 1 301 ? 25.791 20.513 -41.764 1.00 53.78 301 GLY A N 1
ATOM 2404 C CA . GLY A 1 301 ? 24.436 20.805 -42.229 1.00 53.78 301 GLY A CA 1
ATOM 2405 C C . GLY A 1 301 ? 24.340 20.771 -43.755 1.00 53.78 301 GLY A C 1
ATOM 2406 O O . GLY A 1 301 ? 25.350 20.744 -44.452 1.00 53.78 301 GLY A O 1
ATOM 2407 N N . VAL A 1 302 ? 23.112 20.832 -44.279 1.00 46.16 302 VAL A N 1
ATOM 2408 C CA . VAL A 1 302 ? 22.845 20.813 -45.732 1.00 46.16 302 VAL A CA 1
ATOM 2409 C C . VAL A 1 302 ? 23.474 22.023 -46.447 1.00 46.16 302 VAL A C 1
ATOM 2411 O O . VAL A 1 302 ? 23.903 21.885 -47.584 1.00 46.16 302 VAL A O 1
ATOM 2414 N N . ASN A 1 303 ? 23.599 23.172 -45.762 1.00 42.03 303 ASN A N 1
ATOM 2415 C CA . ASN A 1 303 ? 24.136 24.426 -46.321 1.00 42.03 303 ASN A CA 1
ATOM 2416 C C . ASN A 1 303 ? 25.176 25.141 -45.431 1.00 42.03 303 ASN A C 1
ATOM 2418 O O . ASN A 1 303 ? 25.646 26.220 -45.786 1.00 42.03 303 ASN A O 1
ATOM 2422 N N . SER A 1 304 ? 25.517 24.601 -44.259 1.00 46.47 304 SER A N 1
ATOM 2423 C CA . SER A 1 304 ? 26.529 25.191 -43.376 1.00 46.47 304 SER A CA 1
ATOM 2424 C C . SER A 1 304 ? 27.107 24.153 -42.423 1.00 46.47 304 SER A C 1
ATOM 2426 O O . SER A 1 304 ? 26.385 23.304 -41.898 1.00 46.47 304 SER A O 1
ATOM 2428 N N . SER A 1 305 ? 28.412 24.238 -42.182 1.00 61.12 305 SER A N 1
ATOM 2429 C CA . SER A 1 305 ? 29.087 23.477 -41.132 1.00 61.12 305 SER A CA 1
ATOM 2430 C C . SER A 1 305 ? 29.293 24.383 -39.926 1.00 61.12 305 SER A C 1
ATOM 2432 O O . SER A 1 305 ? 29.693 25.538 -40.078 1.00 61.12 305 SER A O 1
ATOM 2434 N N . ARG A 1 306 ? 29.026 23.878 -38.720 1.00 72.31 306 ARG A N 1
ATOM 2435 C CA . ARG A 1 306 ? 29.335 24.599 -37.477 1.00 72.31 306 ARG A CA 1
ATOM 2436 C C . ARG A 1 306 ? 30.100 23.711 -36.514 1.00 72.31 306 ARG A C 1
ATOM 2438 O O . ARG A 1 306 ? 29.869 22.505 -36.473 1.00 72.31 306 ARG A O 1
ATOM 2445 N N . ARG A 1 307 ? 30.955 24.318 -35.691 1.00 71.62 307 ARG A N 1
ATOM 2446 C CA . ARG A 1 307 ? 31.608 23.609 -34.587 1.00 71.62 307 ARG A CA 1
ATOM 2447 C C . ARG A 1 307 ? 30.594 23.178 -33.538 1.00 71.62 307 ARG A C 1
ATOM 2449 O O . ARG A 1 307 ? 29.590 23.863 -33.308 1.00 71.62 307 ARG A O 1
ATOM 2456 N N . LEU A 1 308 ? 30.885 22.046 -32.916 1.00 67.81 308 LEU A N 1
ATOM 2457 C CA . LEU A 1 308 ? 30.206 21.611 -31.706 1.00 67.81 308 LEU A CA 1
ATOM 2458 C C . LEU A 1 308 ? 30.603 22.504 -30.532 1.00 67.81 308 LEU A C 1
ATOM 2460 O O . LEU A 1 308 ? 31.769 22.884 -30.401 1.00 67.81 308 LEU A O 1
ATOM 2464 N N . THR A 1 309 ? 29.636 22.840 -29.681 1.00 67.75 309 THR A N 1
ATOM 2465 C CA . THR A 1 309 ? 29.940 23.513 -28.414 1.00 67.75 309 THR A CA 1
ATOM 2466 C C . THR A 1 309 ? 30.535 22.523 -27.411 1.00 67.75 309 THR A C 1
ATOM 2468 O O . THR A 1 309 ? 30.460 21.305 -27.592 1.00 67.75 309 THR A O 1
ATOM 2471 N N . HIS A 1 310 ? 31.132 23.033 -26.331 1.00 60.81 310 HIS A N 1
ATOM 2472 C CA . HIS A 1 310 ? 31.719 22.184 -25.291 1.00 60.81 310 HIS A CA 1
ATOM 2473 C C . HIS A 1 310 ? 30.666 21.289 -24.613 1.00 60.81 310 HIS A C 1
ATOM 2475 O O . HIS A 1 310 ? 30.933 20.135 -24.290 1.00 60.81 310 HIS A O 1
ATOM 2481 N N . GLU A 1 311 ? 29.443 21.793 -24.460 1.00 55.12 311 GLU A N 1
ATOM 2482 C CA . GLU A 1 311 ? 28.311 21.058 -23.895 1.00 55.12 311 GLU A CA 1
ATOM 2483 C C . GLU A 1 311 ? 27.823 19.951 -24.841 1.00 55.12 311 GLU A C 1
ATOM 2485 O O . GLU A 1 311 ? 27.483 18.858 -24.389 1.00 55.12 311 GLU A O 1
ATOM 2490 N N . GLU A 1 312 ? 27.818 20.205 -26.153 1.00 59.44 312 GLU A N 1
ATOM 2491 C CA . GLU A 1 312 ? 27.463 19.202 -27.165 1.00 59.44 312 GLU A CA 1
ATOM 2492 C C . GLU A 1 312 ? 28.532 18.106 -27.267 1.00 59.44 312 GLU A C 1
ATOM 2494 O O . GLU A 1 312 ? 28.197 16.928 -27.340 1.00 59.44 312 GLU A O 1
ATOM 2499 N N . LEU A 1 313 ? 29.817 18.462 -27.166 1.00 66.00 313 LEU A N 1
ATOM 2500 C CA . LEU A 1 313 ? 30.925 17.500 -27.093 1.00 66.00 313 LEU A CA 1
ATOM 2501 C C . LEU A 1 313 ? 30.793 16.538 -25.904 1.00 66.00 313 LEU A C 1
ATOM 2503 O O . LEU A 1 313 ? 31.095 15.357 -26.037 1.00 66.00 313 LEU A O 1
ATOM 2507 N N . GLN A 1 314 ? 30.329 17.017 -24.747 1.00 59.19 314 GLN A N 1
ATOM 2508 C CA . GLN A 1 314 ? 30.167 16.180 -23.553 1.00 59.19 314 GLN A CA 1
ATOM 2509 C C . GLN A 1 314 ? 28.893 15.325 -23.575 1.00 59.19 314 GLN A C 1
ATOM 2511 O O . GLN A 1 314 ? 28.870 14.217 -23.032 1.00 59.19 314 GLN A O 1
ATOM 2516 N N . ARG A 1 315 ? 27.808 15.839 -24.161 1.00 56.94 315 ARG A N 1
ATOM 2517 C CA . ARG A 1 315 ? 26.506 15.161 -24.168 1.00 56.94 315 ARG A CA 1
ATOM 2518 C C . ARG A 1 315 ? 26.365 14.192 -25.340 1.00 56.94 315 ARG A C 1
ATOM 2520 O O . ARG A 1 315 ? 25.898 13.062 -25.148 1.00 56.94 315 ARG A O 1
ATOM 2527 N N . ASP A 1 316 ? 26.798 14.624 -26.519 1.00 58.06 316 ASP A N 1
ATOM 2528 C CA . ASP A 1 316 ? 26.408 14.044 -27.804 1.00 58.06 316 ASP A CA 1
ATOM 2529 C C . ASP A 1 316 ? 27.543 13.219 -28.446 1.00 58.06 316 ASP A C 1
ATOM 2531 O O . ASP A 1 316 ? 27.282 12.450 -29.366 1.00 58.06 316 ASP A O 1
ATOM 2535 N N . ILE A 1 317 ? 28.780 13.305 -27.930 1.00 65.38 317 ILE A N 1
ATOM 2536 C CA . ILE A 1 317 ? 29.950 12.566 -28.436 1.00 65.38 317 ILE A CA 1
ATOM 2537 C C . ILE A 1 317 ? 30.530 11.647 -27.356 1.00 65.38 317 ILE A C 1
ATOM 2539 O O . ILE A 1 317 ? 30.648 12.015 -26.188 1.00 65.38 317 ILE A O 1
ATOM 2543 N N . GLN A 1 318 ? 30.909 10.431 -27.754 1.00 64.44 318 GLN A N 1
ATOM 2544 C CA . GLN A 1 318 ? 31.641 9.485 -26.917 1.00 64.44 318 GLN A CA 1
ATOM 2545 C C . GLN A 1 318 ? 33.005 9.206 -27.549 1.00 64.44 318 GLN A C 1
ATOM 2547 O O . GLN A 1 318 ? 33.087 8.695 -28.661 1.00 64.44 318 GLN A O 1
ATOM 2552 N N . ILE A 1 319 ? 34.076 9.538 -26.829 1.00 70.69 319 ILE A N 1
ATOM 2553 C CA . ILE A 1 319 ? 35.446 9.225 -27.240 1.00 70.69 319 ILE A CA 1
ATOM 2554 C C . ILE A 1 319 ? 35.824 7.892 -26.604 1.00 70.69 319 ILE A C 1
ATOM 2556 O O . ILE A 1 319 ? 35.865 7.775 -25.378 1.00 70.69 319 ILE A O 1
ATOM 2560 N N . ILE A 1 320 ? 36.092 6.893 -27.440 1.00 66.69 320 ILE A N 1
ATOM 2561 C CA . ILE A 1 320 ? 36.562 5.579 -27.006 1.00 66.69 320 ILE A CA 1
ATOM 2562 C C . ILE A 1 320 ? 38.043 5.478 -27.388 1.00 66.69 320 ILE A C 1
ATOM 2564 O O . ILE A 1 320 ? 38.364 5.599 -28.571 1.00 66.69 320 ILE A O 1
ATOM 2568 N N . PRO A 1 321 ? 38.964 5.308 -26.422 1.00 68.00 321 PRO A N 1
ATOM 2569 C CA . PRO A 1 321 ? 40.368 5.094 -26.738 1.00 68.00 321 PRO A CA 1
ATOM 2570 C C . PRO A 1 321 ? 40.530 3.719 -27.388 1.00 68.00 321 PRO A C 1
ATOM 2572 O O . PRO A 1 321 ? 40.062 2.720 -26.848 1.00 68.00 321 PRO A O 1
ATOM 2575 N N . CYS A 1 322 ? 41.193 3.674 -28.539 1.00 66.06 322 CYS A N 1
ATOM 2576 C CA . CYS A 1 322 ? 41.387 2.423 -29.258 1.00 66.06 322 CYS A CA 1
ATOM 2577 C C . CYS A 1 322 ? 42.461 1.559 -28.592 1.00 66.06 322 CYS A C 1
ATOM 2579 O O . CYS A 1 322 ? 43.548 2.052 -28.282 1.00 66.06 322 CYS A O 1
ATOM 2581 N N . ALA A 1 323 ? 42.175 0.267 -28.411 1.00 73.88 323 ALA A N 1
ATOM 2582 C CA . ALA A 1 323 ? 43.151 -0.700 -27.910 1.00 73.88 323 ALA A CA 1
ATOM 2583 C C . ALA A 1 323 ? 44.286 -0.981 -28.915 1.00 73.88 323 ALA A C 1
ATOM 2585 O O . ALA A 1 323 ? 45.388 -1.365 -28.520 1.00 73.88 323 ALA A O 1
ATOM 2586 N N . ASP A 1 324 ? 44.027 -0.776 -30.209 1.00 70.62 324 ASP A N 1
ATOM 2587 C CA . ASP A 1 324 ? 45.003 -0.889 -31.291 1.00 70.62 324 ASP A CA 1
ATOM 2588 C C . ASP A 1 324 ? 44.893 0.282 -32.284 1.00 70.62 324 ASP A C 1
ATOM 2590 O O . ASP A 1 324 ? 43.931 1.050 -32.279 1.00 70.62 324 ASP A O 1
ATOM 2594 N N . ASN A 1 325 ? 45.889 0.424 -33.161 1.00 66.88 325 ASN A N 1
ATOM 2595 C CA . ASN A 1 325 ? 45.972 1.507 -34.151 1.00 66.88 325 ASN A CA 1
ATOM 2596 C C . ASN A 1 325 ? 44.880 1.466 -35.240 1.00 66.88 325 ASN A C 1
ATOM 2598 O O . ASN A 1 325 ? 44.793 2.388 -36.049 1.00 66.88 325 ASN A O 1
ATOM 2602 N N . THR A 1 326 ? 44.066 0.414 -35.275 1.00 65.44 326 THR A N 1
ATOM 2603 C CA . THR A 1 326 ? 42.943 0.231 -36.202 1.00 65.44 326 THR A CA 1
ATOM 2604 C C . THR A 1 326 ? 41.582 0.206 -35.503 1.00 65.44 326 THR A C 1
ATOM 2606 O O . THR A 1 326 ? 40.557 0.043 -36.174 1.00 65.44 326 THR A O 1
ATOM 2609 N N . CYS A 1 327 ? 41.565 0.370 -34.174 1.00 69.31 327 CYS A N 1
ATOM 2610 C CA . CYS A 1 327 ? 40.392 0.252 -33.312 1.00 69.31 327 CYS A CA 1
ATOM 2611 C C . CYS A 1 327 ? 39.615 -1.055 -33.560 1.00 69.31 327 CYS A C 1
ATOM 2613 O O . CYS A 1 327 ? 38.384 -1.062 -33.603 1.00 69.31 327 CYS A O 1
ATOM 2615 N N . SER A 1 328 ? 40.315 -2.162 -33.844 1.00 69.19 328 SER A N 1
ATOM 2616 C CA . SER A 1 328 ? 39.693 -3.365 -34.418 1.00 69.19 328 SER A CA 1
ATOM 2617 C C . SER A 1 328 ? 38.688 -4.044 -33.482 1.00 69.19 328 SER A C 1
ATOM 2619 O O . SER A 1 328 ? 37.758 -4.708 -33.949 1.00 69.19 328 SER A O 1
ATOM 2621 N N . GLN A 1 329 ? 38.856 -3.870 -32.169 1.00 72.19 329 GLN A N 1
ATOM 2622 C CA . GLN A 1 329 ? 37.950 -4.386 -31.145 1.00 72.19 329 GLN A CA 1
ATOM 2623 C C . GLN A 1 329 ? 36.755 -3.453 -30.948 1.00 72.19 329 GLN A C 1
ATOM 2625 O O . GLN A 1 329 ? 35.615 -3.912 -30.930 1.00 72.19 329 GLN A O 1
ATOM 2630 N N . GLU A 1 330 ? 36.998 -2.145 -30.884 1.00 72.62 330 GLU A N 1
ATOM 2631 C CA . GLU A 1 330 ? 35.970 -1.121 -30.699 1.00 72.62 330 GLU A CA 1
ATOM 2632 C C . GLU A 1 330 ? 35.032 -1.061 -31.908 1.00 72.62 330 GLU A C 1
ATOM 2634 O O . GLU A 1 330 ? 33.819 -0.974 -31.751 1.00 72.62 330 GLU A O 1
ATOM 2639 N N . ARG A 1 331 ? 35.568 -1.235 -33.122 1.00 66.56 331 ARG A N 1
ATOM 2640 C CA . ARG A 1 331 ? 34.779 -1.299 -34.360 1.00 66.56 331 ARG A CA 1
ATOM 2641 C C . ARG A 1 331 ? 33.795 -2.464 -34.408 1.00 66.56 331 ARG A C 1
ATOM 2643 O O . ARG A 1 331 ? 32.800 -2.357 -35.108 1.00 66.56 331 ARG A O 1
ATOM 2650 N N . LYS A 1 332 ? 34.060 -3.568 -33.700 1.00 65.38 332 LYS A N 1
ATOM 2651 C CA . LYS A 1 332 ? 33.130 -4.712 -33.612 1.00 65.38 332 LYS A CA 1
ATOM 2652 C C . LYS A 1 332 ? 31.990 -4.473 -32.624 1.00 65.38 332 LYS A C 1
ATOM 2654 O O . LYS A 1 332 ? 31.010 -5.209 -32.656 1.00 65.38 332 LYS A O 1
ATOM 2659 N N . LEU A 1 333 ? 32.157 -3.504 -31.723 1.00 60.34 333 LEU A N 1
ATOM 2660 C CA . LEU A 1 333 ? 31.152 -3.109 -30.739 1.00 60.34 333 LEU A CA 1
ATOM 2661 C C . LEU A 1 333 ? 30.221 -2.014 -31.273 1.00 60.34 333 LEU A C 1
ATOM 2663 O O . LEU A 1 333 ? 29.160 -1.813 -30.692 1.00 60.34 333 LEU A O 1
ATOM 2667 N N . LEU A 1 334 ? 30.605 -1.342 -32.364 1.00 58.28 334 LEU A N 1
ATOM 2668 C CA . LEU A 1 334 ? 29.744 -0.410 -33.084 1.00 58.28 334 LEU A CA 1
ATOM 2669 C C . LEU A 1 334 ? 28.707 -1.200 -33.894 1.00 58.28 334 LEU A C 1
ATOM 2671 O O . LEU A 1 334 ? 29.061 -2.099 -34.658 1.00 58.28 334 LEU A O 1
ATOM 2675 N N . HIS A 1 335 ? 27.426 -0.883 -33.714 1.00 54.72 335 HIS A N 1
ATOM 2676 C CA . HIS A 1 335 ? 26.352 -1.447 -34.538 1.00 54.72 335 HIS A CA 1
ATOM 2677 C C . HIS A 1 335 ? 26.408 -0.864 -35.966 1.00 54.72 335 HIS A C 1
ATOM 2679 O O . HIS A 1 335 ? 26.899 0.248 -36.147 1.00 54.72 335 HIS A O 1
ATOM 2685 N N . ASP A 1 336 ? 25.860 -1.564 -36.974 1.00 48.34 336 ASP A N 1
ATOM 2686 C CA . ASP A 1 336 ? 25.878 -1.157 -38.404 1.00 48.34 336 ASP A CA 1
ATOM 2687 C C . ASP A 1 336 ? 25.320 0.262 -38.678 1.00 48.34 336 ASP A C 1
ATOM 2689 O O . ASP A 1 336 ? 25.547 0.838 -39.741 1.00 48.34 336 ASP A O 1
ATOM 2693 N N . ASP A 1 337 ? 24.621 0.843 -37.701 1.00 47.53 337 ASP A N 1
ATOM 2694 C CA . ASP A 1 337 ? 23.970 2.150 -37.756 1.00 47.53 337 ASP A CA 1
ATOM 2695 C C . ASP A 1 337 ? 24.758 3.288 -37.061 1.00 47.53 337 ASP A C 1
ATOM 2697 O O . ASP A 1 337 ? 24.245 4.415 -36.966 1.00 47.53 337 ASP A O 1
ATOM 2701 N N . GLU A 1 338 ? 25.954 3.017 -36.528 1.00 52.88 338 GLU A N 1
ATOM 2702 C CA . GLU A 1 338 ? 26.807 3.975 -35.810 1.00 52.88 338 GLU A CA 1
ATOM 2703 C C . GLU A 1 338 ? 27.982 4.451 -36.687 1.00 52.88 338 GLU A C 1
ATOM 2705 O O . GLU A 1 338 ? 28.860 3.678 -37.068 1.00 52.88 338 GLU A O 1
ATOM 2710 N N . GLU A 1 339 ? 28.029 5.752 -37.003 1.00 53.66 339 GLU A N 1
ATOM 2711 C CA . GLU A 1 339 ? 29.171 6.361 -37.701 1.00 53.66 339 GLU A CA 1
ATOM 2712 C C . GLU A 1 339 ? 30.311 6.631 -36.705 1.00 53.66 339 GLU A C 1
ATOM 2714 O O . GLU A 1 339 ? 30.205 7.495 -35.833 1.00 53.66 339 GLU A O 1
ATOM 2719 N N . GLY A 1 340 ? 31.414 5.887 -36.827 1.00 57.41 340 GLY A N 1
ATOM 2720 C CA . GLY A 1 340 ? 32.630 6.079 -36.036 1.00 57.41 340 GLY A CA 1
ATOM 2721 C C . GLY A 1 340 ? 33.740 6.755 -36.841 1.00 57.41 340 GLY A C 1
ATOM 2722 O O . GLY A 1 340 ? 34.058 6.325 -37.949 1.00 57.41 340 GLY A O 1
ATOM 2723 N N . LEU A 1 341 ? 34.372 7.783 -36.270 1.00 61.78 341 LEU A N 1
ATOM 2724 C CA . LEU A 1 341 ? 35.523 8.467 -36.862 1.00 61.78 341 LEU A CA 1
ATOM 2725 C C . LEU A 1 341 ? 36.806 8.094 -36.111 1.00 61.78 341 LEU A C 1
ATOM 2727 O O . LEU A 1 341 ? 36.912 8.318 -34.906 1.00 61.78 341 LEU A O 1
ATOM 2731 N N . ILE A 1 342 ? 37.788 7.534 -36.821 1.00 59.94 342 ILE A N 1
ATOM 2732 C CA . ILE A 1 342 ? 39.094 7.186 -36.246 1.00 59.94 342 ILE A CA 1
ATOM 2733 C C . ILE A 1 342 ? 40.005 8.406 -36.339 1.00 59.94 342 ILE A C 1
ATOM 2735 O O . ILE A 1 342 ? 40.322 8.866 -37.435 1.00 59.94 342 ILE A O 1
ATOM 2739 N N . ILE A 1 343 ? 40.445 8.910 -35.187 1.00 62.00 343 ILE A N 1
ATOM 2740 C CA . ILE A 1 343 ? 41.365 10.045 -35.101 1.00 62.00 343 ILE A CA 1
ATOM 2741 C C . ILE A 1 343 ? 42.771 9.505 -34.790 1.00 62.00 343 ILE A C 1
ATOM 2743 O O . ILE A 1 343 ? 42.973 8.941 -33.712 1.00 62.00 343 ILE A O 1
ATOM 2747 N N . PRO A 1 344 ? 43.759 9.655 -35.694 1.00 55.81 344 PRO A N 1
ATOM 2748 C CA . PRO A 1 344 ? 45.149 9.313 -35.407 1.00 55.81 344 PRO A CA 1
ATOM 2749 C C . PRO A 1 344 ? 45.675 10.179 -34.256 1.00 55.81 344 PRO A C 1
ATOM 2751 O O . PRO A 1 344 ? 45.494 11.395 -34.254 1.00 55.81 344 PRO A O 1
ATOM 2754 N N . GLY A 1 345 ? 46.332 9.565 -33.272 1.00 50.88 345 GLY A N 1
ATOM 2755 C CA . GLY A 1 345 ? 46.733 10.206 -32.012 1.00 50.88 345 GLY A CA 1
ATOM 2756 C C . GLY A 1 345 ? 47.860 11.248 -32.086 1.00 50.88 345 GLY A C 1
ATOM 2757 O O . GLY A 1 345 ? 48.665 11.301 -31.163 1.00 50.88 345 GLY A O 1
ATOM 2758 N N . THR A 1 346 ? 47.962 12.067 -33.137 1.00 46.69 346 THR A N 1
ATOM 2759 C CA . THR A 1 346 ? 49.078 13.019 -33.316 1.00 46.69 346 THR A CA 1
ATOM 2760 C C . THR A 1 346 ? 48.729 14.509 -33.294 1.00 46.69 346 THR A C 1
ATOM 2762 O O . THR A 1 346 ? 49.652 15.312 -33.384 1.00 46.69 346 THR A O 1
ATOM 2765 N N . THR A 1 347 ? 47.477 14.940 -33.097 1.00 41.03 347 THR A N 1
ATOM 2766 C CA . THR A 1 347 ? 47.153 16.391 -33.132 1.00 41.03 347 THR A CA 1
ATOM 2767 C C . THR A 1 347 ? 46.122 16.876 -32.111 1.00 41.03 347 THR A C 1
ATOM 2769 O O . THR A 1 347 ? 45.336 17.772 -32.403 1.00 41.03 347 THR A O 1
ATOM 2772 N N . ILE A 1 348 ? 46.142 16.363 -30.880 1.00 38.31 348 ILE A N 1
ATOM 2773 C CA . ILE A 1 348 ? 45.490 17.061 -29.760 1.00 38.31 348 ILE A CA 1
ATOM 2774 C C . ILE A 1 348 ? 46.518 17.209 -28.642 1.00 38.31 348 ILE A C 1
ATOM 2776 O O . ILE A 1 348 ? 46.637 16.349 -27.774 1.00 38.31 348 ILE A O 1
ATOM 2780 N N . SER A 1 349 ? 47.291 18.299 -28.673 1.00 31.38 349 SER A N 1
ATOM 2781 C CA . SER A 1 349 ? 47.984 18.752 -27.465 1.00 31.38 349 SER A CA 1
ATOM 2782 C C . SER A 1 349 ? 46.915 19.056 -26.411 1.00 31.38 349 SER A C 1
ATOM 2784 O O . SER A 1 349 ? 46.068 19.919 -26.658 1.00 31.38 349 SER A O 1
ATOM 2786 N N . PRO A 1 350 ? 46.903 18.373 -25.254 1.00 35.50 350 PRO A N 1
ATOM 2787 C CA . PRO A 1 350 ? 46.001 18.743 -24.177 1.00 35.50 350 PRO A CA 1
ATOM 2788 C C . PRO A 1 350 ? 46.377 20.145 -23.670 1.00 35.50 350 PRO A C 1
ATOM 2790 O O . PRO A 1 350 ? 47.567 20.471 -23.617 1.00 35.50 350 PRO A O 1
ATOM 2793 N N . PRO A 1 351 ? 45.406 20.992 -23.282 1.00 33.91 351 PRO A N 1
ATOM 2794 C CA . PRO A 1 351 ? 45.722 22.236 -22.600 1.00 33.91 351 PRO A CA 1
ATOM 2795 C C . PRO A 1 351 ? 46.474 21.913 -21.305 1.00 33.91 351 PRO A C 1
ATOM 2797 O O . PRO A 1 351 ? 45.975 21.207 -20.428 1.00 33.91 351 PRO A O 1
ATOM 2800 N N . THR A 1 352 ? 47.699 22.419 -21.210 1.00 33.16 352 THR A N 1
ATOM 2801 C CA . THR A 1 352 ? 48.559 22.318 -20.036 1.00 33.16 352 THR A CA 1
ATOM 2802 C C . THR A 1 352 ? 47.870 22.993 -18.851 1.00 33.16 352 THR A C 1
ATOM 2804 O O . THR A 1 352 ? 47.745 24.216 -18.813 1.00 33.16 352 THR A O 1
ATOM 2807 N N . LEU A 1 353 ? 47.427 22.209 -17.868 1.00 31.73 353 LEU A N 1
ATOM 2808 C CA . LEU A 1 353 ? 47.102 22.713 -16.535 1.00 31.73 353 LEU A CA 1
ATOM 2809 C C . LEU A 1 353 ? 48.345 22.556 -15.645 1.00 31.73 353 LEU A C 1
ATOM 2811 O O . LEU A 1 353 ? 48.950 21.481 -15.648 1.00 31.73 353 LEU A O 1
ATOM 2815 N N . PRO A 1 354 ? 48.763 23.597 -14.901 1.00 30.56 354 PRO A N 1
ATOM 2816 C CA . PRO A 1 354 ? 49.935 23.513 -14.044 1.00 30.56 354 PRO A CA 1
ATOM 2817 C C . PRO A 1 354 ? 49.703 22.545 -12.878 1.00 30.56 354 PRO A C 1
ATOM 2819 O O . PRO A 1 354 ? 48.672 22.555 -12.208 1.00 30.56 354 PRO A O 1
ATOM 2822 N N . SER A 1 355 ? 50.712 21.716 -12.643 1.00 34.22 355 SER A N 1
ATOM 2823 C CA . SER A 1 355 ? 50.811 20.723 -11.582 1.00 34.22 355 SER A CA 1
ATOM 2824 C C . SER A 1 355 ? 51.332 21.339 -10.286 1.00 34.22 355 SER A C 1
ATOM 2826 O O . SER A 1 355 ? 52.507 21.694 -10.250 1.00 34.22 355 SER A O 1
ATOM 2828 N N . ILE A 1 356 ? 50.531 21.373 -9.214 1.00 29.70 356 ILE A N 1
ATOM 2829 C CA . ILE A 1 356 ? 51.043 21.329 -7.831 1.00 29.70 356 ILE A CA 1
ATOM 2830 C C . ILE A 1 356 ? 50.050 20.555 -6.941 1.00 29.70 356 ILE A C 1
ATOM 2832 O O . ILE A 1 356 ? 48.926 20.994 -6.716 1.00 29.70 356 ILE A O 1
ATOM 2836 N N . ASN A 1 357 ? 50.496 19.401 -6.437 1.00 36.66 357 ASN A N 1
ATOM 2837 C CA . ASN A 1 357 ? 50.012 18.760 -5.206 1.00 36.66 357 ASN A CA 1
ATOM 2838 C C . ASN A 1 357 ? 50.765 19.371 -4.019 1.00 36.66 357 ASN A C 1
ATOM 2840 O O . ASN A 1 357 ? 51.950 19.628 -4.196 1.00 36.66 357 ASN A O 1
ATOM 2844 N N . ILE A 1 358 ? 50.148 19.479 -2.835 1.00 28.80 358 ILE A N 1
ATOM 2845 C CA . ILE A 1 358 ? 50.771 19.192 -1.523 1.00 28.80 358 ILE A CA 1
ATOM 2846 C C . ILE A 1 358 ? 49.660 18.963 -0.470 1.00 28.80 358 ILE A C 1
ATOM 2848 O O . ILE A 1 358 ? 48.681 19.699 -0.400 1.00 28.80 358 ILE A O 1
ATOM 2852 N N . ASP A 1 359 ? 49.903 17.929 0.336 1.00 30.19 359 ASP A N 1
ATOM 2853 C CA . ASP A 1 359 ? 49.389 17.587 1.668 1.00 30.19 359 ASP A CA 1
ATOM 2854 C C . ASP A 1 359 ? 47.986 17.004 1.886 1.00 30.19 359 ASP A C 1
ATOM 2856 O O . ASP A 1 359 ? 46.987 17.663 2.169 1.00 30.19 359 ASP A O 1
ATOM 2860 N N . SER A 1 360 ? 48.004 15.672 1.961 1.00 30.73 360 SER A N 1
ATOM 2861 C CA . SER A 1 360 ? 47.197 14.862 2.865 1.00 30.73 360 SER A CA 1
ATOM 2862 C C . SER A 1 360 ? 47.645 14.999 4.330 1.00 30.73 360 SER A C 1
ATOM 2864 O O . SER A 1 360 ? 48.814 14.781 4.646 1.00 30.73 360 SER A O 1
ATOM 2866 N N . THR A 1 361 ? 46.694 15.167 5.249 1.00 31.00 361 THR A N 1
ATOM 2867 C CA . THR A 1 361 ? 46.811 14.693 6.642 1.00 31.00 361 THR A CA 1
ATOM 2868 C C . THR A 1 361 ? 45.468 14.105 7.098 1.00 31.00 361 THR A C 1
ATOM 2870 O O . THR A 1 361 ? 44.434 14.746 6.911 1.00 31.00 361 THR A O 1
ATOM 2873 N N . PRO A 1 362 ? 45.426 12.890 7.681 1.00 30.75 362 PRO A N 1
ATOM 2874 C CA . PRO A 1 362 ? 44.192 12.308 8.1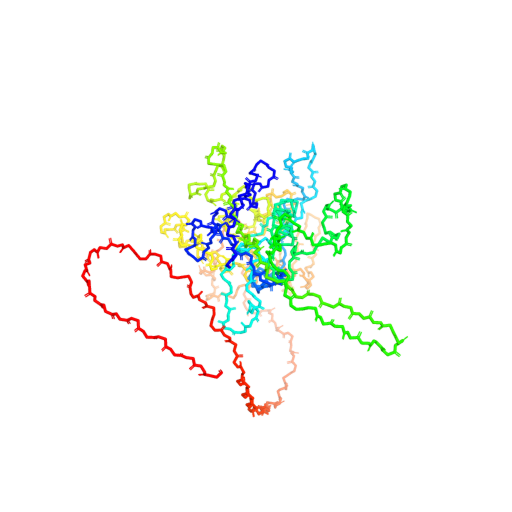96 1.00 30.75 362 PRO A CA 1
ATOM 2875 C C . PRO A 1 362 ? 43.924 12.784 9.631 1.00 30.75 362 PRO A C 1
ATOM 2877 O O . PRO A 1 362 ? 44.770 12.638 10.512 1.00 30.75 362 PRO A O 1
ATOM 2880 N N . THR A 1 363 ? 42.725 13.307 9.896 1.00 28.67 363 THR A N 1
ATOM 2881 C CA . THR A 1 363 ? 42.266 13.595 11.263 1.00 28.67 363 THR A CA 1
ATOM 2882 C C . THR A 1 363 ? 41.419 12.442 11.803 1.00 28.67 363 THR A C 1
ATOM 2884 O O . THR A 1 363 ? 40.391 12.068 11.241 1.00 28.67 363 THR A O 1
ATOM 2887 N N . ILE A 1 364 ? 41.889 11.890 12.920 1.00 30.61 364 ILE A N 1
ATOM 2888 C CA . ILE A 1 364 ? 41.246 10.885 13.771 1.00 30.61 364 ILE A CA 1
ATOM 2889 C C . ILE A 1 364 ? 40.010 11.498 14.443 1.00 30.61 364 ILE A C 1
ATOM 2891 O O . ILE A 1 364 ? 40.082 12.614 14.952 1.00 30.61 364 ILE A O 1
ATOM 2895 N N . VAL A 1 365 ? 38.907 10.746 14.527 1.00 27.98 365 VAL A N 1
ATOM 2896 C CA . VAL A 1 365 ? 37.735 11.120 15.340 1.00 27.98 365 VAL A CA 1
ATOM 2897 C C . VAL A 1 365 ? 37.470 10.023 16.389 1.00 27.98 365 VAL A C 1
ATOM 2899 O O . VAL A 1 365 ? 37.582 8.839 16.056 1.00 27.98 365 VAL A O 1
ATOM 2902 N N . PRO A 1 366 ? 37.161 10.365 17.658 1.00 28.67 366 PRO A N 1
ATOM 2903 C CA . PRO A 1 366 ? 37.207 9.425 18.776 1.00 28.67 366 PRO A CA 1
ATOM 2904 C C . PRO A 1 366 ? 35.999 8.485 18.842 1.00 28.67 366 PRO A C 1
ATOM 2906 O O . PRO A 1 366 ? 34.872 8.847 18.507 1.00 28.67 366 PRO A O 1
ATOM 2909 N N . ARG A 1 367 ? 36.238 7.293 19.406 1.00 28.23 367 ARG A N 1
ATOM 2910 C CA . ARG A 1 367 ? 35.204 6.428 19.986 1.00 28.23 367 ARG A CA 1
ATOM 2911 C C . ARG A 1 367 ? 34.524 7.141 21.155 1.00 28.23 367 ARG A C 1
ATOM 2913 O O . ARG A 1 367 ? 35.197 7.537 22.102 1.00 28.23 367 ARG A O 1
ATOM 2920 N N . ALA A 1 368 ? 33.196 7.167 21.141 1.00 25.48 368 ALA A N 1
ATOM 2921 C CA . ALA A 1 368 ? 32.384 7.349 22.336 1.00 25.48 368 ALA A CA 1
ATOM 2922 C C . ALA A 1 368 ? 31.359 6.209 22.418 1.00 25.48 368 ALA A C 1
ATOM 2924 O O . ALA A 1 368 ? 30.579 5.985 21.493 1.00 25.48 368 ALA A O 1
ATOM 2925 N N . ASN A 1 369 ? 31.410 5.475 23.529 1.00 27.53 369 ASN A N 1
ATOM 2926 C CA . ASN A 1 369 ? 30.391 4.523 23.958 1.00 27.53 369 ASN A CA 1
ATOM 2927 C C . ASN A 1 369 ? 29.211 5.278 24.580 1.00 27.53 369 ASN A C 1
ATOM 2929 O O . ASN A 1 369 ? 29.424 6.253 25.298 1.00 27.53 369 ASN A O 1
ATOM 2933 N N . LEU A 1 370 ? 27.997 4.750 24.416 1.00 22.88 370 LEU A N 1
ATOM 2934 C CA . LEU A 1 370 ? 26.930 4.943 25.397 1.00 22.88 370 LEU A CA 1
ATOM 2935 C C . LEU A 1 370 ? 26.034 3.696 25.443 1.00 22.88 370 LEU A C 1
ATOM 2937 O O . LEU A 1 370 ? 25.298 3.403 24.501 1.00 22.88 370 LEU A O 1
ATOM 2941 N N . GLU A 1 371 ? 26.111 2.961 26.551 1.00 26.97 371 GLU A N 1
ATOM 2942 C CA . GLU A 1 371 ? 25.102 1.984 26.957 1.00 26.97 371 GLU A CA 1
ATOM 2943 C C . GLU A 1 371 ? 23.915 2.704 27.600 1.00 26.97 371 GLU A C 1
ATOM 2945 O O . GLU A 1 371 ? 24.106 3.531 28.490 1.00 26.97 371 GLU A O 1
ATOM 2950 N N . ILE A 1 372 ? 22.690 2.308 27.239 1.00 24.30 372 ILE A N 1
ATOM 2951 C CA . ILE A 1 372 ? 21.518 2.411 28.119 1.00 24.30 372 ILE A CA 1
ATOM 2952 C C . ILE A 1 372 ? 20.677 1.138 27.948 1.00 24.30 372 ILE A C 1
ATOM 2954 O O . ILE A 1 372 ? 20.056 0.916 26.908 1.00 24.30 372 ILE A O 1
ATOM 2958 N N . ARG A 1 373 ? 20.629 0.310 28.999 1.00 26.64 373 ARG A N 1
ATOM 2959 C CA . ARG A 1 373 ? 19.585 -0.703 29.212 1.00 26.64 373 ARG A CA 1
ATOM 2960 C C . ARG A 1 373 ? 18.396 -0.047 29.904 1.00 26.64 373 ARG A C 1
ATOM 2962 O O . ARG A 1 373 ? 18.576 0.505 30.982 1.00 26.64 373 ARG A O 1
ATOM 2969 N N . THR A 1 374 ? 17.182 -0.238 29.390 1.00 27.52 374 THR A N 1
ATOM 2970 C CA . THR A 1 374 ? 15.973 -0.260 30.231 1.00 27.52 374 THR A CA 1
ATOM 2971 C C . THR A 1 374 ? 14.938 -1.250 29.693 1.00 27.52 374 THR A C 1
ATOM 2973 O O . THR A 1 374 ? 14.651 -1.328 28.500 1.00 27.52 374 THR A O 1
ATOM 2976 N N . ASN A 1 375 ? 14.423 -2.047 30.630 1.00 37.31 375 ASN A N 1
ATOM 2977 C CA . ASN A 1 375 ? 13.478 -3.144 30.465 1.00 37.31 375 ASN A CA 1
ATOM 2978 C C . ASN A 1 375 ? 12.184 -2.728 29.753 1.00 37.31 375 ASN A C 1
ATOM 2980 O O . ASN A 1 375 ? 11.541 -1.749 30.127 1.00 37.31 375 ASN A O 1
ATOM 2984 N N . THR A 1 376 ? 11.725 -3.535 28.797 1.00 30.16 376 THR A N 1
ATOM 2985 C CA . THR A 1 376 ? 10.315 -3.542 28.384 1.00 30.16 376 THR A CA 1
ATOM 2986 C C . THR A 1 376 ? 9.881 -4.969 28.072 1.00 30.16 376 THR A C 1
ATOM 2988 O O . THR A 1 376 ? 10.633 -5.751 27.500 1.00 30.16 376 THR A O 1
ATOM 2991 N N . ARG A 1 377 ? 8.681 -5.308 28.548 1.00 36.53 377 ARG A N 1
ATOM 2992 C CA . ARG A 1 377 ? 8.124 -6.662 28.632 1.00 36.53 377 ARG A CA 1
ATOM 2993 C C . ARG A 1 377 ? 8.048 -7.346 27.267 1.00 36.53 377 ARG A C 1
ATOM 2995 O O . ARG A 1 377 ? 7.612 -6.742 26.290 1.00 36.53 377 ARG A O 1
ATOM 3002 N N . THR A 1 378 ? 8.415 -8.623 27.258 1.00 30.69 378 THR A N 1
ATOM 3003 C CA . THR A 1 378 ? 8.279 -9.555 26.140 1.00 30.69 378 THR A CA 1
ATOM 3004 C C . THR A 1 378 ? 6.827 -9.582 25.649 1.00 30.69 378 THR A C 1
ATOM 3006 O O . THR A 1 378 ? 5.932 -9.881 26.445 1.00 30.69 378 THR A O 1
ATOM 3009 N N . PRO A 1 379 ? 6.545 -9.278 24.373 1.00 37.50 379 PRO A N 1
ATOM 3010 C CA . PRO A 1 379 ? 5.282 -9.670 23.770 1.00 37.50 379 PRO A CA 1
ATOM 3011 C C . PRO A 1 379 ? 5.235 -11.199 23.715 1.00 37.50 379 PRO A C 1
ATOM 3013 O O . PRO A 1 379 ? 6.219 -11.838 23.343 1.00 37.50 379 PRO A O 1
ATOM 3016 N N . LEU A 1 380 ? 4.102 -11.786 24.102 1.00 31.83 380 LEU A N 1
ATOM 3017 C CA . LEU A 1 380 ? 3.831 -13.194 23.827 1.00 31.83 380 LEU A CA 1
ATOM 3018 C C . LEU A 1 380 ? 3.999 -13.408 22.321 1.00 31.83 380 LEU A C 1
ATOM 3020 O O . LEU A 1 380 ? 3.323 -12.764 21.516 1.00 31.83 380 LEU A O 1
ATOM 3024 N N . SER A 1 381 ? 4.961 -14.259 21.975 1.00 32.03 381 SER A N 1
ATOM 3025 C CA . SER A 1 381 ? 5.173 -14.739 20.619 1.00 32.03 381 SER A CA 1
ATOM 3026 C C . SER A 1 381 ? 3.849 -15.284 20.076 1.00 32.03 381 SER A C 1
ATOM 3028 O O . SER A 1 381 ? 3.161 -16.002 20.806 1.00 32.03 381 SER A O 1
ATOM 3030 N N . PRO A 1 382 ? 3.475 -15.007 18.818 1.00 37.22 382 PRO A N 1
ATOM 3031 C CA . PRO A 1 382 ? 2.562 -15.890 18.124 1.00 37.22 382 PRO A CA 1
ATOM 3032 C C . PRO A 1 382 ? 3.329 -17.198 17.920 1.00 37.22 382 PRO A C 1
ATOM 3034 O O . PRO A 1 382 ? 4.198 -17.296 17.055 1.00 37.22 382 PRO A O 1
ATOM 3037 N N . GLU A 1 383 ? 3.089 -18.186 18.779 1.00 31.66 383 GLU A N 1
ATOM 3038 C CA . GLU A 1 383 ? 3.383 -19.563 18.408 1.00 31.66 383 GLU A CA 1
ATOM 3039 C C . GLU A 1 383 ? 2.563 -19.852 17.150 1.00 31.66 383 GLU A C 1
ATOM 3041 O O . GLU A 1 383 ? 1.337 -19.953 17.174 1.00 31.66 383 GLU A O 1
ATOM 3046 N N . LEU A 1 384 ? 3.269 -19.892 16.022 1.00 34.97 384 LEU A N 1
ATOM 3047 C CA . LEU A 1 384 ? 2.818 -20.559 14.814 1.00 34.97 384 LEU A CA 1
ATOM 3048 C C . LEU A 1 384 ? 2.366 -21.969 15.225 1.00 34.97 384 LEU A C 1
ATOM 3050 O O . LEU A 1 384 ? 3.154 -22.666 15.871 1.00 34.97 384 LEU A O 1
ATOM 3054 N N . PRO A 1 385 ? 1.147 -22.422 14.887 1.00 32.31 385 PRO A N 1
ATOM 3055 C CA . PRO A 1 385 ? 0.779 -23.805 15.131 1.00 32.31 385 PRO A CA 1
ATOM 3056 C C . PRO A 1 385 ? 1.677 -24.706 14.279 1.00 32.31 385 PRO A C 1
ATOM 3058 O O . PRO A 1 385 ? 1.522 -24.811 13.062 1.00 32.31 385 PRO A O 1
ATOM 3061 N N . ALA A 1 386 ? 2.644 -25.342 14.938 1.00 32.59 386 ALA A N 1
ATOM 3062 C CA . ALA A 1 386 ? 3.359 -26.478 14.392 1.00 32.59 386 ALA A CA 1
ATOM 3063 C C . ALA A 1 386 ? 2.369 -27.638 14.226 1.00 32.59 386 ALA A C 1
ATOM 3065 O O . ALA A 1 386 ? 1.554 -27.918 15.107 1.00 32.59 386 ALA A O 1
ATOM 3066 N N . ALA A 1 387 ? 2.445 -28.297 13.073 1.00 32.84 387 ALA A N 1
ATOM 3067 C CA . ALA A 1 387 ? 1.651 -29.466 12.739 1.00 32.84 387 ALA A CA 1
ATOM 3068 C C . ALA A 1 387 ? 1.753 -30.538 13.840 1.00 32.84 387 ALA A C 1
ATOM 3070 O O . ALA A 1 387 ? 2.841 -30.990 14.198 1.00 32.84 387 ALA A O 1
ATOM 3071 N N . THR A 1 388 ? 0.607 -30.960 14.366 1.00 28.48 388 THR A N 1
ATOM 3072 C CA . THR A 1 388 ? 0.504 -32.023 15.362 1.00 28.48 388 THR A CA 1
ATOM 3073 C C . THR A 1 388 ? 0.761 -33.394 14.731 1.00 28.48 388 THR A C 1
ATOM 3075 O O . THR A 1 388 ? 0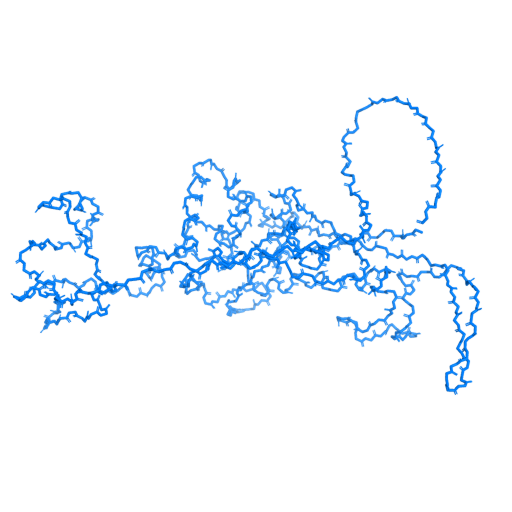.021 -33.856 13.864 1.00 28.48 388 THR A O 1
ATOM 3078 N N . LYS A 1 389 ? 1.780 -34.097 15.239 1.00 27.70 389 LYS A N 1
ATOM 3079 C CA . LYS A 1 389 ? 1.811 -35.564 15.318 1.00 27.70 389 LYS A CA 1
ATOM 3080 C C . LYS A 1 389 ? 2.096 -35.973 16.768 1.00 27.70 389 LYS A C 1
ATOM 3082 O O . LYS A 1 389 ? 3.046 -35.502 17.377 1.00 27.70 389 LYS A O 1
ATOM 3087 N N . ASN A 1 390 ? 1.198 -36.813 17.280 1.00 30.36 390 ASN A N 1
ATOM 3088 C CA . ASN A 1 390 ? 1.152 -37.560 18.543 1.00 30.36 390 ASN A CA 1
ATOM 3089 C C . ASN A 1 390 ? 2.427 -37.621 19.415 1.00 30.36 390 ASN A C 1
ATOM 3091 O O . ASN A 1 390 ? 3.446 -38.153 18.986 1.00 30.36 390 ASN A O 1
ATOM 3095 N N . SER A 1 391 ? 2.310 -37.299 20.710 1.00 27.42 391 SER A N 1
ATOM 3096 C CA . SER A 1 391 ? 2.152 -38.289 21.804 1.00 27.42 391 SER A CA 1
ATOM 3097 C C . SER A 1 391 ? 2.548 -37.736 23.191 1.00 27.42 391 SER A C 1
ATOM 3099 O O . SER A 1 391 ? 3.495 -36.974 23.327 1.00 27.42 391 SER A O 1
ATOM 3101 N N . SER A 1 392 ? 1.817 -38.211 24.211 1.00 26.64 392 SER A N 1
ATOM 3102 C CA . SER A 1 392 ? 2.281 -38.548 25.573 1.00 26.64 392 SER A CA 1
ATOM 3103 C C . SER A 1 392 ? 2.674 -37.451 26.593 1.00 26.64 392 SER A C 1
ATOM 3105 O O . SER A 1 392 ? 3.798 -36.968 26.633 1.00 26.64 392 SER A O 1
ATOM 3107 N N . SER A 1 393 ? 1.725 -37.187 27.505 1.00 26.23 393 SER A N 1
ATOM 3108 C CA . SER A 1 393 ? 1.824 -37.000 28.977 1.00 26.23 393 SER A CA 1
ATOM 3109 C C . SER A 1 393 ? 3.145 -36.575 29.654 1.00 26.23 393 SER A C 1
ATOM 3111 O O . SER A 1 393 ? 4.106 -37.336 29.656 1.00 26.23 393 SER A O 1
ATOM 3113 N N . HIS A 1 394 ? 3.117 -35.481 30.433 1.00 26.08 394 HIS A N 1
ATOM 3114 C CA . HIS A 1 394 ? 2.989 -35.467 31.912 1.00 26.08 394 HIS A CA 1
ATOM 3115 C C . HIS A 1 394 ? 3.299 -34.069 32.506 1.00 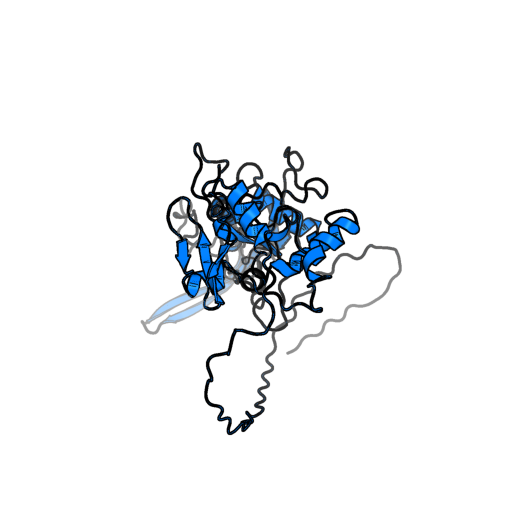26.08 394 HIS A C 1
ATOM 3117 O O . HIS A 1 394 ? 4.323 -33.473 32.206 1.00 26.08 394 HIS A O 1
ATOM 3123 N N . GLY A 1 395 ? 2.469 -33.616 33.458 1.00 23.83 395 GLY A N 1
ATOM 3124 C CA . GLY A 1 395 ? 2.972 -33.095 34.739 1.00 23.83 395 GLY A CA 1
ATOM 3125 C C . GLY A 1 395 ? 3.276 -31.597 34.925 1.00 23.83 395 GLY A C 1
ATOM 3126 O O . GLY A 1 395 ? 4.400 -31.152 34.743 1.00 23.83 395 GLY A O 1
ATOM 3127 N N . THR A 1 396 ? 2.342 -30.947 35.629 1.00 24.59 396 THR A N 1
ATOM 3128 C CA . THR A 1 396 ? 2.574 -30.090 36.820 1.00 24.59 396 THR A CA 1
ATOM 3129 C C . THR A 1 396 ? 2.635 -28.561 36.658 1.00 24.59 396 THR A C 1
ATOM 3131 O O . THR A 1 396 ? 3.636 -27.956 36.290 1.00 24.59 396 THR A O 1
ATOM 3134 N N . LEU A 1 397 ? 1.543 -27.941 37.123 1.00 23.30 397 LEU A N 1
ATOM 3135 C CA . LEU A 1 397 ? 1.408 -26.563 37.605 1.00 23.30 397 LEU A CA 1
ATOM 3136 C C . LEU A 1 397 ? 2.422 -26.210 38.705 1.00 23.30 397 LEU A C 1
ATOM 3138 O O . LEU A 1 397 ? 2.441 -26.886 39.731 1.00 23.30 397 LEU A O 1
ATOM 3142 N N . ARG A 1 398 ? 3.085 -25.049 38.607 1.00 26.84 398 ARG A N 1
ATOM 3143 C CA . ARG A 1 398 ? 3.428 -24.221 39.781 1.00 26.84 398 ARG A CA 1
ATOM 3144 C C . ARG A 1 398 ? 3.418 -22.724 39.452 1.00 26.84 398 ARG A C 1
ATOM 3146 O O . ARG A 1 398 ? 4.247 -22.221 38.706 1.00 26.84 398 ARG A O 1
ATOM 3153 N N . ASN A 1 399 ? 2.491 -22.022 40.102 1.00 29.19 399 ASN A N 1
ATOM 3154 C CA . ASN A 1 399 ? 2.527 -20.583 40.355 1.00 29.19 399 ASN A CA 1
ATOM 3155 C C . ASN A 1 399 ? 3.748 -20.207 41.211 1.00 29.19 399 ASN A C 1
ATOM 3157 O O . ASN A 1 399 ? 3.992 -20.866 42.224 1.00 29.19 399 ASN A O 1
ATOM 3161 N N . ARG A 1 400 ? 4.379 -19.055 40.940 1.00 27.53 400 ARG A N 1
ATOM 3162 C CA . ARG A 1 400 ? 4.788 -18.118 42.002 1.00 27.53 400 ARG A CA 1
ATOM 3163 C C . ARG A 1 400 ? 5.020 -16.695 41.482 1.00 27.53 400 ARG A C 1
ATOM 3165 O O . ARG A 1 400 ? 5.483 -16.481 40.372 1.00 27.53 400 ARG A O 1
ATOM 3172 N N . ARG A 1 401 ? 4.605 -15.762 42.341 1.00 29.92 401 ARG A N 1
ATOM 3173 C CA . ARG A 1 401 ? 4.600 -14.295 42.265 1.00 29.92 401 ARG A CA 1
ATOM 3174 C C . ARG A 1 401 ? 5.988 -13.681 42.540 1.00 29.92 401 ARG A C 1
ATOM 3176 O O . ARG A 1 401 ? 6.872 -14.379 43.026 1.00 29.92 401 ARG A O 1
ATOM 3183 N N . VAL A 1 402 ? 5.981 -12.340 42.469 1.00 36.12 402 VAL A N 1
ATOM 3184 C CA . VAL A 1 402 ? 6.837 -11.326 43.130 1.00 36.12 402 VAL A CA 1
ATOM 3185 C C . VAL A 1 402 ? 8.126 -11.049 42.330 1.00 36.12 402 VAL A C 1
ATOM 3187 O O . VAL A 1 402 ? 8.810 -11.996 41.970 1.00 36.12 402 VAL A O 1
ATOM 3190 N N . LEU A 1 403 ? 8.504 -9.826 41.935 1.00 32.56 403 LEU A N 1
ATOM 3191 C CA . LEU A 1 403 ? 8.224 -8.442 42.369 1.00 32.56 403 LEU A CA 1
ATOM 3192 C C . LEU A 1 403 ? 7.768 -7.537 41.214 1.00 32.56 403 LEU A C 1
ATOM 3194 O O . LEU A 1 403 ? 8.227 -7.760 40.070 1.00 32.56 403 LEU A O 1
#

pLDDT: mean 76.11, std 22.4, range [22.88, 98.19]

Radius of gyration: 31.92 Å; chains: 1; bounding box: 80×64×93 Å

Organism: NCBI:txid390894

Foldseek 3Di:
DADEDEDEDEQDCLQQVVLQLVQVCCVVLPVLAALKFWDDAQQDQDDACQQVLLCQLQVDDDLQVLFDQWDDGSVDPDTDGFDKDWAKVVGSSRQDPCNPPPPRPRPMKTFIATPSSRVVSVVRCQLVQQCFWCHHNHVQFADCDDPCNDDPPPDDGRHGPCVFKDFDDWDDWDWDQDPVRDIDIDIDTDMHGYTYMYGYDYDPPPPCCQDLVCLSCLVVGSSQSCLLVVLASCSRIRPPGSCLVRSDDPVSSVVNNVCSVCSNPPRPPVSVQSSCVVVVNDRPPPFDWDQDPLRFIWGDDPPDIDGDDPVCCVPVDDDDDAPDQVSVVVVVVDDPPDDDDRDGPDRDDDPDDDDDDDDDDDDDDDDDDDDDDDDDDDDDDPPDDDDDDDDDDDDDDDDDDDD

Sequence (403 aa):
MPIIKTIQKQCDFAKHSQACYHYYSAIQNDARMSSVYTCRDNNKRVNGVKTRDWRIQHAKKGWEDYLPKSYMFHDSKEPKKLACERDEWPPGYFNPPNANRPGVVAPQLVRYIPSGENGGAAQQWTSFCDLEDGGLGNGQIRKAIGARKKPPPGKKFGDINEELVRLIRPGKEKVNKGKDGKETTTTEFDAQFTRAVYEITFDKHFARFPSKENDWGLRDNPCWPKDIVPNDPGWVLLTDDAFYKTAGPLELVAELQAQKALYKLAAPKDMVQRADIRQGLNPPSKRPFDLTEDGGLAIRGVNSSRRLTHEELQRDIQIIPCADNTCSQERKLLH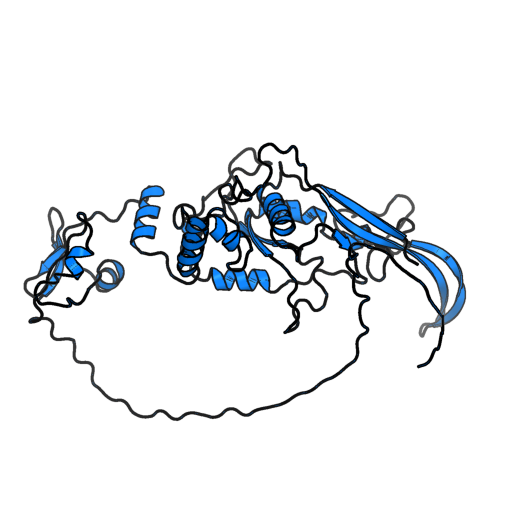DDEEGLIIPGTTISPPTLPSINIDSTPTIVPRANLEIRTNTRTPLSPELPAATKNSSSHGTLRNRRVL

Secondary structure (DSSP, 8-state):
--EEEEEEEEE-TTT-HHHHHHHHHHHHH-TT--SEEE--TT------SHHHHHHHHT--SSGGGGS-SEE--TT-SS-EE--EEEEEES-TTTS-TTTTSTT-----EEEEEEHHHHHHHGGGTTTHHHHH--STTTTTB---BTTB-SPPTT--TTSB-TTTEEEEEEEEEEEEE-TTS-EEEEEEEEEEEEEEEEEEEE-TT-TT---TTTGGGSTT-TTS-TTT-TT-GGGGB-TTSTHHHHSSSHHHHHHHHHHGGGGSSPPPHHHHHHHHHHTTPPPP--PPEEE-TTS-EEEE-SS-EEEPPHHHHHHH------SSTT-TTHHHHS-TT-------TTS-PPP----------PPP------------PPPPP----PPP---------------